Protein AF-0000000066107367 (afdb_homodimer)

pLDDT: mean 90.0, std 12.89, range [32.72, 98.88]

InterPro domains:
  IPR014729 Rossmann-like alpha/beta/alpha sandwich fold [G3DSA:3.40.50.620] (1-220)
  IPR018317 Queuosine biosynthesis protein QueC [MF_01633] (2-218)
  IPR018317 Queuosine biosynthesis protein QueC [PF06508] (3-212)
  IPR018317 Queuosine biosynthesis protein QueC [PIRSF006293] (1-222)
  IPR018317 Queuosine biosynthesis protein QueC [PTHR42914] (1-222)
  IPR018317 Queuosine biosynthesis protein QueC [TIGR00364] (4-205)
  IPR018317 Queuosine biosynthesis protein QueC [cd01995] (2-212)

Organism: Xylella fastidiosa (strain M12) (NCBI:txid405440)

Secondary structure (DSSP, 8-state):
--EEEEE--SSHHHHHHHHHHHHTT-EEEEEEEE---S-SHHHHHHHHHHHHTT-SEEEEEEB--TTT--STTTSS-PPPSSPPSSS-TTPPTTHHHHHHHHHHHHHHHHT--EEE----SSS-TT-GGGSHHHHHHHHHHHHHHSHHHHTTPPPEEE-TTTT--HHHHHHHHHHTT--GGG----TT--TT--B-S-SHHHHHHHHHHHHHT----PPBSS--HHHHT-/--EEEEE--SSHHHHHHHHHHHHTT-EEEEEEEE---S-SHHHHHHHHHHHHTT-SEEEEEEB--TTT--STTTSS-PPPSSPPSSS-TTPPTTHHHHHHHHHHHHHHHHT--EEE----SSS-TT-GGGSHHHHHHHHHHHHHHSHHHHTTPPPEEE-TTTT--HHHHHHHHHHTT--GGG----TT--TT--B-S-SHHHHHHHHHHHHHT----PPBSS--GGGTT-

Radius of gyration: 23.48 Å; Cα contacts (8 Å, |Δi|>4): 1002; chains: 2; bounding box: 48×80×44 Å

Nearest PDB structures (foldseek):
  2pg3-assembly1_A-2  TM=8.139E-01  e=2.585E-17  Pectobacterium atrosepticum SCRI1043
  3bl5-assembly6_F  TM=8.595E-01  e=5.226E-16  unclassified
  2hma-assembly1_A-2  TM=5.840E-01  e=1.190E-06  Streptococcus pneumoniae
  3fiu-assembly2_D  TM=6.410E-01  e=4.435E-06  Francisella tularensis subsp. holarctica LVS
  5us8-assembly1_A  TM=6.456E-01  e=1.152E-04  Bordetella pertussis Tohama I

Solvent-accessible surface area (backbone atoms only — not comparable to full-atom values): 23484 Å² total; per-residue (Å²): 128,54,41,26,30,30,48,32,56,11,22,58,53,22,50,32,46,51,38,52,45,43,75,74,55,35,46,38,32,34,39,27,75,48,40,55,57,88,56,60,30,27,53,53,17,24,52,52,44,42,58,76,67,61,46,76,42,78,45,79,37,48,33,48,42,40,79,55,31,68,13,30,54,30,38,102,42,81,74,60,53,63,76,62,87,67,62,48,64,66,47,48,54,35,46,55,55,31,51,50,24,51,47,49,17,37,21,58,55,74,66,26,45,35,36,37,41,45,40,36,37,57,78,55,72,49,50,35,55,30,33,71,68,30,51,52,36,46,30,54,31,50,30,43,31,25,69,56,26,70,71,67,47,74,53,44,66,43,46,89,40,35,80,40,46,56,25,52,47,48,51,51,18,55,75,57,65,50,66,63,65,50,37,28,60,36,93,64,31,41,88,86,37,27,20,60,67,49,35,55,50,32,46,50,49,53,49,13,24,57,73,54,74,43,87,69,63,73,51,56,67,57,78,54,70,75,61,67,72,105,129,55,42,25,30,30,48,32,57,10,22,58,54,22,50,32,45,52,38,51,46,42,74,75,56,35,46,38,32,35,38,28,74,48,40,56,56,88,54,62,29,26,56,52,16,24,52,52,45,43,58,76,67,61,45,78,42,80,43,78,36,48,33,48,44,39,80,55,33,69,14,30,54,32,37,102,40,81,75,61,54,64,73,64,89,66,63,46,65,65,47,48,54,36,48,56,55,32,52,49,24,51,46,49,16,37,20,58,55,73,66,26,44,34,38,38,40,46,40,35,38,56,79,55,72,48,49,37,53,31,32,71,68,29,51,52,34,47,30,55,32,52,30,42,31,26,69,55,25,68,72,66,47,75,53,44,66,44,46,89,40,34,83,40,46,56,25,53,47,49,51,52,19,55,75,58,65,52,64,64,66,52,39,27,60,37,92,63,30,41,87,86,37,27,21,62,67,49,35,56,49,31,45,50,49,53,50,13,25,56,72,53,72,43,87,69,64,73,51,56,69,59,78,54,70,77,61,67,73,104

Structure (mmCIF, N/CA/C/O backbone):
data_AF-0000000066107367-model_v1
#
loop_
_entity.id
_entity.type
_entity.pdbx_description
1 polymer '7-cyano-7-deazaguanine synthase'
#
loop_
_atom_site.group_PDB
_atom_site.id
_atom_site.type_symbol
_atom_site.label_atom_id
_atom_site.label_alt_id
_atom_site.label_comp_id
_atom_site.label_asym_id
_atom_site.label_entity_id
_atom_site.label_seq_id
_atom_site.pdbx_PDB_ins_code
_atom_site.Cartn_x
_atom_site.Cartn_y
_atom_site.Cartn_z
_atom_site.occupancy
_atom_site.B_iso_or_equiv
_atom_site.auth_seq_id
_atom_site.auth_comp_id
_atom_site.auth_asym_id
_atom_site.auth_atom_id
_atom_site.pdbx_PDB_model_num
ATOM 1 N N . MET A 1 1 ? -23.125 14.477 7.277 1 77.75 1 MET A N 1
ATOM 2 C CA . MET A 1 1 ? -21.797 15.031 7.016 1 77.75 1 MET A CA 1
ATOM 3 C C . MET A 1 1 ? -20.922 14.023 6.285 1 77.75 1 MET A C 1
ATOM 5 O O . MET A 1 1 ? -21.094 12.812 6.43 1 77.75 1 MET A O 1
ATOM 9 N N . LYS A 1 2 ? -20 14.531 5.32 1 95.19 2 LYS A N 1
ATOM 10 C CA . LYS A 1 2 ? -19.141 13.664 4.52 1 95.19 2 LYS A CA 1
ATOM 11 C C . LYS A 1 2 ? -17.922 13.195 5.324 1 95.19 2 LYS A C 1
ATOM 13 O O . LYS A 1 2 ? -17.359 13.961 6.102 1 95.19 2 LYS A O 1
ATOM 18 N N . LYS A 1 3 ? -17.625 11.953 5.301 1 98.12 3 LYS A N 1
ATOM 19 C CA . LYS A 1 3 ? -16.453 11.383 5.965 1 98.12 3 LYS A CA 1
ATOM 20 C C . LYS A 1 3 ? -15.195 11.57 5.121 1 98.12 3 LYS A C 1
ATOM 22 O O . LYS A 1 3 ? -15.266 11.594 3.889 1 98.12 3 LYS A O 1
ATOM 27 N N . ALA A 1 4 ? -14.094 11.773 5.812 1 98.75 4 ALA A N 1
ATOM 28 C CA . ALA A 1 4 ? -12.797 11.82 5.141 1 98.75 4 ALA A CA 1
ATOM 29 C C . ALA A 1 4 ? -11.75 11.039 5.926 1 98.75 4 ALA A C 1
ATOM 31 O O . ALA A 1 4 ? -11.75 11.055 7.16 1 98.75 4 ALA A O 1
ATOM 32 N N . VAL A 1 5 ? -10.93 10.359 5.199 1 98.81 5 VAL A N 1
ATOM 33 C CA . VAL A 1 5 ? -9.742 9.758 5.797 1 98.81 5 VAL A CA 1
ATOM 34 C C . VAL A 1 5 ? -8.539 10.688 5.602 1 98.81 5 VAL A C 1
ATOM 36 O O . VAL A 1 5 ? -8.281 11.148 4.488 1 98.81 5 VAL A O 1
ATOM 39 N N . ILE A 1 6 ? -7.82 11.016 6.652 1 98.88 6 ILE A N 1
ATOM 40 C CA . ILE A 1 6 ? -6.656 11.891 6.59 1 98.88 6 ILE A CA 1
ATOM 41 C C . ILE A 1 6 ? -5.418 11.141 7.066 1 98.88 6 ILE A C 1
ATOM 43 O O . ILE A 1 6 ? -5.438 10.5 8.125 1 98.88 6 ILE A O 1
ATOM 47 N N . LEU A 1 7 ? -4.41 11.156 6.254 1 98.62 7 LEU A N 1
ATOM 48 C CA . LEU A 1 7 ? -3.125 10.648 6.719 1 98.62 7 LEU A CA 1
ATOM 49 C C . LEU A 1 7 ? -2.5 11.609 7.73 1 98.62 7 LEU A C 1
ATOM 51 O O . LEU A 1 7 ? -2.102 12.719 7.375 1 98.62 7 LEU A O 1
ATOM 55 N N . LEU A 1 8 ? -2.414 11.133 8.984 1 98.38 8 LEU A N 1
ATOM 56 C CA . LEU A 1 8 ? -1.878 11.938 10.078 1 98.38 8 LEU A CA 1
ATOM 57 C C . LEU A 1 8 ? -0.576 11.336 10.602 1 98.38 8 LEU A C 1
ATOM 59 O O . LEU A 1 8 ? -0.589 10.297 11.266 1 98.38 8 LEU A O 1
ATOM 63 N N . SER A 1 9 ? 0.545 12 10.367 1 96.06 9 SER A N 1
ATOM 64 C CA . SER A 1 9 ? 1.86 11.477 10.719 1 96.06 9 SER A CA 1
ATOM 65 C C . SER A 1 9 ? 2.307 11.984 12.086 1 96.06 9 SER A C 1
ATOM 67 O O . SER A 1 9 ? 3.191 11.398 12.711 1 96.06 9 SER A O 1
ATOM 69 N N . GLY A 1 10 ? 1.783 13.078 12.539 1 96.25 10 GLY A N 1
ATOM 70 C CA . GLY A 1 10 ? 2.271 13.742 13.734 1 96.25 10 GLY A CA 1
ATOM 71 C C . GLY A 1 10 ? 3.084 14.984 13.43 1 96.25 10 GLY A C 1
ATOM 72 O O . GLY A 1 10 ? 3.418 15.75 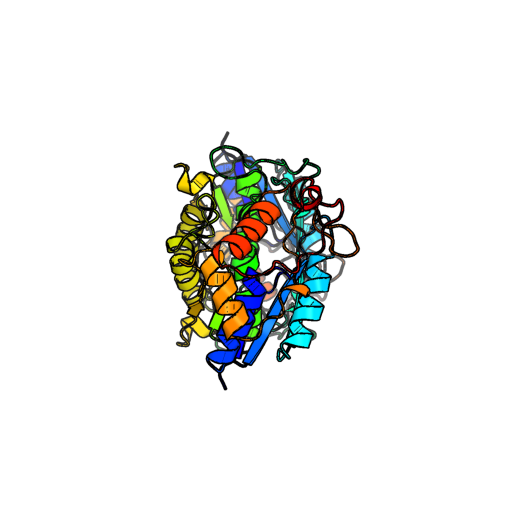14.344 1 96.25 10 GLY A O 1
ATOM 73 N N . GLY A 1 11 ? 3.354 15.211 12.172 1 96.19 11 GLY A N 1
ATOM 74 C CA . GLY A 1 11 ? 4.086 16.391 11.75 1 96.19 11 GLY A CA 1
ATOM 75 C C . GLY A 1 11 ? 3.193 17.594 11.508 1 96.19 11 GLY A C 1
ATOM 76 O O . GLY A 1 11 ? 1.966 17.484 11.523 1 96.19 11 GLY A O 1
ATOM 77 N N . MET A 1 12 ? 3.836 18.703 11.266 1 96.94 12 MET A N 1
ATOM 78 C CA . MET A 1 12 ? 3.104 19.953 11.133 1 96.94 12 MET A CA 1
ATOM 79 C C . MET A 1 12 ? 2.199 19.938 9.906 1 96.94 12 MET A C 1
ATOM 81 O O . MET A 1 12 ? 1.058 20.391 9.961 1 96.94 12 MET A O 1
ATOM 85 N N . ASP A 1 13 ? 2.652 19.328 8.758 1 96.75 13 ASP A N 1
ATOM 86 C CA . ASP A 1 13 ? 1.875 19.344 7.52 1 96.75 13 ASP A CA 1
ATOM 87 C C . ASP A 1 13 ? 0.574 18.562 7.676 1 96.75 13 ASP A C 1
ATOM 89 O O . ASP A 1 13 ? -0.5 19.047 7.328 1 96.75 13 ASP A O 1
ATOM 93 N N . SER A 1 14 ? 0.664 17.406 8.211 1 98.12 14 SER A N 1
ATOM 94 C CA . SER A 1 14 ? -0.523 16.562 8.359 1 98.12 14 SER A CA 1
ATOM 95 C C . SER A 1 14 ? -1.497 17.172 9.367 1 98.12 14 SER A C 1
ATOM 97 O O . SER A 1 14 ? -2.713 17.031 9.227 1 98.12 14 SER A O 1
ATOM 99 N N . ALA A 1 15 ? -1.019 17.844 10.375 1 98.62 15 ALA A N 1
ATOM 100 C CA . ALA A 1 15 ? -1.882 18.531 11.336 1 98.62 15 ALA A CA 1
ATOM 101 C C . ALA A 1 15 ? -2.686 19.641 10.648 1 98.62 15 ALA A C 1
ATOM 103 O O . ALA A 1 15 ? -3.895 19.766 10.867 1 98.62 15 ALA A O 1
ATOM 104 N N . VAL A 1 16 ? -2.027 20.375 9.836 1 98.75 16 VAL A N 1
ATOM 105 C CA . VAL A 1 16 ? -2.686 21.469 9.133 1 98.75 16 VAL A CA 1
ATOM 106 C C . VAL A 1 16 ? -3.73 20.922 8.172 1 98.75 16 VAL A C 1
ATOM 108 O O . VAL A 1 16 ? -4.844 21.438 8.086 1 98.75 16 VAL A O 1
ATOM 111 N N . VAL A 1 17 ? -3.398 19.844 7.473 1 98.75 17 VAL A N 1
ATOM 112 C CA . VAL A 1 17 ? -4.332 19.203 6.555 1 98.75 17 VAL A CA 1
ATOM 113 C C . VAL A 1 17 ? -5.582 18.75 7.312 1 98.75 17 VAL A C 1
ATOM 115 O O . VAL A 1 17 ? -6.703 18.922 6.824 1 98.75 17 VAL A O 1
ATOM 118 N N . THR A 1 18 ? -5.391 18.203 8.5 1 98.81 18 THR A N 1
ATOM 119 C CA . THR A 1 18 ? -6.508 17.766 9.328 1 98.81 18 THR A CA 1
ATOM 120 C C . THR A 1 18 ? -7.438 18.938 9.656 1 98.81 18 THR A C 1
ATOM 122 O O . THR A 1 18 ? -8.656 18.828 9.477 1 98.81 18 THR A O 1
ATOM 125 N N . ALA A 1 19 ? -6.887 20.031 10.047 1 98.75 19 ALA A N 1
ATOM 126 C CA . ALA A 1 19 ? -7.668 21.203 10.406 1 98.75 19 ALA A CA 1
ATOM 127 C C . ALA A 1 19 ? -8.383 21.781 9.188 1 98.75 19 ALA A C 1
ATOM 129 O O . ALA A 1 19 ? -9.539 22.203 9.281 1 98.75 19 ALA A O 1
ATOM 130 N N . ILE A 1 20 ? -7.699 21.781 8.039 1 98.69 20 ILE A N 1
ATOM 131 C CA . ILE A 1 20 ? -8.297 22.281 6.805 1 98.69 20 ILE A CA 1
ATOM 132 C C . ILE A 1 20 ? -9.508 21.422 6.441 1 98.69 20 ILE A C 1
ATOM 134 O O . ILE A 1 20 ? -10.578 21.953 6.137 1 98.69 20 ILE A O 1
ATOM 138 N N . ALA A 1 21 ? -9.359 20.109 6.457 1 98.62 21 ALA A N 1
ATOM 139 C CA . ALA A 1 21 ? -10.461 19.203 6.137 1 98.62 21 ALA A CA 1
ATOM 140 C C . ALA A 1 21 ? -11.656 19.453 7.051 1 98.62 21 ALA A C 1
ATOM 142 O O . ALA A 1 21 ? -12.797 19.516 6.59 1 98.62 21 ALA A O 1
ATOM 143 N N . GLN A 1 22 ? -11.406 19.672 8.32 1 98.44 22 GLN A N 1
ATOM 144 C CA . GLN A 1 22 ? -12.477 19.938 9.273 1 98.44 22 GLN A CA 1
ATOM 145 C C . GLN A 1 22 ? -13.18 21.25 8.961 1 98.44 22 GLN A C 1
ATOM 147 O O . GLN A 1 22 ? -14.406 21.344 9.047 1 98.44 22 GLN A O 1
ATOM 152 N N . SER A 1 23 ? -12.43 22.219 8.633 1 98.12 23 SER A N 1
ATOM 153 C CA . SER A 1 23 ? -13 23.531 8.312 1 98.12 23 SER A CA 1
ATOM 154 C C . SER A 1 23 ? -13.906 23.453 7.086 1 98.12 23 SER A C 1
ATOM 156 O O . SER A 1 23 ? -14.773 24.297 6.895 1 98.12 23 SER A O 1
ATOM 158 N N . GLN A 1 24 ? -13.703 22.453 6.227 1 97.94 24 GLN A N 1
ATOM 159 C CA . GLN A 1 24 ? -14.5 22.25 5.023 1 97.94 24 GLN A CA 1
ATOM 160 C C . GLN A 1 24 ? -15.734 21.406 5.328 1 97.94 24 GLN A C 1
ATOM 162 O O . GLN A 1 24 ? -16.516 21.094 4.426 1 97.94 24 GLN A O 1
ATOM 167 N N . GLY A 1 25 ? -15.852 20.953 6.602 1 97.81 25 GLY A N 1
ATOM 168 C CA . GLY A 1 25 ? -17.078 20.281 7.035 1 97.81 25 GLY A CA 1
ATOM 169 C C . GLY A 1 25 ? -16.953 18.766 7.059 1 97.81 25 GLY A C 1
ATOM 170 O O . GLY A 1 25 ? -17.938 18.062 7.273 1 97.81 25 GLY A O 1
ATOM 171 N N . PHE A 1 26 ? -15.781 18.234 6.953 1 98.56 26 PHE A N 1
ATOM 172 C CA . PHE A 1 26 ? -15.602 16.781 6.93 1 98.56 26 PHE A CA 1
ATOM 173 C C . PHE A 1 26 ? -15.547 16.219 8.344 1 98.56 26 PHE A C 1
ATOM 175 O O . PHE A 1 26 ? -14.961 16.828 9.242 1 98.56 26 PHE A O 1
ATOM 182 N N . MET A 1 27 ? -16.156 15.094 8.5 1 98.56 27 MET A N 1
ATOM 183 C CA . MET A 1 27 ? -15.891 14.242 9.648 1 98.56 27 MET A CA 1
ATOM 184 C C . MET A 1 27 ? -14.586 13.469 9.461 1 98.56 27 MET A C 1
ATOM 186 O O . MET A 1 27 ? -14.516 12.539 8.656 1 98.56 27 MET A O 1
ATOM 190 N N . VAL A 1 28 ? -13.633 13.812 10.273 1 98.56 28 VAL A N 1
ATOM 191 C CA . VAL A 1 28 ? -12.281 13.352 9.984 1 98.56 28 VAL A CA 1
ATOM 192 C C . VAL A 1 28 ? -12.023 12.016 10.68 1 98.56 28 VAL A C 1
ATOM 194 O O . VAL A 1 28 ? -12.258 11.883 11.891 1 98.56 28 VAL A O 1
ATOM 197 N N . HIS A 1 29 ? -11.625 11.055 9.914 1 98.75 29 HIS A N 1
ATOM 198 C CA . HIS A 1 29 ? -11.023 9.805 10.359 1 98.75 29 HIS A CA 1
ATOM 199 C C . HIS A 1 29 ? -9.531 9.773 10.062 1 98.75 29 HIS A C 1
ATOM 201 O O . HIS A 1 29 ? -9.133 9.664 8.898 1 98.75 29 HIS A O 1
ATOM 207 N N . ALA A 1 30 ? -8.742 9.852 11.117 1 98.75 30 ALA A N 1
ATOM 208 C CA . ALA A 1 30 ? -7.293 10 10.953 1 98.75 30 ALA A CA 1
ATOM 209 C C . ALA A 1 30 ? -6.605 8.641 10.922 1 98.75 30 ALA A C 1
ATOM 211 O O . ALA A 1 30 ? -6.934 7.754 11.719 1 98.75 30 ALA A O 1
ATOM 212 N N . LEU A 1 31 ? -5.719 8.477 9.984 1 98.38 31 LEU A N 1
ATOM 213 C CA . LEU A 1 31 ? -4.934 7.258 9.844 1 98.38 31 LEU A CA 1
ATOM 214 C C . LEU A 1 31 ? -3.445 7.551 10.008 1 98.38 31 LEU A C 1
ATOM 216 O O . LEU A 1 31 ? -2.891 8.391 9.289 1 98.38 31 LEU A O 1
ATOM 220 N N . SER A 1 32 ? -2.838 6.93 10.945 1 97.38 32 SER A N 1
ATOM 221 C CA . SER A 1 32 ? -1.391 6.953 11.125 1 97.38 32 SER A CA 1
ATOM 222 C C . SER A 1 32 ? -0.775 5.59 10.812 1 97.38 32 SER A C 1
ATOM 224 O O . SER A 1 32 ? -1.409 4.555 11.023 1 97.38 32 SER A O 1
ATOM 226 N N . ILE A 1 33 ? 0.427 5.664 10.227 1 95.19 33 ILE A N 1
ATOM 227 C CA . ILE A 1 33 ? 1.085 4.43 9.82 1 95.19 33 ILE A CA 1
ATOM 228 C C . ILE A 1 33 ? 2.373 4.242 10.625 1 95.19 33 ILE A C 1
ATOM 230 O O . ILE A 1 33 ? 3.229 5.133 10.648 1 95.19 33 ILE A O 1
ATOM 234 N N . ARG A 1 34 ? 2.449 3.1 11.281 1 92.88 34 ARG A N 1
ATOM 235 C CA . ARG A 1 34 ? 3.701 2.654 11.883 1 92.88 34 ARG A CA 1
ATOM 236 C C . ARG A 1 34 ? 4.484 1.763 10.93 1 92.88 34 ARG A C 1
ATOM 238 O O . ARG A 1 34 ? 4.129 0.6 10.727 1 92.88 34 ARG A O 1
ATOM 245 N N . TYR A 1 35 ? 5.484 2.307 10.359 1 88.06 35 TYR A N 1
ATOM 246 C CA . TYR A 1 35 ? 6.137 1.566 9.289 1 88.06 35 TYR A CA 1
ATOM 247 C C . TYR A 1 35 ? 7.57 1.208 9.664 1 88.06 35 TYR A C 1
ATOM 249 O O . TYR A 1 35 ? 8.352 0.774 8.812 1 88.06 35 TYR A O 1
ATOM 257 N N . GLY A 1 36 ? 7.898 1.303 10.891 1 79.5 36 GLY A N 1
ATOM 258 C CA . GLY A 1 36 ? 9.219 0.944 11.383 1 79.5 36 GLY A CA 1
ATOM 259 C C . GLY A 1 36 ? 10.125 2.143 11.578 1 79.5 36 GLY A C 1
ATOM 260 O O . GLY A 1 36 ? 11.352 2.004 11.586 1 79.5 36 GLY A O 1
ATOM 261 N N . GLN A 1 37 ? 9.539 3.258 11.711 1 73.81 37 GLN A N 1
ATOM 262 C CA . GLN A 1 37 ? 10.328 4.457 11.953 1 73.81 37 GLN A CA 1
ATOM 263 C C . GLN A 1 37 ? 11.133 4.34 13.25 1 73.81 37 GLN A C 1
ATOM 265 O O . GLN A 1 37 ? 10.766 3.57 14.141 1 73.81 37 GLN A O 1
ATOM 270 N N . ARG A 1 38 ? 12.273 4.934 13.219 1 66.81 38 ARG A N 1
ATOM 271 C CA . ARG A 1 38 ? 13.25 4.832 14.297 1 66.81 38 ARG A CA 1
ATOM 272 C C . ARG A 1 38 ? 12.641 5.25 15.633 1 66.81 38 ARG A C 1
ATOM 274 O O . ARG A 1 38 ? 12.859 4.594 16.656 1 66.81 38 ARG A O 1
ATOM 281 N N . HIS A 1 39 ? 11.922 6.332 15.609 1 67.5 39 HIS A N 1
ATOM 282 C CA . HIS A 1 39 ? 11.312 6.816 16.844 1 67.5 39 HIS A CA 1
ATOM 283 C C . HIS A 1 39 ? 9.797 6.898 16.719 1 67.5 39 HIS A C 1
ATOM 285 O O . HIS A 1 39 ? 9.273 7.027 15.609 1 67.5 39 HIS A O 1
ATOM 291 N N . THR A 1 40 ? 9.211 6.773 17.859 1 81 40 THR A N 1
ATOM 292 C CA . THR A 1 40 ? 7.75 6.734 17.875 1 81 40 THR A CA 1
ATOM 293 C C . THR A 1 40 ? 7.176 8.062 18.375 1 81 40 THR A C 1
ATOM 295 O O . THR A 1 40 ? 5.965 8.188 18.547 1 81 40 THR A O 1
ATOM 298 N N . SER A 1 41 ? 8.055 9.039 18.484 1 89.94 41 SER A N 1
ATOM 299 C CA . SER A 1 41 ? 7.566 10.312 19 1 89.94 41 SER A CA 1
ATOM 300 C C . SER A 1 41 ? 6.586 10.969 18.031 1 89.94 41 SER A C 1
ATOM 302 O O . SER A 1 41 ? 5.648 11.648 18.469 1 89.94 41 SER A O 1
ATOM 304 N N . GLU A 1 42 ? 6.82 10.766 16.797 1 91.12 42 GLU A N 1
ATOM 305 C CA . GLU A 1 42 ? 5.898 11.32 15.812 1 91.12 42 GLU A CA 1
ATOM 306 C C . GLU A 1 42 ? 4.516 10.68 15.922 1 91.12 42 GLU A C 1
ATOM 308 O O . GLU A 1 42 ? 3.498 11.359 15.758 1 91.12 42 GLU A O 1
ATOM 313 N N . LEU A 1 43 ? 4.469 9.406 16.156 1 94.12 43 LEU A N 1
ATOM 314 C CA . LEU A 1 43 ? 3.189 8.727 16.328 1 94.12 43 LEU A CA 1
ATOM 315 C C . LEU A 1 43 ? 2.48 9.188 17.594 1 94.12 43 LEU A C 1
ATOM 317 O O . LEU A 1 43 ? 1.258 9.344 17.609 1 94.12 43 LEU A O 1
ATOM 321 N N . ASP A 1 44 ? 3.273 9.422 18.672 1 95.38 44 ASP A N 1
ATOM 322 C CA . ASP A 1 44 ? 2.705 10 19.875 1 95.38 44 ASP A CA 1
ATOM 323 C C . ASP A 1 44 ? 2.111 11.383 19.594 1 95.38 44 ASP A C 1
ATOM 325 O O . ASP A 1 44 ? 1.041 11.719 20.109 1 95.38 44 ASP A O 1
ATOM 329 N N . ALA A 1 45 ? 2.832 12.086 18.844 1 96.94 45 ALA A N 1
ATOM 330 C CA . ALA A 1 45 ? 2.33 13.398 18.453 1 96.94 45 ALA A CA 1
ATOM 331 C C . ALA A 1 45 ? 1.022 13.281 17.672 1 96.94 45 ALA A C 1
ATOM 333 O O . ALA A 1 45 ? 0.095 14.062 17.891 1 96.94 45 ALA A O 1
ATOM 334 N N . ALA A 1 46 ? 0.927 12.297 16.781 1 97.69 46 ALA A N 1
ATOM 335 C CA . ALA A 1 46 ? -0.293 12.086 16.016 1 97.69 46 ALA A CA 1
ATOM 336 C C . ALA A 1 46 ? -1.49 11.844 16.922 1 97.69 46 ALA A C 1
ATOM 338 O O . ALA A 1 46 ? -2.576 12.375 16.688 1 97.69 46 ALA A O 1
ATOM 339 N N . VAL A 1 47 ? -1.254 11.125 17.938 1 97.19 47 VAL A N 1
ATOM 340 C CA . VAL A 1 47 ? -2.307 10.844 18.922 1 97.19 47 VAL A CA 1
ATOM 341 C C . VAL A 1 47 ? -2.738 12.141 19.594 1 97.19 47 VAL A C 1
ATOM 343 O O . VAL A 1 47 ? -3.934 12.414 19.719 1 97.19 47 VAL A O 1
ATOM 346 N N . ARG A 1 48 ? -1.819 12.953 20.016 1 97.5 48 ARG A N 1
ATOM 347 C CA . ARG A 1 48 ? -2.115 14.219 20.688 1 97.5 48 ARG A CA 1
ATOM 348 C C . ARG A 1 48 ? -2.871 15.164 19.75 1 97.5 48 ARG A C 1
ATOM 350 O O . ARG A 1 48 ? -3.836 15.812 20.172 1 97.5 48 ARG A O 1
ATOM 357 N N . ILE A 1 49 ? -2.436 15.195 18.531 1 98.25 49 ILE A N 1
ATOM 358 C CA . ILE A 1 49 ? -3.059 16.062 17.531 1 98.25 49 ILE A CA 1
ATOM 359 C C . ILE A 1 49 ? -4.496 15.625 17.281 1 98.25 49 ILE A C 1
ATOM 361 O O . ILE A 1 49 ? -5.414 16.453 17.25 1 98.25 49 ILE A O 1
ATOM 365 N N . ALA A 1 50 ? -4.664 14.32 17.109 1 98.5 50 ALA A N 1
ATOM 366 C CA . ALA A 1 50 ? -5.996 13.766 16.875 1 98.5 50 ALA A CA 1
ATOM 367 C C . ALA A 1 50 ? -6.949 14.133 18 1 98.5 50 ALA A C 1
ATOM 369 O O . ALA A 1 50 ? -8.102 14.492 17.766 1 98.5 50 ALA A O 1
ATOM 370 N N . ARG A 1 51 ? -6.465 14.086 19.219 1 98.06 51 ARG A N 1
ATOM 371 C CA . ARG A 1 51 ? -7.266 14.445 20.391 1 98.06 51 ARG A CA 1
ATOM 372 C C . ARG A 1 51 ? -7.562 15.938 20.406 1 98.06 51 ARG A C 1
ATOM 374 O O . ARG A 1 51 ? -8.711 16.344 20.609 1 98.06 51 ARG A O 1
ATOM 381 N N . ALA A 1 52 ? -6.562 16.703 20.219 1 98.19 52 ALA A N 1
ATOM 382 C CA . ALA A 1 52 ? -6.691 18.156 20.281 1 98.19 52 ALA A CA 1
ATOM 383 C C . ALA A 1 52 ? -7.672 18.672 19.234 1 98.19 52 ALA A C 1
ATOM 385 O O . ALA A 1 52 ? -8.414 19.625 19.484 1 98.19 52 ALA A O 1
ATOM 386 N N . LEU A 1 53 ? -7.688 18 18.078 1 98.19 53 LEU A N 1
ATOM 387 C CA . LEU A 1 53 ? -8.539 18.453 16.984 1 98.19 53 LEU A CA 1
ATOM 388 C C . LEU A 1 53 ? -9.875 17.703 17 1 98.19 53 LEU A C 1
ATOM 390 O O . LEU A 1 53 ? -10.734 17.953 16.156 1 98.19 53 LEU A O 1
ATOM 394 N N . ASN A 1 54 ? -10.016 16.812 17.922 1 97.75 54 ASN A N 1
ATOM 395 C CA . ASN A 1 54 ? -11.273 16.109 18.125 1 97.75 54 ASN A CA 1
ATOM 396 C C . ASN A 1 54 ? -11.727 15.383 16.859 1 97.75 54 ASN A C 1
ATOM 398 O O . ASN A 1 54 ? -12.867 15.562 16.422 1 97.75 54 ASN A O 1
ATOM 402 N N . VAL A 1 55 ? -10.867 14.578 16.266 1 98.19 55 VAL A N 1
ATOM 403 C CA . VAL A 1 55 ? -11.25 13.812 15.086 1 98.19 55 VAL A CA 1
ATOM 404 C C . VAL A 1 55 ? -12.227 12.711 15.484 1 98.19 55 VAL A C 1
ATOM 406 O O . VAL A 1 55 ? -12.297 12.32 16.656 1 98.19 55 VAL A O 1
ATOM 409 N N . VAL A 1 56 ? -12.969 12.203 14.547 1 98.19 56 VAL A N 1
ATOM 410 C CA . VAL A 1 56 ? -14.008 11.211 14.797 1 98.19 56 VAL A CA 1
ATOM 411 C C . VAL A 1 56 ? -13.367 9.891 15.227 1 98.19 56 VAL A C 1
ATOM 413 O O . VAL A 1 56 ? -13.859 9.219 16.141 1 98.19 56 VAL A O 1
ATOM 416 N N . ALA A 1 57 ? -12.328 9.516 14.602 1 97.69 57 ALA A N 1
ATOM 417 C CA . ALA A 1 57 ? -11.578 8.297 14.891 1 97.69 57 ALA A CA 1
ATOM 418 C C . ALA A 1 57 ? -10.109 8.445 14.492 1 97.69 57 ALA A C 1
ATOM 420 O O . ALA A 1 57 ? -9.789 9.164 13.547 1 97.69 57 ALA A O 1
ATOM 421 N N . HIS A 1 58 ? -9.281 7.844 15.266 1 97.81 58 HIS A N 1
ATOM 422 C CA . HIS A 1 58 ? -7.855 7.762 14.961 1 97.81 58 HIS A CA 1
ATOM 423 C C . HIS A 1 58 ? -7.363 6.32 14.992 1 97.81 58 HIS A C 1
ATOM 425 O O . HIS A 1 58 ? -7.512 5.637 16.016 1 97.81 58 HIS A O 1
ATOM 431 N N . LYS A 1 59 ? -6.832 5.895 13.859 1 96.19 59 LYS A N 1
ATOM 432 C CA . LYS A 1 59 ? -6.324 4.531 13.727 1 96.19 59 LYS A CA 1
ATOM 433 C C . LYS A 1 59 ? -4.836 4.523 13.398 1 96.19 59 LYS A C 1
ATOM 435 O O . LYS A 1 59 ? -4.371 5.34 12.594 1 96.19 59 LYS A O 1
ATOM 440 N N . VAL A 1 60 ? -4.121 3.574 14.055 1 94.75 60 VAL A N 1
ATOM 441 C CA . VAL A 1 60 ? -2.721 3.332 13.719 1 94.75 60 VAL A CA 1
ATOM 442 C C . VAL A 1 60 ? -2.574 1.958 13.07 1 94.75 60 VAL A C 1
ATOM 444 O O . VAL A 1 60 ? -3.008 0.95 13.633 1 94.75 60 VAL A O 1
ATOM 447 N N . VAL A 1 61 ? -2 1.914 11.883 1 94.56 61 VAL A N 1
ATOM 448 C CA . VAL A 1 61 ? -1.812 0.662 11.156 1 94.56 61 VAL A CA 1
ATOM 449 C C . VAL A 1 61 ? -0.323 0.345 11.047 1 94.56 61 VAL A C 1
ATOM 451 O O . VAL A 1 61 ? 0.488 1.23 10.766 1 94.56 61 VAL A O 1
ATOM 454 N N . ASP A 1 62 ? -0.017 -0.94 11.25 1 93.06 62 ASP A N 1
ATOM 455 C CA . ASP A 1 62 ? 1.374 -1.378 11.18 1 93.06 62 ASP A CA 1
ATOM 456 C C . ASP A 1 62 ? 1.717 -1.911 9.797 1 93.06 62 ASP A C 1
ATOM 458 O O . ASP A 1 62 ? 0.962 -2.701 9.219 1 93.06 62 ASP A O 1
ATOM 462 N N . VAL A 1 63 ? 2.807 -1.426 9.273 1 92.88 63 VAL A N 1
ATOM 463 C CA . VAL A 1 63 ? 3.391 -1.94 8.039 1 92.88 63 VAL A CA 1
ATOM 464 C C . VAL A 1 63 ? 4.902 -2.096 8.211 1 92.88 63 VAL A C 1
ATOM 466 O O . VAL A 1 63 ? 5.59 -1.149 8.602 1 92.88 63 VAL A O 1
ATOM 469 N N . ASP A 1 64 ? 5.441 -3.225 7.855 1 90.44 64 ASP A N 1
ATOM 470 C CA . ASP A 1 64 ? 6.867 -3.479 8.031 1 90.44 64 ASP A CA 1
ATOM 471 C C . ASP A 1 64 ? 7.664 -3.031 6.809 1 90.44 64 ASP A C 1
ATOM 473 O O . ASP A 1 64 ? 8.109 -3.861 6.016 1 90.44 64 ASP A O 1
ATOM 477 N N . LEU A 1 65 ? 7.988 -1.755 6.77 1 89 65 LEU A N 1
ATOM 478 C CA . LEU A 1 65 ? 8.781 -1.263 5.645 1 89 65 LEU A CA 1
ATOM 479 C C . LEU A 1 65 ? 10.273 -1.406 5.93 1 89 65 LEU A C 1
ATOM 481 O O . LEU A 1 65 ? 11.094 -1.265 5.023 1 89 65 LEU A O 1
ATOM 485 N N . ARG A 1 66 ? 10.656 -1.731 7.105 1 84.94 66 ARG A N 1
ATOM 486 C CA . ARG A 1 66 ? 12.055 -2 7.422 1 84.94 66 ARG A CA 1
ATOM 487 C C . ARG A 1 66 ? 12.555 -3.242 6.688 1 84.94 66 ARG A C 1
ATOM 489 O O . ARG A 1 66 ? 13.719 -3.307 6.285 1 84.94 66 ARG A O 1
ATOM 496 N N . SER A 1 67 ? 11.656 -4.129 6.543 1 85.06 67 SER A N 1
ATOM 497 C CA . SER A 1 67 ? 11.992 -5.348 5.809 1 85.06 67 SER A CA 1
ATOM 498 C C . SER A 1 67 ? 12.289 -5.047 4.344 1 85.06 67 SER A C 1
ATOM 500 O O . SER A 1 67 ? 13.102 -5.73 3.717 1 85.06 67 SER A O 1
ATOM 502 N N . ILE A 1 68 ? 11.617 -4.098 3.775 1 85.19 68 ILE A N 1
ATOM 503 C CA . ILE A 1 68 ? 11.844 -3.686 2.395 1 85.19 68 ILE A CA 1
ATOM 504 C C . ILE A 1 68 ? 13.164 -2.926 2.291 1 85.19 68 ILE A C 1
ATOM 506 O O . ILE A 1 68 ? 13.992 -3.219 1.424 1 85.19 68 ILE A O 1
ATOM 510 N N . GLY A 1 69 ? 13.391 -1.991 3.174 1 80.81 69 GLY A N 1
ATOM 511 C CA . GLY A 1 69 ? 14.633 -1.238 3.234 1 80.81 69 GLY A CA 1
ATOM 512 C C . GLY A 1 69 ? 14.734 -0.165 2.166 1 80.81 69 GLY A C 1
ATOM 513 O O . GLY A 1 69 ? 13.711 0.326 1.675 1 80.81 69 GLY A O 1
ATOM 514 N N . GLY A 1 70 ? 16.047 0.412 2.006 1 78.69 70 GLY A N 1
ATOM 515 C CA . GLY A 1 70 ? 16.359 1.297 0.897 1 78.69 70 GLY A CA 1
ATOM 516 C C . GLY A 1 70 ? 16.344 2.764 1.281 1 78.69 70 GLY A C 1
ATOM 517 O O . GLY A 1 70 ? 16.422 3.639 0.416 1 78.69 70 GLY A O 1
ATOM 518 N N . SER A 1 71 ? 16.188 2.986 2.564 1 80.38 71 SER A N 1
ATOM 519 C CA . SER A 1 71 ? 16.109 4.371 3.021 1 80.38 71 SER A CA 1
ATOM 520 C C . SER A 1 71 ? 16.781 4.539 4.383 1 80.38 71 SER A C 1
ATOM 522 O O . SER A 1 71 ? 16.844 3.596 5.172 1 80.38 71 SER A O 1
ATOM 524 N N . ALA A 1 72 ? 17.203 5.766 4.668 1 74.94 72 ALA A N 1
ATOM 525 C CA . ALA A 1 72 ? 17.766 6.082 5.98 1 74.94 72 ALA A CA 1
ATOM 526 C C . ALA A 1 72 ? 16.703 5.969 7.066 1 74.94 72 ALA A C 1
ATOM 528 O O . ALA A 1 72 ? 17.016 5.789 8.242 1 74.94 72 ALA A O 1
ATOM 529 N N . LEU A 1 73 ? 15.523 6.109 6.684 1 72.5 73 LEU A N 1
ATOM 530 C CA . LEU A 1 73 ? 14.438 6.035 7.652 1 72.5 73 LEU A CA 1
ATOM 531 C C . LEU A 1 73 ? 14.062 4.586 7.934 1 72.5 73 LEU A C 1
ATOM 533 O O . LEU A 1 73 ? 13.391 4.297 8.93 1 72.5 73 LEU A O 1
ATOM 537 N N . THR A 1 74 ? 14.523 3.609 7.066 1 77.88 74 THR A N 1
ATOM 538 C CA . THR A 1 74 ? 14.07 2.23 7.191 1 77.88 74 THR A CA 1
ATOM 539 C C . THR A 1 74 ? 15.25 1.265 7.203 1 77.88 74 THR A C 1
ATOM 541 O O . THR A 1 74 ? 15.062 0.048 7.129 1 77.88 74 THR A O 1
ATOM 544 N N . ASP A 1 75 ? 16.391 1.87 7.105 1 76.5 75 ASP A N 1
ATOM 545 C CA . ASP A 1 75 ? 17.625 1.106 7.227 1 76.5 75 ASP A CA 1
ATOM 546 C C . ASP A 1 75 ? 18.516 1.684 8.32 1 76.5 75 ASP A C 1
ATOM 548 O O . ASP A 1 75 ? 18.203 2.729 8.898 1 76.5 75 ASP A O 1
ATOM 552 N N . ASP A 1 76 ? 19.516 0.949 8.656 1 74.88 76 ASP A N 1
ATOM 553 C CA . ASP A 1 76 ? 20.469 1.43 9.641 1 74.88 76 ASP A CA 1
ATOM 554 C C . ASP A 1 76 ? 21.484 2.371 9 1 74.88 76 ASP A C 1
ATOM 556 O O . ASP A 1 76 ? 22.688 2.08 8.992 1 74.88 76 ASP A O 1
ATOM 560 N N . ILE A 1 77 ? 20.984 3.359 8.25 1 74.12 77 ILE A N 1
ATOM 561 C CA . ILE A 1 77 ? 21.812 4.379 7.602 1 74.12 77 ILE A CA 1
ATOM 562 C C . ILE A 1 77 ? 21.625 5.715 8.32 1 74.12 77 ILE A C 1
ATOM 564 O O . ILE A 1 77 ? 20.516 6.07 8.711 1 74.12 77 ILE A O 1
ATOM 568 N N . GLU A 1 78 ? 22.672 6.387 8.547 1 74.5 78 GLU A N 1
ATOM 569 C CA . GLU A 1 78 ? 22.625 7.676 9.227 1 74.5 78 GLU A CA 1
ATOM 570 C C . GLU A 1 78 ? 21.859 8.711 8.398 1 74.5 78 GLU A C 1
ATOM 572 O O . GLU A 1 78 ? 22.016 8.773 7.18 1 74.5 78 GLU A O 1
ATOM 577 N N . ILE A 1 79 ? 21.016 9.43 9.055 1 73.38 79 ILE A N 1
ATOM 578 C CA . ILE A 1 79 ? 20.344 10.547 8.414 1 73.38 79 ILE A CA 1
ATOM 579 C C . ILE A 1 79 ? 21.312 11.727 8.258 1 73.38 79 ILE A C 1
ATOM 581 O O . ILE A 1 79 ? 21.828 12.234 9.25 1 73.38 79 ILE A O 1
ATOM 585 N N . PRO A 1 80 ? 21.484 12.07 7.035 1 72.12 80 PRO A N 1
ATOM 586 C CA . PRO A 1 80 ? 22.438 13.164 6.852 1 72.12 80 PRO A CA 1
ATOM 587 C C . PRO A 1 80 ? 21.891 14.516 7.316 1 72.12 80 PRO A C 1
ATOM 589 O O . PRO A 1 80 ? 20.672 14.688 7.418 1 72.12 80 PRO A O 1
ATOM 592 N N . ASP A 1 81 ? 22.781 15.391 7.773 1 68.19 81 ASP A N 1
ATOM 593 C CA . ASP A 1 81 ? 22.422 16.75 8.18 1 68.19 81 ASP A CA 1
ATOM 594 C C . ASP A 1 81 ? 21.922 17.562 6.992 1 68.19 81 ASP A C 1
ATOM 596 O O . ASP A 1 81 ? 21.047 18.422 7.137 1 68.19 81 ASP A O 1
ATOM 600 N N . ALA A 1 82 ? 22.688 17.453 5.906 1 63.38 82 ALA A N 1
ATOM 601 C CA . ALA A 1 82 ? 22.297 18.234 4.738 1 63.38 82 ALA A CA 1
ATOM 602 C C . ALA A 1 82 ? 21.922 17.328 3.57 1 63.38 82 ALA A C 1
ATOM 604 O O . ALA A 1 82 ? 22.516 16.266 3.381 1 63.38 82 ALA A O 1
ATOM 605 N N . GLY A 1 83 ? 20.672 17.656 3.131 1 60.66 83 GLY A N 1
ATOM 606 C CA . GLY A 1 83 ? 20.234 16.922 1.957 1 60.66 83 GLY A CA 1
ATOM 607 C C . GLY A 1 83 ? 21.156 17.094 0.763 1 60.66 83 GLY A C 1
ATOM 608 O O . GLY A 1 83 ? 21.938 18.047 0.706 1 60.66 83 GLY A O 1
ATOM 609 N N . GLY A 1 84 ? 21.656 16.047 0.166 1 59.03 84 GLY A N 1
ATOM 610 C CA . GLY A 1 84 ? 22.422 16.109 -1.073 1 59.03 84 GLY A CA 1
ATOM 611 C C . GLY A 1 84 ? 21.578 16.516 -2.271 1 59.03 84 GLY A C 1
ATOM 612 O O . GLY A 1 84 ? 20.438 16.922 -2.117 1 59.03 84 GLY A O 1
ATOM 613 N N . GLU A 1 85 ? 22.266 16.734 -3.445 1 64.81 85 GLU A N 1
ATOM 614 C CA . GLU A 1 85 ? 21.594 16.953 -4.715 1 64.81 85 GLU A CA 1
ATOM 615 C C . GLU A 1 85 ? 20.75 15.742 -5.109 1 64.81 85 GLU A C 1
ATOM 617 O O . GLU A 1 85 ? 21.109 14.609 -4.801 1 64.81 85 GLU A O 1
ATOM 622 N N . GLY A 1 86 ? 19.469 16.016 -5.617 1 69.69 86 GLY A N 1
ATOM 623 C CA . GLY A 1 86 ? 18.641 14.93 -6.102 1 69.69 86 GLY A CA 1
ATOM 624 C C . GLY A 1 86 ? 17.641 14.43 -5.062 1 69.69 86 GLY A C 1
ATOM 625 O O . GLY A 1 86 ? 17.219 15.188 -4.188 1 69.69 86 GLY A O 1
ATOM 626 N N . ILE A 1 87 ? 17.219 13.266 -5.223 1 75.5 87 ILE A N 1
ATOM 627 C CA . ILE A 1 87 ? 16.281 12.648 -4.289 1 75.5 87 ILE A CA 1
ATOM 628 C C . ILE A 1 87 ? 17.016 12.266 -3.004 1 75.5 87 ILE A C 1
ATOM 630 O O . ILE A 1 87 ? 18.016 11.555 -3.043 1 75.5 87 ILE A O 1
ATOM 634 N N . PRO A 1 88 ? 16.578 12.742 -1.883 1 77.25 88 PRO A N 1
ATOM 635 C CA . PRO A 1 88 ? 17.281 12.562 -0.61 1 77.25 88 PRO A CA 1
ATOM 636 C C . PRO A 1 88 ? 17.328 11.102 -0.164 1 77.25 88 PRO A C 1
ATOM 638 O O . PRO A 1 88 ? 16.516 10.289 -0.603 1 77.25 88 PRO A O 1
ATOM 641 N N . VAL A 1 89 ? 18.281 10.789 0.754 1 79.25 89 VAL A N 1
ATOM 642 C CA . VAL A 1 89 ? 18.469 9.453 1.298 1 79.25 89 VAL A CA 1
ATOM 643 C C . VAL A 1 89 ? 17.297 9.102 2.219 1 79.25 89 VAL A C 1
ATOM 645 O O . VAL A 1 89 ? 17.109 7.938 2.566 1 79.25 89 VAL A O 1
ATOM 648 N N . THR A 1 90 ? 16.516 10.078 2.604 1 78.44 90 THR A N 1
ATOM 649 C CA . THR A 1 90 ? 15.359 9.859 3.471 1 78.44 90 THR A CA 1
ATOM 650 C C . THR A 1 90 ? 14.156 9.375 2.66 1 78.44 90 THR A C 1
ATOM 652 O O . THR A 1 90 ? 13.141 8.977 3.229 1 78.44 90 THR A O 1
ATOM 655 N N . TYR A 1 91 ? 14.359 9.359 1.358 1 82.56 91 TYR A N 1
ATOM 656 C CA . TYR A 1 91 ? 13.312 8.828 0.496 1 82.56 91 TYR A CA 1
ATOM 657 C C . TYR A 1 91 ? 13.07 7.348 0.773 1 82.56 91 TYR A C 1
ATOM 659 O O . TYR A 1 91 ? 14 6.539 0.696 1 82.56 91 TYR A O 1
ATOM 667 N N . VAL A 1 92 ? 11.898 7.07 1.19 1 83.5 92 VAL A N 1
ATOM 668 C CA . VAL A 1 92 ? 11.477 5.684 1.35 1 83.5 92 VAL A CA 1
ATOM 669 C C . VAL A 1 92 ? 10.75 5.215 0.09 1 83.5 92 VAL A C 1
ATOM 671 O O . VAL A 1 92 ? 9.727 5.781 -0.29 1 83.5 92 VAL A O 1
ATOM 674 N N . PRO A 1 93 ? 11.227 4.211 -0.569 1 89.88 93 PRO A N 1
ATOM 675 C CA . PRO A 1 93 ? 10.633 3.736 -1.822 1 89.88 93 PRO A CA 1
ATOM 676 C C . PRO A 1 93 ? 9.148 3.426 -1.692 1 89.88 93 PRO A C 1
ATOM 678 O O . PRO A 1 93 ? 8.758 2.59 -0.872 1 89.88 93 PRO A O 1
ATOM 681 N N . ALA A 1 94 ? 8.336 4.129 -2.533 1 92.88 94 ALA A N 1
ATOM 682 C CA . ALA A 1 94 ? 6.895 3.938 -2.693 1 92.88 94 ALA A CA 1
ATOM 683 C C . ALA A 1 94 ? 6.152 4.262 -1.401 1 92.88 94 ALA A C 1
ATOM 685 O O . ALA A 1 94 ? 5.059 3.744 -1.159 1 92.88 94 ALA A O 1
ATOM 686 N N . ARG A 1 95 ? 6.742 5.051 -0.536 1 92.44 95 ARG A N 1
ATOM 687 C CA . ARG A 1 95 ? 6.156 5.324 0.772 1 92.44 95 ARG A CA 1
ATOM 688 C C . ARG A 1 95 ? 4.742 5.875 0.635 1 92.44 95 ARG A C 1
ATOM 690 O O . ARG A 1 95 ? 3.797 5.316 1.197 1 92.44 95 ARG A O 1
ATOM 697 N N . ASN A 1 96 ? 4.562 6.949 -0.127 1 95 96 ASN A N 1
ATOM 698 C CA . ASN A 1 96 ? 3.256 7.59 -0.212 1 95 96 ASN A CA 1
ATOM 699 C C . ASN A 1 96 ? 2.256 6.723 -0.973 1 95 96 ASN A C 1
ATOM 701 O O . ASN A 1 96 ? 1.056 6.766 -0.697 1 95 96 ASN A O 1
ATOM 705 N N . THR A 1 97 ? 2.756 5.926 -1.948 1 97.56 97 THR A N 1
ATOM 706 C CA . THR A 1 97 ? 1.879 4.977 -2.629 1 97.56 97 THR A CA 1
ATOM 707 C C . THR A 1 97 ? 1.312 3.961 -1.642 1 97.56 97 THR A C 1
ATOM 709 O O . THR A 1 97 ? 0.109 3.691 -1.642 1 97.56 97 THR A O 1
ATOM 712 N N . ILE A 1 98 ? 2.166 3.445 -0.784 1 96.5 98 ILE A N 1
ATOM 713 C CA . ILE A 1 98 ? 1.754 2.465 0.215 1 96.5 98 ILE A CA 1
ATOM 714 C C . ILE A 1 98 ? 0.784 3.109 1.202 1 96.5 98 ILE A C 1
ATOM 716 O O . ILE A 1 98 ? -0.288 2.566 1.474 1 96.5 98 ILE A O 1
ATOM 720 N N . MET A 1 99 ? 1.069 4.27 1.69 1 97 99 MET A N 1
ATOM 721 C CA . MET A 1 99 ? 0.26 4.93 2.711 1 97 99 MET A CA 1
ATOM 722 C C . MET A 1 99 ? -1.113 5.301 2.162 1 97 99 MET A C 1
ATOM 724 O O . MET A 1 99 ? -2.131 5.082 2.822 1 97 99 MET A O 1
ATOM 728 N N . LEU A 1 100 ? -1.121 5.848 0.964 1 98.44 100 LEU A N 1
ATOM 729 C CA . LEU A 1 100 ? -2.395 6.215 0.353 1 98.44 100 LEU A CA 1
ATOM 730 C C . LEU A 1 100 ? -3.23 4.977 0.056 1 98.44 100 LEU A C 1
ATOM 732 O O . LEU A 1 100 ? -4.461 5.016 0.138 1 98.44 100 LEU A O 1
ATOM 736 N N . SER A 1 101 ? -2.568 3.881 -0.308 1 98.19 101 SER A N 1
ATOM 737 C CA . SER A 1 101 ? -3.297 2.641 -0.548 1 98.19 101 SER A CA 1
ATOM 738 C C . SER A 1 101 ? -3.992 2.154 0.72 1 98.19 101 SER A C 1
ATOM 740 O O . SER A 1 101 ? -5.129 1.683 0.669 1 98.19 101 SER A O 1
ATOM 742 N N . LEU A 1 102 ? -3.32 2.232 1.849 1 97.19 102 LEU A N 1
ATOM 743 C CA . LEU A 1 102 ? -3.92 1.864 3.127 1 97.19 102 LEU A CA 1
ATOM 744 C C . LEU A 1 102 ? -5.094 2.781 3.459 1 97.19 102 LEU A C 1
ATOM 746 O O . LEU A 1 102 ? -6.145 2.312 3.9 1 97.19 102 LEU A O 1
ATOM 750 N N . ALA A 1 103 ? -4.902 4.066 3.238 1 98.38 103 ALA A N 1
ATOM 751 C CA . ALA A 1 103 ? -5.98 5.027 3.447 1 98.38 103 ALA A CA 1
ATOM 752 C C . ALA A 1 103 ? -7.188 4.695 2.572 1 98.38 103 ALA A C 1
ATOM 754 O O . ALA A 1 103 ? -8.328 4.797 3.018 1 98.38 103 ALA A O 1
ATOM 755 N N . LEU A 1 104 ? -6.918 4.32 1.321 1 98.12 104 LEU A N 1
ATOM 756 C CA . LEU A 1 104 ? -7.961 3.945 0.376 1 98.12 104 LEU A CA 1
ATOM 757 C C . LEU A 1 104 ? -8.773 2.766 0.902 1 98.12 104 LEU A C 1
ATOM 759 O O . LEU A 1 104 ? -10.008 2.779 0.85 1 98.12 104 LEU A O 1
ATOM 763 N N . GLY A 1 105 ? -8.047 1.742 1.409 1 96.5 105 GLY A N 1
ATOM 764 C CA . GLY A 1 105 ? -8.727 0.601 1.999 1 96.5 105 GLY A CA 1
ATOM 765 C C . GLY A 1 105 ? -9.664 0.984 3.131 1 96.5 105 GLY A C 1
ATOM 766 O O . GLY A 1 105 ? -10.828 0.57 3.15 1 96.5 105 GLY A O 1
ATOM 767 N N . TRP A 1 106 ? -9.195 1.788 4.059 1 97.19 106 TRP A N 1
ATOM 768 C CA . TRP A 1 106 ? -10.008 2.182 5.203 1 97.19 106 TRP A CA 1
ATOM 769 C C . TRP A 1 106 ? -11.172 3.066 4.762 1 97.19 106 TRP A C 1
ATOM 771 O O . TRP A 1 106 ? -12.281 2.949 5.289 1 97.19 106 TRP A O 1
ATOM 781 N N . ALA A 1 107 ? -10.914 4.004 3.809 1 97.75 107 ALA A N 1
ATOM 782 C CA . ALA A 1 107 ? -11.977 4.859 3.277 1 97.75 107 ALA A CA 1
ATOM 783 C C . ALA A 1 107 ? -13.141 4.027 2.748 1 97.75 107 ALA A C 1
ATOM 785 O O . ALA A 1 107 ? -14.305 4.316 3.043 1 97.75 107 ALA A O 1
ATOM 786 N N . GLU A 1 108 ? -12.797 3.039 2.016 1 95.12 108 GLU A N 1
ATOM 787 C CA . GLU A 1 108 ? -13.852 2.182 1.477 1 95.12 108 GLU A CA 1
ATOM 788 C C . GLU A 1 108 ? -14.641 1.506 2.594 1 95.12 108 GLU A C 1
ATOM 790 O O . GLU A 1 108 ? -15.867 1.42 2.529 1 95.12 108 GLU A O 1
ATOM 795 N N . VAL A 1 109 ? -13.992 1.04 3.652 1 93.69 109 VAL A N 1
ATOM 796 C CA . VAL A 1 109 ? -14.617 0.328 4.762 1 93.69 109 VAL A CA 1
ATOM 797 C C . VAL A 1 109 ? -15.602 1.249 5.477 1 93.69 109 VAL A C 1
ATOM 799 O O . VAL A 1 109 ? -16.719 0.834 5.82 1 93.69 109 VAL A O 1
ATOM 802 N N . ILE A 1 110 ? -15.266 2.521 5.645 1 95.62 110 ILE A N 1
ATOM 803 C CA . ILE A 1 110 ? -16.094 3.398 6.465 1 95.62 110 ILE A CA 1
ATOM 804 C C . ILE A 1 110 ? -17.031 4.215 5.57 1 95.62 110 ILE A C 1
ATOM 806 O O . ILE A 1 110 ? -17.781 5.059 6.055 1 95.62 110 ILE A O 1
ATOM 810 N N . GLY A 1 111 ? -16.891 4.004 4.27 1 95.62 111 GLY A N 1
ATOM 811 C CA . GLY A 1 111 ? -17.766 4.695 3.336 1 95.62 111 GLY A CA 1
ATOM 812 C C . GLY A 1 111 ? -17.359 6.137 3.088 1 95.62 111 GLY A C 1
ATOM 813 O O . GLY A 1 111 ? -18.219 7.004 2.9 1 95.62 111 GLY A O 1
ATOM 814 N N . ALA A 1 112 ? -16.109 6.438 3.197 1 97.5 112 ALA A N 1
ATOM 815 C CA . ALA A 1 112 ? -15.594 7.766 2.887 1 97.5 112 ALA A CA 1
ATOM 816 C C . ALA A 1 112 ? -15.203 7.875 1.415 1 97.5 112 ALA A C 1
ATOM 818 O O . ALA A 1 112 ? -14.633 6.938 0.846 1 97.5 112 ALA A O 1
ATOM 819 N N . ALA A 1 113 ? -15.477 8.992 0.821 1 97.81 113 ALA A N 1
ATOM 820 C CA . ALA A 1 113 ? -15.133 9.203 -0.584 1 97.81 113 ALA A CA 1
ATOM 821 C C . ALA A 1 113 ? -13.984 10.195 -0.728 1 97.81 113 ALA A C 1
ATOM 823 O O . ALA A 1 113 ? -13.531 10.477 -1.841 1 97.81 113 ALA A O 1
ATOM 824 N N . ASP A 1 114 ? -13.523 10.695 0.391 1 98.75 114 ASP A N 1
ATOM 825 C CA . ASP A 1 114 ? -12.492 11.727 0.38 1 98.75 114 ASP A CA 1
ATOM 826 C C . ASP A 1 114 ? -11.281 11.305 1.214 1 98.75 114 ASP A C 1
ATOM 828 O O . ASP A 1 114 ? -11.43 10.891 2.365 1 98.75 114 ASP A O 1
ATOM 832 N N . ILE A 1 115 ? -10.117 11.383 0.608 1 98.81 115 ILE A N 1
ATOM 833 C CA . ILE A 1 115 ? -8.844 11.109 1.268 1 98.81 115 ILE A CA 1
ATOM 834 C C . ILE A 1 115 ? -7.945 12.336 1.192 1 98.81 115 ILE A C 1
ATOM 836 O O . ILE A 1 115 ? -7.805 12.945 0.13 1 98.81 115 ILE A O 1
ATOM 840 N N . PHE A 1 116 ? -7.375 12.703 2.33 1 98.81 116 PHE A N 1
ATOM 841 C CA . PHE A 1 116 ? -6.484 13.852 2.379 1 98.81 116 PHE A CA 1
ATOM 842 C C . PHE A 1 116 ? -5.07 13.43 2.754 1 98.81 116 PHE A C 1
ATOM 844 O O . PHE A 1 116 ? -4.883 12.578 3.625 1 98.81 116 PHE A O 1
ATOM 851 N N . CYS A 1 117 ? -4.102 14.039 2.09 1 97.94 117 CYS A N 1
ATOM 852 C CA . CYS A 1 117 ? -2.699 13.852 2.449 1 97.94 117 CYS A CA 1
ATOM 853 C C . CYS A 1 117 ? -1.954 15.18 2.453 1 97.94 117 CYS A C 1
ATOM 855 O O . CYS A 1 117 ? -2.416 16.156 1.858 1 97.94 117 CYS A O 1
ATOM 857 N N . GLY A 1 118 ? -0.836 15.211 3.178 1 96.06 118 GLY A N 1
ATOM 858 C CA . GLY A 1 118 ? -0.095 16.453 3.387 1 96.06 118 GLY A CA 1
ATOM 859 C C . GLY A 1 118 ? 1.125 16.562 2.494 1 96.06 118 GLY A C 1
ATOM 860 O O . GLY A 1 118 ? 2.141 17.141 2.896 1 96.06 118 GLY A O 1
ATOM 861 N N . VAL A 1 119 ? 1.081 16.016 1.31 1 93 119 VAL A N 1
ATOM 862 C CA . VAL A 1 119 ? 2.215 16.125 0.396 1 93 119 VAL A CA 1
ATOM 863 C C . VAL A 1 119 ? 2.365 17.578 -0.076 1 93 119 VAL A C 1
ATOM 865 O O . VAL A 1 119 ? 1.374 18.297 -0.221 1 93 119 VAL A O 1
ATOM 868 N N . ASN A 1 120 ? 3.607 17.938 -0.212 1 90.56 120 ASN A N 1
ATOM 869 C CA . ASN A 1 120 ? 4 19.281 -0.606 1 90.56 120 ASN A CA 1
ATOM 870 C C . ASN A 1 120 ? 5.07 19.266 -1.691 1 90.56 120 ASN A C 1
ATOM 872 O O . ASN A 1 120 ? 6.023 18.484 -1.616 1 90.56 120 ASN A O 1
ATOM 876 N N . ALA A 1 121 ? 4.918 20.078 -2.764 1 79.81 121 ALA A N 1
ATOM 877 C CA . ALA A 1 121 ? 5.848 20.047 -3.889 1 79.81 121 ALA A CA 1
ATOM 878 C C . ALA A 1 121 ? 6.773 21.266 -3.855 1 79.81 121 ALA A C 1
ATOM 880 O O . ALA A 1 121 ? 7.68 21.391 -4.688 1 79.81 121 ALA A O 1
ATOM 881 N N . VAL A 1 122 ? 6.531 22.203 -3.027 1 72.12 122 VAL A N 1
ATOM 882 C CA . VAL A 1 122 ? 7.297 23.453 -3 1 72.12 122 VAL A CA 1
ATOM 883 C C . VAL A 1 122 ? 8.578 23.25 -2.189 1 72.12 122 VAL A C 1
ATOM 885 O O . VAL A 1 122 ? 9.664 23.594 -2.648 1 72.12 122 VAL A O 1
ATOM 888 N N . ASP A 1 123 ? 8.547 22.828 -1.033 1 59.62 123 ASP A N 1
ATOM 889 C CA . ASP A 1 123 ? 9.719 22.734 -0.172 1 59.62 123 ASP A CA 1
ATOM 890 C C . ASP A 1 123 ? 10.633 21.594 -0.62 1 59.62 123 ASP A C 1
ATOM 892 O O . ASP A 1 123 ? 11.859 21.734 -0.582 1 59.62 123 ASP A O 1
ATOM 896 N N . TYR A 1 124 ? 10.078 20.359 -0.754 1 56.75 124 TYR A N 1
ATOM 897 C CA . TYR A 1 124 ? 11 19.266 -1.035 1 56.75 124 TYR A CA 1
ATOM 898 C C . TYR A 1 124 ? 10.75 18.688 -2.418 1 56.75 124 TYR A C 1
ATOM 900 O O . TYR A 1 124 ? 9.789 17.938 -2.617 1 56.75 124 TYR A O 1
ATOM 908 N N . SER A 1 125 ? 11.297 19.5 -3.469 1 57.19 125 SER A N 1
ATOM 909 C CA . SER A 1 125 ? 11.047 19.266 -4.887 1 57.19 125 SER A CA 1
ATOM 910 C C . SER A 1 125 ? 11.633 17.922 -5.332 1 57.19 125 SER A C 1
ATOM 912 O O . SER A 1 125 ? 11.383 17.484 -6.453 1 57.19 125 SER A O 1
ATOM 914 N N . GLY A 1 126 ? 12.047 17.078 -4.418 1 70.69 126 GLY A N 1
ATOM 915 C CA . GLY A 1 126 ? 12.719 16.016 -5.141 1 70.69 126 GLY A CA 1
ATOM 916 C C . GLY A 1 126 ? 11.992 14.688 -5.059 1 70.69 126 GLY A C 1
ATOM 917 O O . GLY A 1 126 ? 12.336 13.734 -5.77 1 70.69 126 GLY A O 1
ATOM 918 N N . TYR A 1 127 ? 10.844 14.664 -4.316 1 83.81 127 TYR A N 1
ATOM 919 C CA . TYR A 1 127 ? 10.211 13.352 -4.18 1 83.81 127 TYR A CA 1
ATOM 920 C C . TYR A 1 127 ? 9.156 13.148 -5.262 1 83.81 127 TYR A C 1
ATOM 922 O O . TYR A 1 127 ? 8.203 13.922 -5.367 1 83.81 127 TYR A O 1
ATOM 930 N N . PRO A 1 128 ? 9.281 12.086 -6.02 1 89 128 PRO A N 1
ATOM 931 C CA . PRO A 1 128 ? 8.32 11.859 -7.102 1 89 128 PRO A CA 1
ATOM 932 C C . PRO A 1 128 ? 6.898 11.625 -6.59 1 89 128 PRO A C 1
ATOM 934 O O . PRO A 1 128 ? 5.934 12.031 -7.238 1 89 128 PRO A O 1
ATOM 937 N N . ASP A 1 129 ? 6.777 11.031 -5.465 1 92 129 ASP A N 1
ATOM 938 C CA . ASP A 1 129 ? 5.465 10.664 -4.938 1 92 129 ASP A CA 1
ATOM 939 C C . ASP A 1 129 ? 4.867 11.805 -4.113 1 92 129 ASP A C 1
ATOM 941 O O . ASP A 1 129 ? 3.996 11.578 -3.271 1 92 129 ASP A O 1
ATOM 945 N N . CYS A 1 130 ? 5.375 13.047 -4.285 1 91.44 130 CYS A N 1
ATOM 946 C CA . CYS A 1 130 ? 4.801 14.25 -3.689 1 91.44 130 CYS A CA 1
ATOM 947 C C . CYS A 1 130 ? 4.348 15.227 -4.766 1 91.44 130 CYS A C 1
ATOM 949 O O . CYS A 1 130 ? 3.791 16.281 -4.457 1 91.44 130 CYS A O 1
ATOM 951 N N . ARG A 1 131 ? 4.504 14.898 -6.004 1 91.75 131 ARG A N 1
ATOM 952 C CA . ARG A 1 131 ? 4.199 15.781 -7.121 1 91.75 131 ARG A CA 1
ATOM 953 C C . ARG A 1 131 ? 2.725 15.703 -7.496 1 91.75 131 ARG A C 1
ATOM 955 O O . ARG A 1 131 ? 2.062 14.703 -7.223 1 91.75 131 ARG A O 1
ATOM 962 N N . PRO A 1 132 ? 2.219 16.781 -8.18 1 94.56 132 PRO A N 1
ATOM 963 C CA . PRO A 1 132 ? 0.803 16.797 -8.547 1 94.56 132 PRO A CA 1
ATOM 964 C C . PRO A 1 132 ? 0.407 15.633 -9.445 1 94.56 132 PRO A C 1
ATOM 966 O O . PRO A 1 132 ? -0.697 15.102 -9.32 1 94.56 132 PRO A O 1
ATOM 969 N N . GLN A 1 133 ? 1.268 15.234 -10.344 1 95.06 133 GLN A N 1
ATOM 970 C CA . GLN A 1 133 ? 0.952 14.148 -11.266 1 95.06 133 GLN A CA 1
ATOM 971 C C . GLN A 1 133 ? 0.762 12.836 -10.523 1 95.06 133 GLN A C 1
ATOM 973 O O . GLN A 1 133 ? -0.037 11.992 -10.93 1 95.06 133 GLN A O 1
ATOM 978 N N . PHE A 1 134 ? 1.515 12.664 -9.453 1 95.75 134 PHE A N 1
ATOM 979 C CA . PHE A 1 134 ? 1.348 11.477 -8.625 1 95.75 134 PHE A CA 1
ATOM 980 C C . PHE A 1 134 ? -0.043 11.445 -8 1 95.75 134 PHE A C 1
ATOM 982 O O . PHE A 1 134 ? -0.718 10.414 -8.031 1 95.75 134 PHE A O 1
ATOM 989 N N . ILE A 1 135 ? -0.504 12.562 -7.469 1 97.44 135 ILE A N 1
ATOM 990 C CA . ILE A 1 135 ? -1.803 12.648 -6.809 1 97.44 135 ILE A CA 1
ATOM 991 C C . ILE A 1 135 ? -2.914 12.344 -7.809 1 97.44 135 ILE A C 1
ATOM 993 O O . ILE A 1 135 ? -3.818 11.562 -7.52 1 97.44 135 ILE A O 1
ATOM 997 N N . THR A 1 136 ? -2.811 12.898 -8.961 1 97.94 136 THR A N 1
ATOM 998 C CA . THR A 1 136 ? -3.801 12.68 -10.016 1 97.94 136 THR A CA 1
ATOM 999 C C . THR A 1 136 ? -3.834 11.211 -10.422 1 97.94 136 THR A C 1
ATOM 1001 O O . THR A 1 136 ? -4.91 10.625 -10.578 1 97.94 136 THR A O 1
ATOM 1004 N N . ALA A 1 137 ? -2.689 10.648 -10.625 1 98.06 137 ALA A N 1
ATOM 1005 C CA . ALA A 1 137 ? -2.592 9.242 -11.023 1 98.06 137 ALA A CA 1
ATOM 1006 C C . ALA A 1 137 ? -3.16 8.328 -9.945 1 98.06 137 ALA A C 1
ATOM 1008 O O . ALA A 1 137 ? -3.846 7.348 -10.242 1 98.06 137 ALA A O 1
ATOM 1009 N N . PHE A 1 138 ? -2.875 8.648 -8.68 1 98.69 138 PHE A N 1
ATOM 1010 C CA . PHE A 1 138 ? -3.395 7.816 -7.598 1 98.69 138 PHE A CA 1
ATOM 1011 C C . PHE A 1 138 ? -4.914 7.898 -7.535 1 98.69 138 PHE A C 1
ATOM 1013 O O . PHE A 1 138 ? -5.586 6.891 -7.305 1 98.69 138 PHE A O 1
ATOM 1020 N N . GLU A 1 139 ? -5.426 9.102 -7.684 1 98.62 139 GLU A N 1
ATOM 1021 C CA . GLU A 1 139 ? -6.875 9.258 -7.691 1 98.62 139 GLU A CA 1
ATOM 1022 C C . GLU A 1 139 ? -7.516 8.422 -8.797 1 98.62 139 GLU A C 1
ATOM 1024 O O . GLU A 1 139 ? -8.531 7.766 -8.57 1 98.62 139 GLU A O 1
ATOM 1029 N N . THR A 1 140 ? -6.93 8.477 -9.977 1 98.31 140 THR A N 1
ATOM 1030 C CA . THR A 1 140 ? -7.414 7.664 -11.078 1 98.31 140 THR A CA 1
ATOM 1031 C C . THR A 1 140 ? -7.402 6.184 -10.711 1 98.31 140 THR A C 1
ATOM 1033 O O . THR A 1 140 ? -8.391 5.48 -10.914 1 98.31 140 THR A O 1
ATOM 1036 N N . LEU A 1 141 ? -6.328 5.727 -10.156 1 98.38 141 LEU A N 1
ATOM 1037 C CA . LEU A 1 141 ? -6.191 4.34 -9.719 1 98.38 141 LEU A CA 1
ATOM 1038 C C . LEU A 1 141 ? -7.258 3.988 -8.688 1 98.38 141 LEU A C 1
ATOM 1040 O O . LEU A 1 141 ? -7.895 2.938 -8.781 1 98.38 141 LEU A O 1
ATOM 1044 N N . ALA A 1 142 ? -7.441 4.879 -7.711 1 98.19 142 ALA A N 1
ATOM 1045 C CA . ALA A 1 142 ? -8.398 4.652 -6.633 1 98.19 142 ALA A CA 1
ATOM 1046 C C . ALA A 1 142 ? -9.797 4.398 -7.188 1 98.19 142 ALA A C 1
ATOM 1048 O O . ALA A 1 142 ? -10.508 3.504 -6.719 1 98.19 142 ALA A O 1
ATOM 1049 N N . ASN A 1 143 ? -10.188 5.121 -8.188 1 97.88 143 ASN A N 1
ATOM 1050 C CA . ASN A 1 143 ? -11.531 5.023 -8.75 1 97.88 143 ASN A CA 1
ATOM 1051 C C . ASN A 1 143 ? -11.695 3.754 -9.578 1 97.88 143 ASN A C 1
ATOM 1053 O O . ASN A 1 143 ? -12.812 3.244 -9.719 1 97.88 143 ASN A O 1
ATOM 1057 N N . LEU A 1 144 ? -10.625 3.193 -10.047 1 95.88 144 LEU A N 1
ATOM 1058 C CA . LEU A 1 144 ? -10.672 1.975 -10.852 1 95.88 144 LEU A CA 1
ATOM 1059 C C . LEU A 1 144 ? -10.531 0.739 -9.969 1 95.88 144 LEU A C 1
ATOM 1061 O O . LEU A 1 144 ? -10.984 -0.346 -10.336 1 95.88 144 LEU A O 1
ATOM 1065 N N . ALA A 1 145 ? -9.945 0.891 -8.789 1 94.62 145 ALA A N 1
ATOM 1066 C CA . ALA A 1 145 ? -9.469 -0.241 -8 1 94.62 145 ALA A CA 1
ATOM 1067 C C . ALA A 1 145 ? -10.5 -0.642 -6.945 1 94.62 145 ALA A C 1
ATOM 1069 O O . ALA A 1 145 ? -10.406 -1.723 -6.359 1 94.62 145 ALA A O 1
ATOM 1070 N N . THR A 1 146 ? -11.508 0.181 -6.699 1 94.25 146 THR A N 1
ATOM 1071 C CA . THR A 1 146 ? -12.383 -0.054 -5.555 1 94.25 146 THR A CA 1
ATOM 1072 C C . THR A 1 146 ? -13.797 -0.387 -6.016 1 94.25 146 THR A C 1
ATOM 1074 O O . THR A 1 146 ? -14.219 0.025 -7.098 1 94.25 146 THR A O 1
ATOM 1077 N N . LYS A 1 147 ? -14.5 -1.152 -5.129 1 90.75 147 LYS A N 1
ATOM 1078 C CA . LYS A 1 147 ? -15.906 -1.454 -5.383 1 90.75 147 LYS A CA 1
ATOM 1079 C C . LYS A 1 147 ? -16.734 -0.174 -5.5 1 90.75 147 LYS A C 1
ATOM 1081 O O . LYS A 1 147 ? -17.484 -0.004 -6.457 1 90.75 147 LYS A O 1
ATOM 1086 N N . VAL A 1 148 ? -16.562 0.754 -4.617 1 92.25 148 VAL A N 1
ATOM 1087 C CA . VAL A 1 148 ? -17.344 1.982 -4.586 1 92.25 148 VAL A CA 1
ATOM 1088 C C . VAL A 1 148 ? -17.047 2.82 -5.828 1 92.25 148 VAL A C 1
ATOM 1090 O O . VAL A 1 148 ? -17.938 3.443 -6.398 1 92.25 148 VAL A O 1
ATOM 1093 N N . GLY A 1 149 ? -15.82 2.834 -6.238 1 92.44 149 GLY A N 1
ATOM 1094 C CA . GLY A 1 149 ? -15.453 3.561 -7.441 1 92.44 149 GLY A CA 1
ATOM 1095 C C . GLY A 1 149 ? -16.125 3.031 -8.688 1 92.44 149 GLY A C 1
ATOM 1096 O O . GLY A 1 149 ? -16.703 3.801 -9.469 1 92.44 149 GLY A O 1
ATOM 1097 N N . VAL A 1 150 ? -16.078 1.714 -8.852 1 90.5 150 VAL A N 1
ATOM 1098 C CA . VAL A 1 150 ? -16.609 1.122 -10.07 1 90.5 150 VAL A CA 1
ATOM 1099 C C . VAL A 1 150 ? -18.141 1.107 -10.016 1 90.5 150 VAL A C 1
ATOM 1101 O O . VAL A 1 150 ? -18.797 0.976 -11.039 1 90.5 150 VAL A O 1
ATOM 1104 N N . GLU A 1 151 ? -18.703 1.234 -8.82 1 90.56 151 GLU A N 1
ATOM 1105 C CA . GLU A 1 151 ? -20.156 1.271 -8.672 1 90.56 151 GLU A CA 1
ATOM 1106 C C . GLU A 1 151 ? -20.688 2.701 -8.75 1 90.56 151 GLU A C 1
ATOM 1108 O O . GLU A 1 151 ? -21.891 2.936 -8.586 1 90.56 151 GLU A O 1
ATOM 1113 N N . GLY A 1 152 ? -19.844 3.652 -8.906 1 91.88 152 GLY A N 1
ATOM 1114 C CA . GLY A 1 152 ? -20.344 4.961 -9.297 1 91.88 152 GLY A CA 1
ATOM 1115 C C . GLY A 1 152 ? -19.969 6.059 -8.32 1 91.88 152 GLY A C 1
ATOM 1116 O O . GLY A 1 152 ? -20.141 7.242 -8.609 1 91.88 152 GLY A O 1
ATOM 1117 N N . THR A 1 153 ? -19.5 5.727 -7.141 1 93.94 153 THR A N 1
ATOM 1118 C CA . THR A 1 153 ? -19.031 6.75 -6.211 1 93.94 153 THR A CA 1
ATOM 1119 C C . THR A 1 153 ? -17.688 7.32 -6.668 1 93.94 153 THR A C 1
ATOM 1121 O O . THR A 1 153 ? -16.766 6.566 -6.973 1 93.94 153 THR A O 1
ATOM 1124 N N . GLN A 1 154 ? -17.641 8.617 -6.738 1 96.69 154 GLN A N 1
ATOM 1125 C CA . GLN A 1 154 ? -16.375 9.25 -7.109 1 96.69 154 GLN A CA 1
ATOM 1126 C C . GLN A 1 154 ? -15.484 9.469 -5.883 1 96.69 154 GLN A C 1
ATOM 1128 O O . GLN A 1 154 ? -15.867 10.172 -4.953 1 96.69 154 GLN A O 1
ATOM 1133 N N . LEU A 1 155 ? -14.305 8.883 -5.914 1 98 155 LEU A N 1
ATOM 1134 C CA . LEU A 1 155 ? -13.312 9.094 -4.867 1 98 155 LEU A CA 1
ATOM 1135 C C . LEU A 1 155 ? -1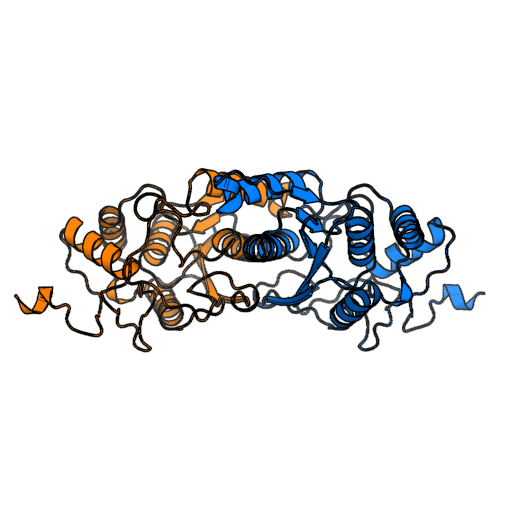2.406 10.273 -5.203 1 98 155 LEU A C 1
ATOM 1137 O O . LEU A 1 155 ? -12.039 10.469 -6.363 1 98 155 LEU A O 1
ATOM 1141 N N . HIS A 1 156 ? -12.062 11.055 -4.188 1 98.62 156 HIS A N 1
ATOM 1142 C CA . HIS A 1 156 ? -11.188 12.211 -4.352 1 98.62 156 HIS A CA 1
ATOM 1143 C C . HIS A 1 156 ? -9.977 12.125 -3.428 1 98.62 156 HIS A C 1
ATOM 1145 O O . HIS A 1 156 ? -10.109 11.734 -2.264 1 98.62 156 HIS A O 1
ATOM 1151 N N . VAL A 1 157 ? -8.836 12.406 -3.98 1 98.62 157 VAL A N 1
ATOM 1152 C CA . VAL A 1 157 ? -7.613 12.562 -3.197 1 98.62 157 VAL A CA 1
ATOM 1153 C C . VAL A 1 157 ? -7.227 14.039 -3.133 1 98.62 157 VAL A C 1
ATOM 1155 O O . VAL A 1 157 ? -6.969 14.672 -4.164 1 98.62 157 VAL A O 1
ATOM 1158 N N . HIS A 1 158 ? -7.23 14.57 -1.938 1 98.62 158 HIS A N 1
ATOM 1159 C CA . HIS A 1 158 ? -6.953 15.984 -1.719 1 98.62 158 HIS A CA 1
ATOM 1160 C C . HIS A 1 158 ? -5.539 16.188 -1.181 1 98.62 158 HIS A C 1
ATOM 1162 O O . HIS A 1 158 ? -5.113 15.492 -0.262 1 98.62 158 HIS A O 1
ATOM 1168 N N . ALA A 1 159 ? -4.82 17.094 -1.774 1 97.88 159 ALA A N 1
ATOM 1169 C CA . ALA A 1 159 ? -3.523 17.562 -1.298 1 97.88 159 ALA A CA 1
ATOM 1170 C C . ALA A 1 159 ? -3.523 19.094 -1.14 1 97.88 159 ALA A C 1
ATOM 1172 O O . ALA A 1 159 ? -2.869 19.797 -1.907 1 97.88 159 ALA A O 1
ATOM 1173 N N . PRO A 1 160 ? -4.141 19.547 -0.087 1 98.25 160 PRO A N 1
ATOM 1174 C CA . PRO A 1 160 ? -4.383 20.984 0.007 1 98.25 160 PRO A CA 1
ATOM 1175 C C . PRO A 1 160 ? -3.098 21.797 0.184 1 98.25 160 PRO A C 1
ATOM 1177 O O . PRO A 1 160 ? -3.094 23 -0.017 1 98.25 160 PRO A O 1
ATOM 1180 N N . LEU A 1 161 ? -1.979 21.141 0.569 1 96.94 161 LEU A N 1
ATOM 1181 C CA . LEU A 1 161 ? -0.733 21.859 0.81 1 96.94 161 LEU A CA 1
ATOM 1182 C C . LEU A 1 161 ? 0.184 21.781 -0.406 1 96.94 161 LEU A C 1
ATOM 1184 O O . LEU A 1 161 ? 1.317 22.266 -0.367 1 96.94 161 LEU A O 1
ATOM 1188 N N . GLN A 1 162 ? -0.245 21.219 -1.497 1 95.38 162 GLN A N 1
ATOM 1189 C CA . GLN A 1 162 ? 0.539 20.828 -2.666 1 95.38 162 GLN A CA 1
ATOM 1190 C C . GLN A 1 162 ? 1.403 21.984 -3.158 1 95.38 162 GLN A C 1
ATOM 1192 O O . GLN A 1 162 ? 2.557 21.781 -3.543 1 95.38 162 GLN A O 1
ATOM 1197 N N . PHE A 1 163 ? 0.921 23.219 -3.096 1 94.69 163 PHE A N 1
ATOM 1198 C CA . PHE A 1 163 ? 1.601 24.328 -3.73 1 94.69 163 PHE A CA 1
ATOM 1199 C C . PHE A 1 163 ? 1.876 25.438 -2.719 1 94.69 163 PHE A C 1
ATOM 1201 O O . PHE A 1 163 ? 2.154 26.578 -3.098 1 94.69 163 PHE A O 1
ATOM 1208 N N . LEU A 1 164 ? 1.793 25.141 -1.446 1 95.88 164 LEU A N 1
ATOM 1209 C CA . LEU A 1 164 ? 2.02 26.125 -0.404 1 95.88 164 LEU A CA 1
ATOM 1210 C C . LEU A 1 164 ? 3.467 26.094 0.077 1 95.88 164 LEU A C 1
ATOM 1212 O O . LEU A 1 164 ? 4.055 25.016 0.208 1 95.88 164 LEU A O 1
ATOM 1216 N N . SER A 1 165 ? 3.998 27.234 0.318 1 94.38 165 SER A N 1
ATOM 1217 C CA . SER A 1 165 ? 5.273 27.297 1.021 1 94.38 165 SER A CA 1
ATOM 1218 C C . SER A 1 165 ? 5.117 26.922 2.488 1 94.38 165 SER A C 1
ATOM 1220 O O . SER A 1 165 ? 4.004 26.875 3.01 1 94.38 165 SER A O 1
ATOM 1222 N N . LYS A 1 166 ? 6.27 26.609 3.068 1 95.12 166 LYS A N 1
ATOM 1223 C CA . LYS A 1 166 ? 6.215 26.281 4.488 1 95.12 166 LYS A CA 1
ATOM 1224 C C . LYS A 1 166 ? 5.656 27.438 5.305 1 95.12 166 LYS A C 1
ATOM 1226 O O . LYS A 1 166 ? 4.938 27.219 6.285 1 95.12 166 LYS A O 1
ATOM 1231 N N . ALA A 1 167 ? 5.953 28.688 4.945 1 96.94 167 ALA A N 1
ATOM 1232 C CA . ALA A 1 167 ? 5.406 29.859 5.609 1 96.94 167 ALA A CA 1
ATOM 1233 C C . ALA A 1 167 ? 3.889 29.922 5.457 1 96.94 167 ALA A C 1
ATOM 1235 O O . ALA A 1 167 ? 3.174 30.234 6.414 1 96.94 167 ALA A O 1
ATOM 1236 N N . GLU A 1 168 ? 3.412 29.656 4.301 1 97.75 168 GLU A N 1
ATOM 1237 C CA . GLU A 1 168 ? 1.973 29.641 4.059 1 97.75 168 GLU A CA 1
ATOM 1238 C C . GLU A 1 168 ? 1.292 28.531 4.855 1 97.75 168 GLU A C 1
ATOM 1240 O O . GLU A 1 168 ? 0.165 28.703 5.324 1 97.75 168 GLU A O 1
ATOM 1245 N N . ILE A 1 169 ? 1.96 27.406 4.98 1 97.69 169 ILE A N 1
ATOM 1246 C CA . ILE A 1 169 ? 1.434 26.297 5.773 1 97.69 169 ILE A CA 1
ATOM 1247 C C . ILE A 1 169 ? 1.308 26.719 7.234 1 97.69 169 ILE A C 1
ATOM 1249 O O . ILE A 1 169 ? 0.307 26.422 7.891 1 97.69 169 ILE A O 1
ATOM 1253 N N . VAL A 1 170 ? 2.295 27.438 7.738 1 98.12 170 VAL A N 1
ATOM 1254 C CA . VAL A 1 170 ? 2.232 27.984 9.094 1 98.12 170 VAL A CA 1
ATOM 1255 C C . VAL A 1 170 ? 1.007 28.891 9.234 1 98.12 170 VAL A C 1
ATOM 1257 O O . VAL A 1 170 ? 0.228 28.75 10.18 1 98.12 170 VAL A O 1
ATOM 1260 N N . HIS A 1 171 ? 0.771 29.734 8.305 1 98.56 171 HIS A N 1
ATOM 1261 C CA . HIS A 1 171 ? -0.359 30.656 8.352 1 98.56 171 HIS A CA 1
ATOM 1262 C C . HIS A 1 171 ? -1.685 29.906 8.305 1 98.56 171 HIS A C 1
ATOM 1264 O O . HIS A 1 171 ? -2.617 30.234 9.039 1 98.56 171 HIS A O 1
ATOM 1270 N N . GLU A 1 172 ? -1.773 28.906 7.469 1 98.31 172 GLU A N 1
ATOM 1271 C CA . GLU A 1 172 ? -2.982 28.094 7.402 1 98.31 172 GLU A CA 1
ATOM 1272 C C . GLU A 1 172 ? -3.258 27.406 8.734 1 98.31 172 GLU A C 1
ATOM 1274 O O . GLU A 1 172 ? -4.402 27.375 9.195 1 98.31 172 GLU A O 1
ATOM 1279 N N . GLY A 1 173 ? -2.188 26.844 9.297 1 98.44 173 GLY A N 1
ATOM 1280 C CA . GLY A 1 173 ? -2.346 26.188 10.594 1 98.44 173 GLY A CA 1
ATOM 1281 C C . GLY A 1 173 ? -2.869 27.125 11.664 1 98.44 173 GLY A C 1
ATOM 1282 O O . GLY A 1 173 ? -3.785 26.781 12.414 1 98.44 173 GLY A O 1
ATOM 1283 N N . LEU A 1 174 ? -2.33 28.328 11.711 1 98.12 174 LEU A N 1
ATOM 1284 C CA . LEU A 1 174 ? -2.775 29.312 12.688 1 98.12 174 LEU A CA 1
ATOM 1285 C C . LEU A 1 174 ? -4.223 29.719 12.43 1 98.12 174 LEU A C 1
ATOM 1287 O O . LEU A 1 174 ? -5.023 29.797 13.367 1 98.12 174 LEU A O 1
ATOM 1291 N N . LEU A 1 175 ? -4.551 29.938 11.203 1 98.12 175 LEU A N 1
ATOM 1292 C CA . LEU A 1 175 ? -5.902 30.328 10.812 1 98.12 175 LEU A CA 1
ATOM 1293 C C . LEU A 1 175 ? -6.926 29.297 11.281 1 98.12 175 LEU A C 1
ATOM 1295 O O . LEU A 1 175 ? -8.031 29.656 11.68 1 98.12 175 LEU A O 1
ATOM 1299 N N . HIS A 1 176 ? -6.539 28.031 11.266 1 98.06 176 HIS A N 1
ATOM 1300 C CA . HIS A 1 176 ? -7.492 26.953 11.555 1 98.06 176 HIS A CA 1
ATOM 1301 C C . HIS A 1 176 ? -7.281 26.406 12.961 1 98.06 176 HIS A C 1
ATOM 1303 O O . HIS A 1 176 ? -7.832 25.359 13.305 1 98.06 176 HIS A O 1
ATOM 1309 N N . GLY A 1 177 ? -6.402 27.031 13.719 1 96.94 177 GLY A N 1
ATOM 1310 C CA . GLY A 1 177 ? -6.316 26.75 15.141 1 96.94 177 GLY A CA 1
ATOM 1311 C C . GLY A 1 177 ? -5.398 25.578 15.461 1 96.94 177 GLY A C 1
ATOM 1312 O O . GLY A 1 177 ? -5.551 24.938 16.5 1 96.94 177 GLY A O 1
ATOM 1313 N N . VAL A 1 178 ? -4.484 25.281 14.633 1 98.31 178 VAL A N 1
ATOM 1314 C CA . VAL A 1 178 ? -3.545 24.188 14.891 1 98.31 178 VAL A CA 1
ATOM 1315 C C . VAL A 1 178 ? -2.537 24.609 15.953 1 98.31 178 VAL A C 1
ATOM 1317 O O . VAL A 1 178 ? -1.948 25.688 15.867 1 98.31 178 VAL A O 1
ATOM 1320 N N . ASP A 1 179 ? -2.4 23.828 16.984 1 98.44 179 ASP A N 1
ATOM 1321 C CA . ASP A 1 179 ? -1.316 24 17.953 1 98.44 179 ASP A CA 1
ATOM 1322 C C . ASP A 1 179 ? -0.041 23.312 17.453 1 98.44 179 ASP A C 1
ATOM 1324 O O . ASP A 1 179 ? 0.141 22.109 17.672 1 98.44 179 ASP A O 1
ATOM 1328 N N . PHE A 1 180 ? 0.848 24.062 16.891 1 98.38 180 PHE A N 1
ATOM 1329 C CA . PHE A 1 180 ? 2.061 23.516 16.297 1 98.38 180 PHE A CA 1
ATOM 1330 C C . PHE A 1 180 ? 2.969 22.922 17.375 1 98.38 180 PHE A C 1
ATOM 1332 O O . PHE A 1 180 ? 3.873 22.141 17.078 1 98.38 180 PHE A O 1
ATOM 1339 N N . GLY A 1 181 ? 2.775 23.312 18.578 1 97.69 181 GLY A N 1
ATOM 1340 C CA . GLY A 1 181 ? 3.551 22.75 19.672 1 97.69 181 GLY A CA 1
ATOM 1341 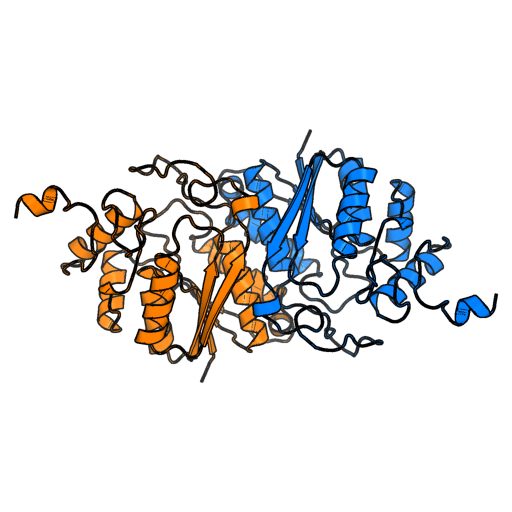C C . GLY A 1 181 ? 3.318 21.266 19.891 1 97.69 181 GLY A C 1
ATOM 1342 O O . GLY A 1 181 ? 4.121 20.594 20.531 1 97.69 181 GLY A O 1
ATOM 1343 N N . LEU A 1 182 ? 2.275 20.781 19.375 1 97.75 182 LEU A N 1
ATOM 1344 C CA . LEU A 1 182 ? 1.925 19.375 19.547 1 97.75 182 LEU A CA 1
ATOM 1345 C C . LEU A 1 182 ? 2.584 18.516 18.453 1 97.75 182 LEU A C 1
ATOM 1347 O O . LEU A 1 182 ? 2.564 17.297 18.531 1 97.75 182 LEU A O 1
ATOM 1351 N N . THR A 1 183 ? 3.207 19.109 17.453 1 97.94 183 THR A N 1
ATOM 1352 C CA . THR A 1 183 ? 3.68 18.375 16.281 1 97.94 183 THR A CA 1
ATOM 1353 C C . THR A 1 183 ? 5.164 18.047 16.422 1 97.94 183 THR A C 1
ATOM 1355 O O . THR A 1 183 ? 5.902 18.75 17.125 1 97.94 183 THR A O 1
ATOM 1358 N N . VAL A 1 184 ? 5.617 17 15.812 1 96 184 VAL A N 1
ATOM 1359 C CA . VAL A 1 184 ? 7.004 16.562 15.711 1 96 184 VAL A CA 1
ATOM 1360 C C . VAL A 1 184 ? 7.363 16.328 14.242 1 96 184 VAL A C 1
ATOM 1362 O O . VAL A 1 184 ? 6.871 15.375 13.625 1 96 184 VAL A O 1
ATOM 1365 N N . SER A 1 185 ? 8.211 17.141 13.734 1 93.38 185 SER A N 1
ATOM 1366 C CA . SER A 1 185 ? 8.562 17.062 12.32 1 93.38 185 SER A CA 1
ATOM 1367 C C . SER A 1 185 ? 9.961 16.484 12.125 1 93.38 185 SER A C 1
ATOM 1369 O O . SER A 1 185 ? 10.312 16.047 11.023 1 93.38 185 SER A O 1
ATOM 1371 N N . CYS A 1 186 ? 10.766 16.391 13.117 1 91.12 186 CYS A N 1
ATOM 1372 C CA . CYS A 1 186 ? 12.172 16.016 13.062 1 91.12 186 CYS A CA 1
ATOM 1373 C C . CYS A 1 186 ? 12.336 14.531 12.742 1 91.12 186 CYS A C 1
ATOM 1375 O O . CYS A 1 186 ? 11.648 13.688 13.328 1 91.12 186 CYS A O 1
ATOM 1377 N N . TYR A 1 187 ? 13.32 14.227 11.891 1 85.62 187 TYR A N 1
ATOM 1378 C CA . TYR A 1 187 ? 13.609 12.844 11.539 1 85.62 187 TYR A CA 1
ATOM 1379 C C . TYR A 1 187 ? 14.32 12.125 12.68 1 85.62 187 TYR A C 1
ATOM 1381 O O . TYR A 1 187 ? 14.367 10.891 12.719 1 85.62 187 TYR A O 1
ATOM 1389 N N . ARG A 1 188 ? 14.891 12.938 13.609 1 86.81 188 ARG A N 1
ATOM 1390 C CA . ARG A 1 188 ? 15.727 12.391 14.68 1 86.81 188 ARG A CA 1
ATOM 1391 C C . ARG A 1 188 ? 15.227 12.852 16.047 1 86.81 188 ARG A C 1
ATOM 1393 O O . ARG A 1 188 ? 16.031 13.141 16.938 1 86.81 188 ARG A O 1
ATOM 1400 N N . ALA A 1 189 ? 14.008 12.984 16.078 1 90.69 189 ALA A N 1
ATOM 1401 C CA . ALA A 1 189 ? 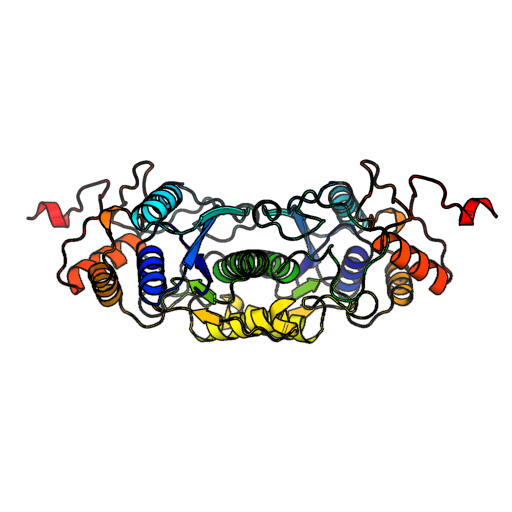13.477 13.469 17.344 1 90.69 189 ALA A CA 1
ATOM 1402 C C . ALA A 1 189 ? 13.742 12.461 18.469 1 90.69 189 ALA A C 1
ATOM 1404 O O . ALA A 1 189 ? 13.742 11.25 18.234 1 90.69 189 ALA A O 1
ATOM 1405 N N . ASP A 1 190 ? 13.953 12.93 19.625 1 91.31 190 ASP A N 1
ATOM 1406 C CA . ASP A 1 190 ? 14.164 12.023 20.75 1 91.31 190 ASP A CA 1
ATOM 1407 C C . ASP A 1 190 ? 12.828 11.531 21.312 1 91.31 190 ASP A C 1
ATOM 1409 O O . ASP A 1 190 ? 11.773 11.805 20.75 1 91.31 190 ASP A O 1
ATOM 1413 N N . VAL A 1 191 ? 12.852 10.797 22.391 1 88.56 191 VAL A N 1
ATOM 1414 C CA . VAL A 1 191 ? 11.688 10.102 22.922 1 88.56 191 VAL A CA 1
ATOM 1415 C C . VAL A 1 191 ? 10.672 11.117 23.438 1 88.56 191 VAL A C 1
ATOM 1417 O O . VAL A 1 191 ? 9.469 10.836 23.484 1 88.56 191 VAL A O 1
ATOM 1420 N N . ASP A 1 192 ? 11.141 12.312 23.75 1 91.12 192 ASP A N 1
ATOM 1421 C CA . ASP A 1 192 ? 10.258 13.359 24.266 1 91.12 192 ASP A CA 1
ATOM 1422 C C . ASP A 1 192 ? 9.742 14.258 23.141 1 91.12 192 ASP A C 1
ATOM 1424 O O . ASP A 1 192 ? 9.016 15.219 23.391 1 91.12 192 ASP A O 1
ATOM 1428 N N . GLY A 1 193 ? 10.203 13.953 21.922 1 92.69 193 GLY A N 1
ATOM 1429 C CA . GLY A 1 193 ? 9.742 14.711 20.766 1 92.69 193 GLY A CA 1
ATOM 1430 C C . GLY A 1 193 ? 10.578 15.945 20.484 1 92.69 193 GLY A C 1
ATOM 1431 O O . GLY A 1 193 ? 10.18 16.812 19.688 1 92.69 193 GLY A O 1
ATOM 1432 N N . ARG A 1 194 ? 11.727 16.094 21.234 1 95.06 194 ARG A N 1
ATOM 1433 C CA . ARG A 1 194 ? 12.594 17.234 20.969 1 95.06 194 ARG A CA 1
ATOM 1434 C C . ARG A 1 194 ? 13.344 17.062 19.641 1 95.06 194 ARG A C 1
ATOM 1436 O O . ARG A 1 194 ? 13.812 15.969 19.344 1 95.06 194 ARG A O 1
ATOM 1443 N N . ALA A 1 195 ? 13.375 18.094 18.906 1 95.19 195 ALA A N 1
ATOM 1444 C CA . ALA A 1 195 ? 13.945 18.078 17.562 1 95.19 195 ALA A CA 1
ATOM 1445 C C . ALA A 1 195 ? 15.461 18.25 17.625 1 95.19 195 ALA A C 1
ATOM 1447 O O . ALA A 1 195 ? 15.992 18.891 18.531 1 95.19 195 ALA A O 1
ATOM 1448 N N . CYS A 1 196 ? 16.156 17.766 16.609 1 91.5 196 CYS A N 1
ATOM 1449 C CA . CYS A 1 196 ? 17.625 17.797 16.562 1 91.5 196 CYS A CA 1
ATOM 1450 C C . CYS A 1 196 ? 18.125 19.172 16.125 1 91.5 196 CYS A C 1
ATOM 1452 O O . CYS A 1 196 ? 19.266 19.531 16.391 1 91.5 196 CYS A O 1
ATOM 1454 N N . GLY A 1 197 ? 17.281 19.891 15.359 1 92 197 GLY A N 1
ATOM 1455 C CA . GLY A 1 197 ? 17.641 21.219 14.891 1 92 197 GLY A CA 1
ATOM 1456 C C . GLY A 1 197 ? 18.562 21.203 13.688 1 92 197 GLY A C 1
ATOM 1457 O O . GLY A 1 197 ? 18.875 22.25 13.133 1 92 197 GLY A O 1
ATOM 1458 N N . ARG A 1 198 ? 18.922 19.969 13.188 1 89.62 198 ARG A N 1
ATOM 1459 C CA . ARG A 1 198 ? 19.969 19.922 12.18 1 89.62 198 ARG A CA 1
ATOM 1460 C C . ARG A 1 198 ? 19.5 19.203 10.93 1 89.62 198 ARG A C 1
ATOM 1462 O O . ARG A 1 198 ? 20.062 19.391 9.844 1 89.62 198 ARG A O 1
ATOM 1469 N N . CYS A 1 199 ? 18.578 18.375 11.039 1 85.88 199 CYS A N 1
ATOM 1470 C CA . CYS A 1 199 ? 18.125 17.641 9.859 1 85.88 199 CYS A CA 1
ATOM 1471 C C . CYS A 1 199 ? 17.344 18.547 8.922 1 85.88 199 CYS A C 1
ATOM 1473 O O . CYS A 1 199 ? 16.984 19.672 9.289 1 85.88 199 CYS A O 1
ATOM 1475 N N . ASP A 1 200 ? 17.016 18.047 7.77 1 84.31 200 ASP A N 1
ATOM 1476 C CA . ASP A 1 200 ? 16.344 18.859 6.754 1 84.31 200 ASP A CA 1
ATOM 1477 C C . ASP A 1 200 ? 14.945 19.266 7.215 1 84.31 200 ASP A C 1
ATOM 1479 O O . ASP A 1 200 ? 14.516 20.391 6.969 1 84.31 200 ASP A O 1
ATOM 1483 N N . ALA A 1 201 ? 14.305 18.406 7.824 1 88.31 201 ALA A N 1
ATOM 1484 C CA . ALA A 1 201 ? 12.953 18.703 8.305 1 88.31 201 ALA A CA 1
ATOM 1485 C C . ALA A 1 201 ? 12.977 19.844 9.32 1 88.31 201 ALA A C 1
ATOM 1487 O O . ALA A 1 201 ? 12.125 20.734 9.273 1 88.31 201 ALA A O 1
ATOM 1488 N N . CYS A 1 202 ? 13.961 19.812 10.195 1 91.94 202 CYS A N 1
ATOM 1489 C CA . CYS A 1 202 ? 14.086 20.859 11.195 1 91.94 202 CYS A CA 1
ATOM 1490 C C . CYS A 1 202 ? 14.391 22.203 10.531 1 91.94 202 CYS A C 1
ATOM 1492 O O . CYS A 1 202 ? 13.797 23.219 10.891 1 91.94 202 CYS A O 1
ATOM 1494 N N . LYS A 1 203 ? 15.266 22.141 9.594 1 90.12 203 LYS A N 1
ATOM 1495 C CA . LYS A 1 203 ? 15.664 23.375 8.914 1 90.12 203 LYS A CA 1
ATOM 1496 C C . LYS A 1 203 ? 14.492 23.984 8.148 1 90.12 203 LYS A C 1
ATOM 1498 O O . LYS A 1 203 ? 14.266 25.188 8.211 1 90.12 203 LYS A O 1
ATOM 1503 N N . LEU A 1 204 ? 13.781 23.156 7.477 1 90.31 204 LEU A N 1
ATOM 1504 C CA . LEU A 1 204 ? 12.648 23.609 6.691 1 90.31 204 LEU A CA 1
ATOM 1505 C C . LEU A 1 204 ? 11.555 24.188 7.594 1 90.31 204 LEU A C 1
ATOM 1507 O O . LEU A 1 204 ? 10.961 25.219 7.277 1 90.31 204 LEU A O 1
ATOM 1511 N N . ARG A 1 205 ? 11.328 23.516 8.664 1 94.25 205 ARG A N 1
ATOM 1512 C CA . ARG A 1 205 ? 10.328 23.984 9.617 1 94.25 205 ARG A CA 1
ATOM 1513 C C . ARG A 1 205 ? 10.727 25.344 10.203 1 94.25 205 ARG A C 1
ATOM 1515 O O . ARG A 1 205 ? 9.922 26.281 10.219 1 94.25 205 ARG A O 1
ATOM 1522 N N . ALA A 1 206 ? 11.953 25.422 10.68 1 94.88 206 ALA A N 1
ATOM 1523 C CA . ALA A 1 206 ? 12.445 26.656 11.266 1 94.88 206 ALA A CA 1
ATOM 1524 C C . ALA A 1 206 ? 12.344 27.812 10.273 1 94.88 206 ALA A C 1
ATOM 1526 O O . ALA A 1 206 ? 11.883 28.906 10.617 1 94.88 206 ALA A O 1
ATOM 1527 N N . ALA A 1 207 ? 12.758 27.531 9.086 1 94.25 207 ALA A N 1
ATOM 1528 C CA . ALA A 1 207 ? 12.68 28.531 8.039 1 94.25 207 ALA A CA 1
ATOM 1529 C C . ALA A 1 207 ? 11.234 28.938 7.766 1 94.25 207 ALA A C 1
ATOM 1531 O O . ALA A 1 207 ? 10.945 30.109 7.527 1 94.25 207 ALA A O 1
ATOM 1532 N N . GLY A 1 208 ? 10.328 27.969 7.777 1 95.5 208 GLY A N 1
ATOM 1533 C CA . GLY A 1 208 ? 8.922 28.234 7.566 1 95.5 208 GLY A CA 1
ATOM 1534 C C . GLY A 1 208 ? 8.336 29.188 8.602 1 95.5 208 GLY A C 1
ATOM 1535 O O . GLY A 1 208 ? 7.637 30.141 8.25 1 95.5 208 GLY A O 1
ATOM 1536 N N . PHE A 1 209 ? 8.617 28.984 9.82 1 97.62 209 PHE A N 1
ATOM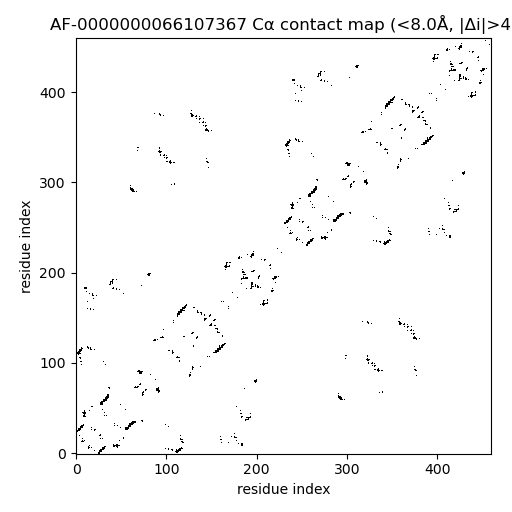 1537 C CA . PHE A 1 209 ? 8.125 29.859 10.891 1 97.62 209 PHE A CA 1
ATOM 1538 C C . PHE A 1 209 ? 8.758 31.234 10.797 1 97.62 209 PHE A C 1
ATOM 1540 O O . PHE A 1 209 ? 8.078 32.25 10.969 1 97.62 209 PHE A O 1
ATOM 1547 N N . ALA A 1 210 ? 10.062 31.25 10.547 1 97.5 210 ALA A N 1
ATOM 1548 C CA . ALA A 1 210 ? 10.75 32.531 10.398 1 97.5 210 ALA A CA 1
ATOM 1549 C C . ALA A 1 210 ? 10.148 33.344 9.273 1 97.5 210 ALA A C 1
ATOM 1551 O O . ALA A 1 210 ? 9.828 34.531 9.461 1 97.5 210 ALA A O 1
ATOM 1552 N N . ASP A 1 211 ? 9.922 32.719 8.141 1 97.19 211 ASP A N 1
ATOM 1553 C CA . ASP A 1 211 ? 9.375 33.406 6.969 1 97.19 211 ASP A CA 1
ATOM 1554 C C . ASP A 1 211 ? 7.941 33.875 7.215 1 97.19 211 ASP A C 1
ATOM 1556 O O . ASP A 1 211 ? 7.5 34.875 6.652 1 97.19 211 ASP A O 1
ATOM 1560 N N . ALA A 1 212 ? 7.246 33.156 8.023 1 97.88 212 ALA A N 1
ATOM 1561 C CA . ALA A 1 212 ? 5.859 33.5 8.352 1 97.88 212 ALA A CA 1
ATOM 1562 C C . ALA A 1 212 ? 5.793 34.594 9.391 1 97.88 212 ALA A C 1
ATOM 1564 O O . ALA A 1 212 ? 4.73 35.188 9.633 1 97.88 212 ALA A O 1
ATOM 1565 N N . GLY A 1 213 ? 6.953 34.906 10.016 1 98 213 GLY A N 1
ATOM 1566 C CA . GLY A 1 213 ? 6.973 35.906 11.094 1 98 213 GLY A CA 1
ATOM 1567 C C . GLY A 1 213 ? 6.309 35.406 12.359 1 98 213 GLY A C 1
ATOM 1568 O O . GLY A 1 213 ? 5.676 36.188 13.078 1 98 213 GLY A O 1
ATOM 1569 N N . VAL A 1 214 ? 6.305 34.156 12.602 1 97.69 214 VAL A N 1
ATOM 1570 C CA . VAL A 1 214 ? 5.676 33.531 13.75 1 97.69 214 VAL A CA 1
ATOM 1571 C C . VAL A 1 214 ? 6.734 32.781 14.578 1 97.69 214 VAL A C 1
ATOM 1573 O O . VAL A 1 214 ? 7.66 32.188 14.023 1 97.69 214 VAL A O 1
ATOM 1576 N N . VAL A 1 215 ? 6.633 32.812 15.883 1 96.5 215 VAL A N 1
ATOM 1577 C CA . VAL A 1 215 ? 7.559 32.125 16.766 1 96.5 215 VAL A CA 1
ATOM 1578 C C . VAL A 1 215 ? 7.375 30.609 16.609 1 96.5 215 VAL A C 1
ATOM 1580 O O . VAL A 1 215 ? 6.25 30.094 16.641 1 96.5 215 VAL A O 1
ATOM 1583 N N . ASP A 1 216 ? 8.438 29.938 16.375 1 96.69 216 ASP A N 1
ATOM 1584 C CA . ASP A 1 216 ? 8.43 28.484 16.266 1 96.69 216 ASP A CA 1
ATOM 1585 C C . ASP A 1 216 ? 8.32 27.812 17.625 1 96.69 216 ASP A C 1
ATOM 1587 O O . ASP A 1 216 ? 9.234 27.938 18.453 1 96.69 216 ASP A O 1
ATOM 1591 N N . PRO A 1 217 ? 7.328 27.094 17.859 1 97 217 PRO A N 1
ATOM 1592 C CA . PRO A 1 217 ? 7.16 26.5 19.188 1 97 217 PRO A CA 1
ATOM 1593 C C . PRO A 1 217 ? 7.945 25.203 19.344 1 97 217 PRO A C 1
ATOM 1595 O O . PRO A 1 217 ? 7.824 24.516 20.359 1 97 217 PRO A O 1
ATOM 1598 N N . THR A 1 218 ? 8.711 24.781 18.422 1 95.81 218 THR A N 1
ATOM 1599 C CA . THR A 1 218 ? 9.445 23.516 18.438 1 95.81 218 THR A CA 1
ATOM 1600 C C . THR A 1 218 ? 10.375 23.453 19.656 1 95.81 218 THR A C 1
ATOM 1602 O O . THR A 1 218 ? 11.047 24.438 19.984 1 95.81 218 THR A O 1
ATOM 1605 N N . ARG A 1 219 ? 10.312 22.297 20.312 1 94.19 219 ARG A N 1
ATOM 1606 C CA . ARG A 1 219 ? 11.281 22.016 21.375 1 94.19 219 ARG A CA 1
ATOM 1607 C C . ARG A 1 219 ? 12.531 21.344 20.797 1 94.19 219 ARG A C 1
ATOM 1609 O O . ARG A 1 219 ? 12.461 20.25 20.25 1 94.19 219 ARG A O 1
ATOM 1616 N N . TYR A 1 220 ? 13.656 21.984 20.922 1 94.25 220 TYR A N 1
ATOM 1617 C CA . TYR A 1 220 ? 14.906 21.453 20.406 1 94.25 220 TYR A CA 1
ATOM 1618 C C . TYR A 1 220 ? 15.734 20.812 21.516 1 94.25 220 TYR A C 1
ATOM 1620 O O . TYR A 1 220 ? 15.664 21.234 22.672 1 94.25 220 TYR A O 1
ATOM 1628 N N . MET A 1 221 ? 16.469 19.672 21.156 1 90.12 221 MET A N 1
ATOM 1629 C CA . MET A 1 221 ? 17.344 18.984 22.094 1 90.12 221 MET A CA 1
ATOM 1630 C C . MET A 1 221 ? 18.438 19.906 22.609 1 90.12 221 MET A C 1
ATOM 1632 O O . MET A 1 221 ? 18.734 19.938 23.812 1 90.12 221 MET A O 1
ATOM 1636 N N . GLU A 1 222 ? 19.375 20.312 21.703 1 75.69 222 GLU A N 1
ATOM 1637 C CA . GLU A 1 222 ? 20.422 21.266 22.078 1 75.69 222 GLU A CA 1
ATOM 1638 C C . GLU A 1 222 ? 20.125 22.656 21.547 1 75.69 222 GLU A C 1
ATOM 1640 O O . GLU A 1 222 ? 19.516 22.797 20.484 1 75.69 222 GLU A O 1
ATOM 1645 N N . LEU A 1 223 ? 20.094 23.641 22.375 1 58.44 223 LEU A N 1
ATOM 1646 C CA . LEU A 1 223 ? 19.844 25.016 21.984 1 58.44 223 LEU A CA 1
ATOM 1647 C C . LEU A 1 223 ? 20.578 25.359 20.703 1 58.44 223 LEU A C 1
ATOM 1649 O O . LEU A 1 223 ? 21.766 25.047 20.562 1 58.44 223 LEU A O 1
ATOM 1653 N N . PRO A 1 224 ? 19.859 25.531 19.609 1 51.62 224 PRO A N 1
ATOM 1654 C CA . PRO A 1 224 ? 20.547 25.984 18.406 1 51.62 224 PRO A CA 1
ATOM 1655 C C . PRO A 1 224 ? 21.531 27.125 18.672 1 51.62 224 PRO A C 1
ATOM 1657 O O . PRO A 1 224 ? 21.328 27.906 19.609 1 51.62 224 PRO A O 1
ATOM 1660 N N . CYS A 1 225 ? 22.75 26.938 18.281 1 47.22 225 CYS A N 1
ATOM 1661 C CA . CYS A 1 225 ? 23.719 28 18.5 1 47.22 225 CYS A CA 1
ATOM 1662 C C . CYS A 1 225 ? 23.125 29.375 18.188 1 47.22 225 CYS A C 1
ATOM 1664 O O . CYS A 1 225 ? 23.469 30.359 18.828 1 47.22 225 CYS A O 1
ATOM 1666 N N . SER A 1 226 ? 22.281 29.453 17.109 1 43.59 226 SER A N 1
ATOM 1667 C CA . SER A 1 226 ? 21.828 30.797 16.75 1 43.59 226 SER A CA 1
ATOM 1668 C C . SER A 1 226 ? 20.922 31.391 17.828 1 43.59 226 SER A C 1
ATOM 1670 O O . SER A 1 226 ? 20.703 32.594 17.859 1 43.59 226 SER A O 1
ATOM 1672 N N . LEU A 1 227 ? 20.234 30.609 18.562 1 43.62 227 LEU A N 1
ATOM 1673 C CA . LEU A 1 227 ? 19.438 31.188 19.641 1 43.62 227 LEU A CA 1
ATOM 1674 C C . LEU A 1 227 ? 20.312 31.547 20.844 1 43.62 227 LEU A C 1
ATOM 1676 O O . LEU A 1 227 ? 19.844 32.156 21.812 1 43.62 227 LEU A O 1
ATOM 1680 N N . LEU A 1 228 ? 21.438 31.016 21 1 39.28 228 LEU A N 1
ATOM 1681 C CA . LEU A 1 228 ? 22.344 31.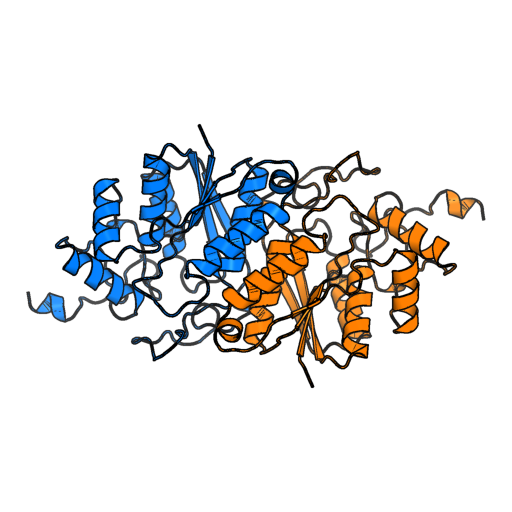469 22.047 1 39.28 228 LEU A CA 1
ATOM 1682 C C . LEU A 1 228 ? 22.719 32.938 21.844 1 39.28 228 LEU A C 1
ATOM 1684 O O . LEU A 1 228 ? 23.25 33.562 22.75 1 39.28 228 LEU A O 1
ATOM 1688 N N . LEU A 1 229 ? 22.703 33.375 20.562 1 35.94 229 LEU A N 1
ATOM 1689 C CA . LEU A 1 229 ? 23.156 34.75 20.422 1 35.94 229 LEU A CA 1
ATOM 1690 C C . LEU A 1 229 ? 22.047 35.719 20.766 1 35.94 229 LEU A C 1
ATOM 1692 O O . LEU A 1 229 ? 22.234 36.938 20.703 1 35.94 229 LEU A O 1
ATOM 1696 N N . LEU A 1 230 ? 20.75 35.281 20.938 1 32.75 230 LEU A N 1
ATOM 1697 C CA . LEU A 1 230 ? 19.922 36.375 21.438 1 32.75 230 LEU A CA 1
ATOM 1698 C C . LEU A 1 230 ? 19.906 36.375 22.969 1 32.75 230 LEU A C 1
ATOM 1700 O O . LEU A 1 230 ? 19.891 35.312 23.609 1 32.75 230 LEU A O 1
ATOM 1704 N N . MET B 1 1 ? 21.281 -10.508 -16.062 1 77.94 1 MET B N 1
ATOM 1705 C CA . MET B 1 1 ? 19.875 -10.93 -16.078 1 77.94 1 MET B CA 1
ATOM 1706 C C . MET B 1 1 ? 18.984 -9.906 -15.391 1 77.94 1 MET B C 1
ATOM 1708 O O . MET B 1 1 ? 19.438 -9.195 -14.492 1 77.94 1 MET B O 1
ATOM 1712 N N . LYS B 1 2 ? 17.672 -9.703 -15.922 1 95.25 2 LYS B N 1
ATOM 1713 C CA . LYS B 1 2 ? 16.734 -8.719 -15.383 1 95.25 2 LYS B CA 1
ATOM 1714 C C . LYS B 1 2 ? 16.062 -9.242 -14.117 1 95.25 2 LYS B C 1
ATOM 1716 O O . LYS B 1 2 ? 15.703 -10.422 -14.031 1 95.25 2 LYS B O 1
ATOM 1721 N N . LYS B 1 3 ? 16.016 -8.477 -13.094 1 98.12 3 LYS B N 1
ATOM 1722 C CA . LYS B 1 3 ? 15.328 -8.82 -11.852 1 98.12 3 LYS B CA 1
ATOM 1723 C C . LYS B 1 3 ? 13.828 -8.562 -11.953 1 98.12 3 LYS B C 1
ATOM 1725 O O . LYS B 1 3 ? 13.398 -7.652 -12.672 1 98.12 3 LYS B O 1
ATOM 1730 N N . ALA B 1 4 ? 13.078 -9.406 -11.281 1 98.75 4 ALA B N 1
ATOM 1731 C CA . ALA B 1 4 ? 11.641 -9.188 -11.172 1 98.75 4 ALA B CA 1
ATOM 1732 C C . ALA B 1 4 ? 11.148 -9.469 -9.75 1 98.75 4 ALA B C 1
ATOM 1734 O O . ALA B 1 4 ? 11.648 -10.383 -9.086 1 98.75 4 ALA B O 1
ATOM 1735 N N . VAL B 1 5 ? 10.25 -8.648 -9.312 1 98.81 5 VAL B N 1
ATOM 1736 C CA . VAL B 1 5 ? 9.531 -8.922 -8.078 1 98.81 5 VAL B CA 1
ATOM 1737 C C . VAL B 1 5 ? 8.203 -9.602 -8.391 1 98.81 5 VAL B C 1
ATOM 1739 O O . VAL B 1 5 ? 7.438 -9.133 -9.234 1 98.81 5 VAL B O 1
ATOM 1742 N N . ILE B 1 6 ? 7.91 -10.734 -7.773 1 98.88 6 ILE B N 1
ATOM 1743 C CA . ILE B 1 6 ? 6.672 -11.469 -7.992 1 98.88 6 ILE B CA 1
ATOM 1744 C C . ILE B 1 6 ? 5.895 -11.57 -6.684 1 98.88 6 ILE B C 1
ATOM 1746 O O . ILE B 1 6 ? 6.453 -11.93 -5.645 1 98.88 6 ILE B O 1
ATOM 1750 N N . LEU B 1 7 ? 4.66 -11.164 -6.734 1 98.56 7 LEU B N 1
ATOM 1751 C CA . LEU B 1 7 ? 3.783 -11.43 -5.598 1 98.56 7 LEU B CA 1
ATOM 1752 C C . LEU B 1 7 ? 3.438 -12.914 -5.508 1 98.56 7 LEU B C 1
ATOM 1754 O O . LEU B 1 7 ? 2.727 -13.438 -6.367 1 98.56 7 LEU B O 1
ATOM 1758 N N . LEU B 1 8 ? 3.959 -13.555 -4.441 1 98.38 8 LEU B N 1
ATOM 1759 C CA . LEU B 1 8 ? 3.754 -14.984 -4.23 1 98.38 8 LEU B CA 1
ATOM 1760 C C . LEU B 1 8 ? 2.904 -15.234 -2.988 1 98.38 8 LEU B C 1
ATOM 1762 O O . LEU B 1 8 ? 3.375 -15.055 -1.862 1 98.38 8 LEU B O 1
ATOM 1766 N N . SER B 1 9 ? 1.676 -15.695 -3.172 1 96.12 9 SER B N 1
ATOM 1767 C CA . SER B 1 9 ? 0.729 -15.867 -2.074 1 96.12 9 SER B CA 1
ATOM 1768 C C . SER B 1 9 ? 0.772 -17.297 -1.524 1 96.12 9 SER B C 1
ATOM 1770 O O . SER B 1 9 ? 0.334 -17.547 -0.4 1 96.12 9 SER B O 1
ATOM 1772 N N . GLY B 1 10 ? 1.223 -18.234 -2.285 1 96.38 10 GLY B N 1
ATOM 1773 C CA . GLY B 1 10 ? 1.132 -19.641 -1.928 1 96.38 10 GLY B CA 1
ATOM 1774 C C . GLY B 1 10 ? 0.048 -20.375 -2.688 1 96.38 10 GLY B C 1
ATOM 1775 O O . GLY B 1 10 ? -0.032 -21.609 -2.627 1 96.38 10 GLY B O 1
ATOM 1776 N N . GLY B 1 11 ? -0.742 -19.656 -3.436 1 96.25 11 GLY B N 1
ATOM 1777 C CA . GLY B 1 11 ? -1.789 -20.25 -4.246 1 96.25 11 GLY B CA 1
ATOM 1778 C C . GLY B 1 11 ? -1.311 -20.672 -5.621 1 96.25 11 GLY B C 1
ATOM 1779 O O . GLY B 1 11 ? -0.178 -20.375 -6.008 1 96.25 11 GLY B O 1
ATOM 1780 N N . MET B 1 12 ? -2.199 -21.312 -6.324 1 96.94 12 MET B N 1
ATOM 1781 C CA . MET B 1 12 ? -1.83 -21.891 -7.617 1 96.94 12 MET B CA 1
ATOM 1782 C C . MET B 1 12 ? -1.497 -20.797 -8.625 1 96.94 12 MET B C 1
ATOM 1784 O O . MET B 1 12 ? -0.538 -20.922 -9.391 1 96.94 12 MET B O 1
ATOM 1788 N N . ASP B 1 13 ? -2.24 -19.641 -8.617 1 96.75 13 ASP B N 1
ATOM 1789 C CA . ASP B 1 13 ? -2.035 -18.594 -9.609 1 96.75 13 ASP B CA 1
ATOM 1790 C C . ASP B 1 13 ? -0.655 -17.953 -9.461 1 96.75 13 ASP B C 1
ATOM 1792 O O . ASP B 1 13 ? 0.078 -17.812 -10.445 1 96.75 13 ASP B O 1
ATOM 1796 N N . SER B 1 14 ? -0.301 -17.625 -8.281 1 98.12 14 SER B N 1
ATOM 1797 C CA . SER B 1 14 ? 0.983 -16.969 -8.055 1 98.12 14 SER B CA 1
ATOM 1798 C C . SER B 1 14 ? 2.145 -17.906 -8.336 1 98.12 14 SER B C 1
ATOM 1800 O O . SER B 1 14 ? 3.205 -17.484 -8.789 1 98.12 14 SER B O 1
ATOM 1802 N N . ALA B 1 15 ? 1.983 -19.188 -8.102 1 98.62 15 ALA B N 1
ATOM 1803 C CA . ALA B 1 15 ? 3.006 -20.172 -8.43 1 98.62 15 ALA B CA 1
ATOM 1804 C C . ALA B 1 15 ? 3.25 -20.234 -9.93 1 98.62 15 ALA B C 1
ATOM 1806 O O . ALA B 1 15 ? 4.398 -20.234 -10.383 1 98.62 15 ALA B O 1
ATOM 1807 N N . VAL B 1 16 ? 2.201 -20.234 -10.664 1 98.75 16 VAL B N 1
ATOM 1808 C CA . VAL B 1 16 ? 2.303 -20.297 -12.117 1 98.75 16 VAL B CA 1
ATOM 1809 C C . VAL B 1 16 ? 2.969 -19.031 -12.641 1 98.75 16 VAL B C 1
ATOM 1811 O O . VAL B 1 16 ? 3.836 -19.094 -13.516 1 98.75 16 VAL B O 1
ATOM 1814 N N . VAL B 1 17 ? 2.594 -17.875 -12.094 1 98.75 17 VAL B N 1
ATOM 1815 C CA . VAL B 1 17 ? 3.193 -16.609 -12.492 1 98.75 17 VAL B CA 1
ATOM 1816 C C . VAL B 1 17 ? 4.699 -16.656 -12.25 1 98.75 17 VAL B C 1
ATOM 1818 O O . VAL B 1 17 ? 5.48 -16.188 -13.078 1 98.75 17 VAL B O 1
ATOM 1821 N N . THR B 1 18 ? 5.105 -17.203 -11.117 1 98.81 18 THR B N 1
ATOM 1822 C CA . THR B 1 18 ? 6.52 -17.328 -10.773 1 98.81 18 THR B CA 1
ATOM 1823 C C . THR B 1 18 ? 7.266 -18.141 -11.828 1 98.81 18 THR B C 1
ATOM 1825 O O . THR B 1 18 ? 8.305 -17.719 -12.328 1 98.81 18 THR B O 1
ATOM 1828 N N . ALA B 1 19 ? 6.715 -19.234 -12.203 1 98.75 19 ALA B N 1
ATOM 1829 C CA . ALA B 1 19 ? 7.336 -20.125 -13.188 1 98.75 19 ALA B CA 1
ATOM 1830 C C . ALA B 1 19 ? 7.391 -19.469 -14.562 1 98.75 19 ALA B C 1
ATOM 1832 O O . ALA B 1 19 ? 8.383 -19.578 -15.281 1 98.75 19 ALA B O 1
ATOM 1833 N N . ILE B 1 20 ? 6.324 -18.75 -14.922 1 98.69 20 ILE B N 1
ATOM 1834 C CA . ILE B 1 20 ? 6.277 -18.047 -16.188 1 98.69 20 ILE B CA 1
ATOM 1835 C C . ILE B 1 20 ? 7.383 -17 -16.25 1 98.69 20 ILE B C 1
ATOM 1837 O O . ILE B 1 20 ? 8.125 -16.906 -17.219 1 98.69 20 ILE B O 1
ATOM 1841 N N . ALA B 1 21 ? 7.496 -16.172 -15.211 1 98.62 21 ALA B N 1
ATOM 1842 C CA . ALA B 1 21 ? 8.531 -15.148 -15.156 1 98.62 21 ALA B CA 1
ATOM 1843 C C . ALA B 1 21 ? 9.922 -15.758 -15.312 1 98.62 21 ALA B C 1
ATOM 1845 O O . ALA B 1 21 ? 10.75 -15.234 -16.047 1 98.62 21 ALA B O 1
ATOM 1846 N N . GLN B 1 22 ? 10.156 -16.875 -14.68 1 98.44 22 GLN B N 1
ATOM 1847 C CA . GLN B 1 22 ? 11.445 -17.562 -14.773 1 98.44 22 GLN B CA 1
ATOM 1848 C C . GLN B 1 22 ? 11.703 -18.047 -16.203 1 98.44 22 GLN B C 1
ATOM 1850 O O . GLN B 1 22 ? 12.812 -17.938 -16.703 1 98.44 22 GLN B O 1
ATOM 1855 N N . SER B 1 23 ? 10.719 -18.578 -16.797 1 98.12 23 SER B N 1
ATOM 1856 C CA . SER B 1 23 ? 10.859 -19.078 -18.156 1 98.12 23 SER B CA 1
ATOM 1857 C C . SER B 1 23 ? 11.203 -17.953 -19.125 1 98.12 23 SER B C 1
ATOM 1859 O O . SER B 1 23 ? 11.75 -18.188 -20.203 1 98.12 23 SER B O 1
ATOM 1861 N N . GLN B 1 24 ? 10.859 -16.719 -18.781 1 97.94 24 GLN B N 1
ATOM 1862 C CA . GLN B 1 24 ? 11.148 -15.547 -19.594 1 97.94 24 GLN B CA 1
ATOM 1863 C C . GLN B 1 24 ? 12.539 -14.992 -19.297 1 97.94 24 GLN B C 1
ATOM 1865 O O . GLN B 1 24 ? 12.938 -13.969 -19.875 1 97.94 24 GLN B O 1
ATOM 1870 N N . GLY B 1 25 ? 13.234 -15.609 -18.328 1 97.81 25 GLY B N 1
ATOM 1871 C CA . GLY B 1 25 ? 14.633 -15.266 -18.078 1 97.81 25 GLY B CA 1
ATOM 1872 C C . GLY B 1 25 ? 14.812 -14.328 -16.891 1 97.81 25 GLY B C 1
ATOM 1873 O O . GLY B 1 25 ? 15.914 -13.836 -16.656 1 97.81 25 GLY B O 1
ATOM 1874 N N . PHE B 1 26 ? 13.812 -14.117 -16.094 1 98.56 26 PHE B N 1
ATOM 1875 C CA . PHE B 1 26 ? 13.922 -13.195 -14.969 1 98.56 26 PHE B CA 1
ATOM 1876 C C . PHE B 1 26 ? 14.539 -13.891 -13.758 1 98.56 26 PHE B C 1
ATOM 1878 O O . PHE B 1 26 ? 14.242 -15.055 -13.492 1 98.56 26 PHE B O 1
ATOM 1885 N N . MET B 1 27 ? 15.367 -13.156 -13.086 1 98.56 27 MET B N 1
ATOM 1886 C CA . MET B 1 27 ? 15.742 -13.5 -11.719 1 98.56 27 MET B CA 1
ATOM 1887 C C . MET B 1 27 ? 14.641 -13.109 -10.734 1 98.56 27 MET B C 1
ATOM 1889 O O . MET B 1 27 ? 14.438 -11.93 -10.453 1 98.56 27 MET B O 1
ATOM 1893 N N . VAL B 1 28 ? 14.047 -14.109 -10.18 1 98.56 28 VAL B N 1
ATOM 1894 C CA . VAL B 1 28 ? 12.797 -13.859 -9.461 1 98.56 28 VAL B CA 1
ATOM 1895 C C . VAL B 1 28 ? 13.094 -13.562 -7.992 1 98.56 28 VAL B C 1
ATOM 1897 O O . VAL B 1 28 ? 13.805 -14.328 -7.328 1 98.56 28 VAL B O 1
ATOM 1900 N N . HIS B 1 29 ? 12.617 -12.453 -7.531 1 98.75 29 HIS B N 1
ATOM 1901 C CA . HIS B 1 29 ? 12.492 -12.094 -6.125 1 98.75 29 HIS B CA 1
ATOM 1902 C C . HIS B 1 29 ? 11.039 -12.133 -5.676 1 98.75 29 HIS B C 1
ATOM 1904 O O . HIS B 1 29 ? 10.234 -11.281 -6.074 1 98.75 29 HIS B O 1
ATOM 1910 N N . ALA B 1 30 ? 10.719 -13.109 -4.844 1 98.69 30 ALA B N 1
ATOM 1911 C CA . ALA B 1 30 ? 9.328 -13.352 -4.469 1 98.69 30 ALA B CA 1
ATOM 1912 C C . ALA B 1 30 ? 8.953 -12.586 -3.203 1 98.69 30 ALA B C 1
ATOM 1914 O O . ALA B 1 30 ? 9.727 -12.555 -2.242 1 98.69 30 ALA B O 1
ATOM 1915 N N . LEU B 1 31 ? 7.828 -11.953 -3.248 1 98.31 31 LEU B N 1
ATOM 1916 C CA . LEU B 1 31 ? 7.297 -11.211 -2.109 1 98.31 31 LEU B CA 1
ATOM 1917 C C . LEU B 1 31 ? 5.965 -11.797 -1.649 1 98.31 31 LEU B C 1
ATOM 1919 O O . LEU B 1 31 ? 5.027 -11.914 -2.441 1 98.31 31 LEU B O 1
ATOM 1923 N N . SER B 1 32 ? 5.906 -12.211 -0.439 1 97.38 32 SER B N 1
ATOM 1924 C CA . SER B 1 32 ? 4.668 -12.625 0.214 1 97.38 32 SER B CA 1
ATOM 1925 C C . SER B 1 32 ? 4.25 -11.633 1.291 1 97.38 32 SER B C 1
ATOM 1927 O O . SER B 1 32 ? 5.098 -11 1.923 1 97.38 32 SER B O 1
ATOM 1929 N N . ILE B 1 33 ? 2.924 -11.477 1.394 1 95.19 33 ILE B N 1
ATOM 1930 C CA . ILE B 1 33 ? 2.408 -10.5 2.346 1 95.19 33 ILE B CA 1
ATOM 1931 C C . ILE B 1 33 ? 1.601 -11.219 3.428 1 95.19 33 ILE B C 1
ATOM 1933 O O . ILE B 1 33 ? 0.67 -11.969 3.125 1 95.19 33 ILE B O 1
ATOM 1937 N N . ARG B 1 34 ? 2.018 -10.984 4.664 1 92.88 34 ARG B N 1
ATOM 1938 C CA . ARG B 1 34 ? 1.217 -11.383 5.816 1 92.88 34 ARG B CA 1
ATOM 1939 C C . ARG B 1 34 ? 0.303 -10.242 6.266 1 92.88 34 ARG B C 1
ATOM 1941 O O . ARG B 1 34 ? 0.762 -9.273 6.871 1 92.88 34 ARG B O 1
ATOM 1948 N N . TYR B 1 35 ? -0.929 -10.359 5.949 1 88.19 35 TYR B N 1
ATOM 1949 C CA . TYR B 1 35 ? -1.8 -9.211 6.168 1 88.19 35 TYR B CA 1
ATOM 1950 C C . TYR B 1 35 ? -2.869 -9.531 7.207 1 88.19 35 TYR B C 1
ATOM 1952 O O . TYR B 1 35 ? -3.828 -8.773 7.371 1 88.19 35 TYR B O 1
ATOM 1960 N N . GLY B 1 36 ? -2.689 -10.562 7.949 1 79.56 36 GLY B N 1
ATOM 1961 C CA . GLY B 1 36 ? -3.615 -10.945 9 1 79.56 36 GLY B CA 1
ATOM 1962 C C . GLY B 1 36 ? -4.59 -12.023 8.578 1 79.56 36 GLY B C 1
ATOM 1963 O O . GLY B 1 36 ? -5.664 -12.164 9.156 1 79.56 36 GLY B O 1
ATOM 1964 N N . GLN B 1 37 ? -4.219 -12.727 7.59 1 74.19 37 GLN B N 1
ATOM 1965 C CA . GLN B 1 37 ? -5.07 -13.82 7.141 1 74.19 37 GLN B CA 1
ATOM 1966 C C . GLN B 1 37 ? -5.266 -14.859 8.25 1 74.19 37 GLN B C 1
ATOM 1968 O O . GLN B 1 37 ? -4.449 -14.953 9.164 1 74.19 37 GLN B O 1
ATOM 1973 N N . ARG B 1 38 ? -6.418 -15.461 8.227 1 66.94 38 ARG B N 1
ATOM 1974 C CA . ARG B 1 38 ? -6.863 -16.391 9.266 1 66.94 38 ARG B CA 1
ATOM 1975 C C . ARG B 1 38 ? -5.863 -17.531 9.453 1 66.94 38 ARG B C 1
ATOM 1977 O O . ARG B 1 38 ? -5.539 -17.891 10.586 1 66.94 38 ARG B O 1
ATOM 1984 N N . HIS B 1 39 ? -5.414 -18.078 8.359 1 67.5 39 HIS B N 1
ATOM 1985 C CA . HIS B 1 39 ? -4.473 -19.188 8.438 1 67.5 39 HIS B CA 1
ATOM 1986 C C . HIS B 1 39 ? -3.168 -18.859 7.723 1 67.5 39 HIS B C 1
ATOM 1988 O O . HIS B 1 39 ? -3.15 -18.031 6.812 1 67.5 39 HIS B O 1
ATOM 1994 N N . THR B 1 40 ? -2.178 -19.516 8.219 1 81 40 THR B N 1
ATOM 1995 C CA . THR B 1 40 ? -0.854 -19.219 7.68 1 81 40 THR B CA 1
ATOM 1996 C C . THR B 1 40 ? -0.39 -20.328 6.742 1 81 40 THR B C 1
ATOM 1998 O O . THR B 1 40 ? 0.745 -20.312 6.262 1 81 40 THR B O 1
ATOM 2001 N N . SER B 1 41 ? -1.307 -21.203 6.426 1 89.88 41 SER B N 1
ATOM 2002 C CA . SER B 1 41 ? -0.9 -22.328 5.578 1 89.88 41 SER B CA 1
ATOM 2003 C C . SER B 1 41 ? -0.526 -21.844 4.18 1 89.88 41 SER B C 1
ATOM 2005 O O . SER B 1 41 ? 0.358 -22.422 3.539 1 89.88 41 SER B O 1
ATOM 2007 N N . GLU B 1 42 ? -1.194 -20.844 3.738 1 91.25 42 GLU B N 1
ATOM 2008 C CA . GLU B 1 42 ? -0.858 -20.312 2.426 1 91.25 42 GLU B CA 1
ATOM 2009 C C . GLU B 1 42 ? 0.546 -19.719 2.418 1 91.25 42 GLU B C 1
ATOM 2011 O O . GLU B 1 42 ? 1.273 -19.844 1.43 1 91.25 42 GLU B O 1
ATOM 2016 N N . LEU B 1 43 ? 0.928 -19.047 3.471 1 94.12 43 LEU B N 1
ATOM 2017 C CA . LEU B 1 43 ? 2.268 -18.484 3.559 1 94.12 43 LEU B CA 1
ATOM 2018 C C . LEU B 1 43 ? 3.322 -19.578 3.627 1 94.12 43 LEU B C 1
ATOM 2020 O O . LEU B 1 43 ? 4.395 -19.453 3.033 1 94.12 43 LEU B O 1
ATOM 2024 N N . ASP B 1 44 ? 2.988 -20.688 4.348 1 95.38 44 ASP B N 1
ATOM 2025 C CA . ASP B 1 44 ? 3.873 -21.844 4.355 1 95.38 44 ASP B CA 1
ATOM 2026 C C . ASP B 1 44 ? 4.039 -22.422 2.947 1 95.38 44 ASP B C 1
ATOM 2028 O O . ASP B 1 44 ? 5.141 -22.812 2.557 1 95.38 44 ASP B O 1
ATOM 2032 N N . ALA B 1 45 ? 2.959 -22.453 2.299 1 96.94 45 ALA B N 1
ATOM 2033 C CA . ALA B 1 45 ? 3.006 -22.922 0.915 1 96.94 45 ALA B CA 1
ATOM 2034 C C . ALA B 1 45 ? 3.898 -22.016 0.064 1 96.94 45 ALA B C 1
ATOM 2036 O O . ALA B 1 45 ? 4.664 -22.516 -0.77 1 96.94 45 ALA B O 1
ATOM 2037 N N . ALA B 1 46 ? 3.82 -20.719 0.261 1 97.69 46 ALA B N 1
ATOM 2038 C CA . ALA B 1 46 ? 4.652 -19.766 -0.485 1 97.69 46 ALA B CA 1
ATOM 2039 C C . ALA B 1 46 ? 6.133 -20.062 -0.282 1 97.69 46 ALA B C 1
ATOM 2041 O O . ALA B 1 46 ? 6.918 -20.031 -1.235 1 97.69 46 ALA B O 1
ATOM 2042 N N . VAL B 1 47 ? 6.461 -20.391 0.9 1 97.12 47 VAL B N 1
ATOM 2043 C CA . VAL B 1 47 ? 7.844 -20.734 1.22 1 97.12 47 VAL B CA 1
ATOM 2044 C C . VAL B 1 47 ? 8.258 -22 0.465 1 97.12 47 VAL B C 1
ATOM 2046 O O . VAL B 1 47 ? 9.328 -22.031 -0.145 1 97.12 47 VAL B O 1
ATOM 2049 N N . ARG B 1 48 ? 7.438 -23 0.46 1 97.5 48 ARG B N 1
ATOM 2050 C CA . ARG B 1 48 ? 7.727 -24.266 -0.231 1 97.5 48 ARG B CA 1
ATOM 2051 C C . ARG B 1 48 ? 7.863 -24.031 -1.733 1 97.5 48 ARG B C 1
ATOM 2053 O O . ARG B 1 48 ? 8.766 -24.578 -2.367 1 97.5 48 ARG B O 1
ATOM 2060 N N . ILE B 1 49 ? 6.98 -23.234 -2.254 1 98.25 49 ILE B N 1
ATOM 2061 C CA . ILE B 1 49 ? 6.984 -22.953 -3.684 1 98.25 49 ILE B CA 1
ATOM 2062 C C . ILE B 1 49 ? 8.258 -22.203 -4.059 1 98.25 49 ILE B C 1
ATOM 2064 O O . ILE B 1 49 ? 8.914 -22.531 -5.051 1 98.25 49 ILE B O 1
ATOM 2068 N N . ALA B 1 50 ? 8.586 -21.188 -3.266 1 98.5 50 ALA B N 1
ATOM 2069 C CA . ALA B 1 50 ? 9.797 -20.422 -3.51 1 98.5 50 ALA B CA 1
ATOM 2070 C C . ALA B 1 50 ? 11.031 -21.312 -3.543 1 98.5 50 ALA B C 1
ATOM 2072 O O . ALA B 1 50 ? 11.906 -21.141 -4.402 1 98.5 50 ALA B O 1
ATOM 2073 N N . ARG B 1 51 ? 11.086 -22.281 -2.658 1 98.06 51 ARG B N 1
ATOM 2074 C CA . ARG B 1 51 ? 12.195 -23.219 -2.604 1 98.06 51 ARG B CA 1
ATOM 2075 C C . ARG B 1 51 ? 12.188 -24.141 -3.814 1 98.06 51 ARG B C 1
ATOM 2077 O O . ARG B 1 51 ? 13.219 -24.344 -4.457 1 98.06 51 ARG B O 1
ATOM 2084 N N . ALA B 1 52 ? 11.062 -24.688 -4.094 1 98.19 52 ALA B N 1
ATOM 2085 C CA . ALA B 1 52 ? 10.93 -25.656 -5.184 1 98.19 52 ALA B CA 1
ATOM 2086 C C . ALA B 1 52 ? 11.297 -25.016 -6.523 1 98.19 52 ALA B C 1
ATOM 2088 O O . ALA B 1 52 ? 11.883 -25.672 -7.391 1 98.19 52 ALA B O 1
ATOM 2089 N N . LEU B 1 53 ? 10.984 -23.734 -6.652 1 98.12 53 LEU B N 1
ATOM 2090 C CA . LEU B 1 53 ? 11.234 -23.047 -7.918 1 98.12 53 LEU B CA 1
ATOM 2091 C C . LEU B 1 53 ? 12.578 -22.328 -7.891 1 98.12 53 LEU B C 1
ATOM 2093 O O . LEU B 1 53 ? 12.969 -21.688 -8.875 1 98.12 53 LEU B O 1
ATOM 2097 N N . ASN B 1 54 ? 13.242 -22.406 -6.789 1 97.75 54 ASN B N 1
ATOM 2098 C CA . ASN B 1 54 ? 14.586 -21.859 -6.641 1 97.75 54 ASN B CA 1
ATOM 2099 C C . ASN B 1 54 ? 14.633 -20.375 -6.98 1 97.75 54 ASN B C 1
ATOM 2101 O O . ASN B 1 54 ? 15.445 -19.953 -7.801 1 97.75 54 ASN B O 1
ATOM 2105 N N . VAL B 1 55 ? 13.773 -19.578 -6.363 1 98.19 55 VAL B N 1
ATOM 2106 C CA . VAL B 1 55 ? 13.797 -18.141 -6.594 1 98.19 55 VAL B CA 1
ATOM 2107 C C . VAL B 1 55 ? 15.039 -17.531 -5.953 1 98.19 55 VAL B C 1
ATOM 2109 O O . VAL B 1 55 ? 15.641 -18.125 -5.059 1 98.19 55 VAL B O 1
ATOM 2112 N N . VAL B 1 56 ? 15.438 -16.375 -6.387 1 98.19 56 VAL B N 1
ATOM 2113 C CA . VAL B 1 56 ? 16.656 -15.719 -5.926 1 98.19 56 VAL B CA 1
ATOM 2114 C C . VAL B 1 56 ? 16.5 -15.305 -4.465 1 98.19 56 VAL B C 1
ATOM 2116 O O . VAL B 1 56 ? 17.438 -15.453 -3.67 1 98.19 56 VAL B O 1
ATOM 2119 N N . ALA B 1 57 ? 15.391 -14.797 -4.113 1 97.69 57 ALA B N 1
ATOM 2120 C CA . ALA B 1 57 ? 15.062 -14.367 -2.758 1 97.69 57 ALA B CA 1
ATOM 2121 C C . ALA B 1 57 ? 13.562 -14.445 -2.504 1 97.69 57 ALA B C 1
ATOM 2123 O O . ALA B 1 57 ? 12.758 -14.266 -3.422 1 97.69 57 ALA B O 1
ATOM 2124 N N . HIS B 1 58 ? 13.227 -14.781 -1.307 1 97.81 58 HIS B N 1
ATOM 2125 C CA . HIS B 1 58 ? 11.844 -14.766 -0.85 1 97.81 58 HIS B CA 1
ATOM 2126 C C . HIS B 1 58 ? 11.695 -13.953 0.432 1 97.81 58 HIS B C 1
ATOM 2128 O O . HIS B 1 58 ? 12.359 -14.234 1.43 1 97.81 58 HIS B O 1
ATOM 2134 N N . LYS B 1 59 ? 10.844 -12.945 0.332 1 96.12 59 LYS B N 1
ATOM 2135 C CA . LYS B 1 59 ? 10.594 -12.062 1.467 1 96.12 59 LYS B CA 1
ATOM 2136 C C . LYS B 1 59 ? 9.125 -12.094 1.879 1 96.12 59 LYS B C 1
ATOM 2138 O O . LYS B 1 59 ? 8.234 -12.109 1.026 1 96.12 59 LYS B O 1
ATOM 2143 N N . VAL B 1 60 ? 8.922 -12.102 3.23 1 94.69 60 VAL B N 1
ATOM 2144 C CA . VAL B 1 60 ? 7.578 -11.961 3.777 1 94.69 60 VAL B CA 1
ATOM 2145 C C . VAL B 1 60 ? 7.453 -10.617 4.5 1 94.69 60 VAL B C 1
ATOM 2147 O O . VAL B 1 60 ? 8.258 -10.305 5.383 1 94.69 60 VAL B O 1
ATOM 2150 N N . VAL B 1 61 ? 6.48 -9.82 4.109 1 94.56 61 VAL B N 1
ATOM 2151 C CA . VAL B 1 61 ? 6.258 -8.516 4.719 1 94.56 61 VAL B CA 1
ATOM 2152 C C . VAL B 1 61 ? 4.934 -8.516 5.48 1 94.56 61 VAL B C 1
ATOM 2154 O O . VAL B 1 61 ? 3.93 -9.031 4.988 1 94.56 61 VAL B O 1
ATOM 2157 N N . ASP B 1 62 ? 4.98 -7.875 6.656 1 93.06 62 ASP B N 1
ATOM 2158 C CA . ASP B 1 62 ? 3.785 -7.809 7.492 1 93.06 62 ASP B CA 1
ATOM 2159 C C . ASP B 1 62 ? 3.031 -6.5 7.266 1 93.06 62 ASP B C 1
ATOM 2161 O O . ASP B 1 62 ? 3.635 -5.426 7.238 1 93.06 62 ASP B O 1
ATOM 2165 N N . VAL B 1 63 ? 1.747 -6.637 7.047 1 92.94 63 VAL B N 1
ATOM 2166 C CA . VAL B 1 63 ? 0.833 -5.504 6.988 1 92.94 63 VAL B CA 1
ATOM 2167 C C . VAL B 1 63 ? -0.431 -5.812 7.785 1 92.94 63 VAL B C 1
ATOM 2169 O O . VAL B 1 63 ? -1.071 -6.848 7.57 1 92.94 63 VAL B O 1
ATOM 2172 N N . ASP B 1 64 ? -0.84 -4.918 8.648 1 90.69 64 ASP B N 1
ATOM 2173 C CA . ASP B 1 64 ? -2.006 -5.16 9.5 1 90.69 64 ASP B CA 1
ATOM 2174 C C . ASP B 1 64 ? -3.287 -4.695 8.812 1 90.69 64 ASP B C 1
ATOM 2176 O O . ASP B 1 64 ? -3.842 -3.65 9.164 1 90.69 64 ASP B O 1
ATOM 2180 N N . LEU B 1 65 ? -3.84 -5.551 7.969 1 89.12 65 LEU B N 1
ATOM 2181 C CA . LEU B 1 65 ? -5.09 -5.188 7.305 1 89.12 65 LEU B CA 1
ATOM 2182 C C . LEU B 1 65 ? -6.289 -5.59 8.156 1 89.12 65 LEU B C 1
ATOM 2184 O O . LEU B 1 65 ? -7.418 -5.168 7.879 1 89.12 65 LEU B O 1
ATOM 2188 N N . ARG B 1 66 ? -6.109 -6.324 9.195 1 85.19 66 ARG B N 1
ATOM 2189 C CA . ARG B 1 66 ? -7.191 -6.648 10.117 1 85.19 66 ARG B CA 1
ATOM 2190 C C . ARG B 1 66 ? -7.691 -5.398 10.836 1 85.19 66 ARG B C 1
ATOM 2192 O O . ARG B 1 66 ? -8.883 -5.281 11.125 1 85.19 66 ARG B O 1
ATOM 2199 N N . SER B 1 67 ? -6.773 -4.547 11.055 1 85.25 67 SER B N 1
ATOM 2200 C CA . SER B 1 67 ? -7.137 -3.285 11.695 1 85.25 67 SER B CA 1
ATOM 2201 C C . SER B 1 67 ? -8.039 -2.449 10.789 1 85.25 67 SER B C 1
ATOM 2203 O O . SER B 1 67 ? -8.883 -1.691 11.281 1 85.25 67 SER B O 1
ATOM 2205 N N . ILE B 1 68 ? -7.848 -2.516 9.508 1 85.31 68 ILE B N 1
ATOM 2206 C CA . ILE B 1 68 ? -8.672 -1.801 8.539 1 85.31 68 ILE B CA 1
ATOM 2207 C C . ILE B 1 68 ? -10.047 -2.463 8.445 1 85.31 68 ILE B C 1
ATOM 2209 O O . ILE B 1 68 ? -11.07 -1.788 8.516 1 85.31 68 ILE B O 1
ATOM 2213 N N . GLY B 1 69 ? -10.078 -3.768 8.336 1 81.38 69 GLY B N 1
ATOM 2214 C CA . GLY B 1 69 ? -11.312 -4.535 8.297 1 81.38 69 GLY B CA 1
ATOM 2215 C C . GLY B 1 69 ? -12.031 -4.457 6.965 1 81.38 69 GLY B C 1
ATOM 2216 O O . GLY B 1 69 ? -11.398 -4.223 5.93 1 81.38 69 GLY B O 1
ATOM 2217 N N . GLY B 1 70 ? -13.383 -4.957 6.973 1 79.19 70 GLY B N 1
ATOM 2218 C CA . GLY B 1 70 ? -14.273 -4.77 5.836 1 79.19 70 GLY B CA 1
ATOM 2219 C C . GLY B 1 70 ? -14.383 -6 4.957 1 79.19 70 GLY B C 1
ATOM 2220 O O . GLY B 1 70 ? -14.969 -5.945 3.873 1 79.19 70 GLY B O 1
ATOM 2221 N N . SER B 1 71 ? -13.766 -7.062 5.43 1 80.5 71 SER B N 1
ATOM 2222 C CA . SER B 1 71 ? -13.781 -8.281 4.625 1 80.5 71 SER B CA 1
ATOM 2223 C C . SER B 1 71 ? -13.875 -9.523 5.508 1 80.5 71 SER B C 1
ATOM 2225 O O . SER B 1 71 ? -13.438 -9.508 6.66 1 80.5 71 SER B O 1
ATOM 2227 N N . ALA B 1 72 ? -14.383 -10.602 4.934 1 75.12 72 ALA B N 1
ATOM 2228 C CA . ALA B 1 72 ? -14.422 -11.883 5.633 1 75.12 72 ALA B CA 1
ATOM 2229 C C . ALA B 1 72 ? -13.016 -12.414 5.887 1 75.12 72 ALA B C 1
ATOM 2231 O O . ALA B 1 72 ? -12.812 -13.242 6.777 1 75.12 72 ALA B O 1
ATOM 2232 N N . LEU B 1 73 ? -12.125 -11.992 5.105 1 73 73 LEU B N 1
ATOM 2233 C CA . LEU B 1 73 ? -10.75 -12.461 5.258 1 73 73 LEU B CA 1
ATOM 2234 C C . LEU B 1 73 ? -10.031 -11.664 6.34 1 73 73 LEU B C 1
ATOM 2236 O O . LEU B 1 73 ? -8.984 -12.094 6.832 1 73 73 LEU B O 1
ATOM 2240 N N . THR B 1 74 ? -10.609 -10.477 6.773 1 78.19 74 THR B N 1
ATOM 2241 C CA . THR B 1 74 ? -9.883 -9.594 7.68 1 78.19 74 THR B CA 1
ATOM 2242 C C . THR B 1 74 ? -10.758 -9.211 8.875 1 78.19 74 THR B C 1
ATOM 2244 O O . THR B 1 74 ? -10.383 -8.352 9.672 1 78.19 74 THR B O 1
ATOM 2247 N N . ASP B 1 75 ? -11.938 -9.734 8.812 1 77.19 75 ASP B N 1
ATOM 2248 C CA . ASP B 1 75 ? -12.859 -9.562 9.938 1 77.19 75 ASP B CA 1
ATOM 2249 C C . ASP B 1 75 ? -13.336 -10.914 10.453 1 77.19 75 ASP B C 1
ATOM 2251 O O . ASP B 1 75 ? -13.047 -11.953 9.867 1 77.19 75 ASP B O 1
ATOM 2255 N N . ASP B 1 76 ? -13.953 -10.867 11.578 1 75.19 76 ASP B N 1
ATOM 2256 C CA . ASP B 1 76 ? -14.523 -12.086 12.148 1 75.19 76 ASP B CA 1
ATOM 2257 C C . ASP B 1 76 ? -15.867 -12.414 11.508 1 75.19 76 ASP B C 1
ATOM 2259 O O . ASP B 1 76 ? -16.891 -12.438 12.188 1 75.19 76 ASP B O 1
ATOM 2263 N N . ILE B 1 77 ? -15.898 -12.414 10.164 1 74.31 77 ILE B N 1
ATOM 2264 C CA . ILE B 1 77 ? -17.078 -12.75 9.383 1 74.31 77 ILE B CA 1
ATOM 2265 C C . ILE B 1 77 ? -16.891 -14.109 8.711 1 74.31 77 ILE B C 1
ATOM 2267 O O . ILE B 1 77 ? -15.805 -14.414 8.227 1 74.31 77 ILE B O 1
ATOM 2271 N N . GLU B 1 78 ? -17.859 -14.906 8.758 1 74.56 78 GLU B N 1
ATOM 2272 C CA . GLU B 1 78 ? -17.797 -16.234 8.156 1 74.56 78 GLU B CA 1
ATOM 2273 C C . GLU B 1 78 ? -17.641 -16.141 6.641 1 74.56 78 GLU B C 1
ATOM 2275 O O . GLU B 1 78 ? -18.281 -15.312 5.996 1 74.56 78 GLU B O 1
ATOM 2280 N N . ILE B 1 79 ? -16.75 -16.938 6.129 1 73.38 79 ILE B N 1
ATOM 2281 C CA . ILE B 1 79 ? -16.625 -17.047 4.68 1 73.38 79 ILE B CA 1
ATOM 2282 C C . ILE B 1 79 ? -17.766 -17.875 4.117 1 73.38 79 ILE B C 1
ATOM 2284 O O . ILE B 1 79 ? -17.953 -19.031 4.484 1 73.38 79 ILE B O 1
ATOM 2288 N N . PRO B 1 80 ? -18.484 -17.234 3.266 1 72.31 80 PRO B N 1
ATOM 2289 C CA . PRO B 1 80 ? -19.625 -17.984 2.738 1 72.31 80 PRO B CA 1
ATOM 2290 C C . PRO B 1 80 ? -19.203 -19.094 1.781 1 72.31 80 PRO B C 1
ATOM 2292 O O . PRO B 1 80 ? -18.109 -19.062 1.219 1 72.31 80 PRO B O 1
ATOM 2295 N N . ASP B 1 81 ? -20.016 -20.172 1.737 1 68.06 81 ASP B N 1
ATOM 2296 C CA . ASP B 1 81 ? -19.781 -21.281 0.816 1 68.06 81 ASP B CA 1
ATOM 2297 C C . ASP B 1 81 ? -19.969 -20.844 -0.634 1 68.06 81 ASP B C 1
ATOM 2299 O O . ASP B 1 81 ? -19.281 -21.328 -1.53 1 68.06 81 ASP B O 1
ATOM 2303 N N . ALA B 1 82 ? -21.047 -20.109 -0.841 1 63.34 82 ALA B N 1
ATOM 2304 C CA . ALA B 1 82 ? -21.297 -19.672 -2.213 1 63.34 82 ALA B CA 1
ATOM 2305 C C . ALA B 1 82 ? -21.25 -18.156 -2.33 1 63.34 82 ALA B C 1
ATOM 2307 O O . ALA B 1 82 ? -21.672 -17.438 -1.415 1 63.34 82 ALA B O 1
ATOM 2308 N N . GLY B 1 83 ? -20.375 -17.812 -3.295 1 60.66 83 GLY B N 1
ATOM 2309 C CA . GLY B 1 83 ? -20.281 -16.391 -3.564 1 60.66 83 GLY B CA 1
ATOM 2310 C C . GLY B 1 83 ? -21.609 -15.781 -3.988 1 60.66 83 GLY B C 1
ATOM 2311 O O . GLY B 1 83 ? -22.516 -16.5 -4.43 1 60.66 83 GLY B O 1
ATOM 2312 N N . GLY B 1 84 ? -22.109 -14.781 -3.342 1 59.03 84 GLY B N 1
ATOM 2313 C CA . GLY B 1 84 ? -23.297 -14.047 -3.768 1 59.03 84 GLY B CA 1
ATOM 2314 C C . GLY B 1 84 ? -23.078 -13.258 -5.047 1 59.03 84 GLY B C 1
ATOM 2315 O O . GLY B 1 84 ? -22.062 -13.43 -5.719 1 59.03 84 GLY B O 1
ATOM 2316 N N . GLU B 1 85 ? -24.203 -12.664 -5.586 1 65 85 GLU B N 1
ATOM 2317 C CA . GLU B 1 85 ? -24.141 -11.742 -6.715 1 65 85 GLU B CA 1
ATOM 2318 C C . GLU B 1 85 ? -23.312 -10.508 -6.367 1 65 85 GLU B C 1
ATOM 2320 O O . GLU B 1 85 ? -23.297 -10.07 -5.215 1 65 85 GLU B O 1
ATOM 2325 N N . GLY B 1 86 ? -22.406 -10.062 -7.348 1 70.19 86 GLY B N 1
ATOM 2326 C CA . GLY B 1 86 ? -21.641 -8.844 -7.137 1 70.19 86 GLY B CA 1
ATOM 2327 C C . GLY B 1 86 ? -20.25 -9.094 -6.594 1 70.19 86 GLY B C 1
ATOM 2328 O O . GLY B 1 86 ? -19.672 -10.156 -6.836 1 70.19 86 GLY B O 1
ATOM 2329 N N . ILE B 1 87 ? -19.703 -8.148 -5.992 1 75.56 87 ILE B N 1
ATOM 2330 C CA . ILE B 1 87 ? -18.375 -8.266 -5.398 1 75.56 87 ILE B CA 1
ATOM 2331 C C . ILE B 1 87 ? -18.453 -9.109 -4.129 1 75.56 87 ILE B C 1
ATOM 2333 O O . ILE B 1 87 ? -19.25 -8.812 -3.227 1 75.56 87 ILE B O 1
ATOM 2337 N N . PRO B 1 88 ? -17.719 -10.156 -4.035 1 77.38 88 PRO B N 1
ATOM 2338 C CA . PRO B 1 88 ? -17.812 -11.117 -2.932 1 77.38 88 PRO B CA 1
ATOM 2339 C C . PRO B 1 88 ? -17.406 -10.516 -1.588 1 77.38 88 PRO B C 1
ATOM 2341 O O . PRO B 1 88 ? -16.688 -9.508 -1.548 1 77.38 88 PRO B O 1
ATOM 2344 N N . VAL B 1 89 ? -17.844 -11.18 -0.494 1 79.38 89 VAL B N 1
ATOM 2345 C CA . VAL B 1 89 ? -17.547 -10.75 0.869 1 79.38 89 VAL B CA 1
ATOM 2346 C C . VAL B 1 89 ? -16.078 -10.977 1.172 1 79.38 89 VAL B C 1
ATOM 2348 O O . VAL B 1 89 ? -15.539 -10.438 2.146 1 79.38 89 VAL B O 1
ATOM 2351 N N . THR B 1 90 ? -15.383 -11.742 0.345 1 78.62 90 THR B N 1
ATOM 2352 C CA . THR B 1 90 ? -13.969 -12.016 0.529 1 78.62 90 THR B CA 1
ATOM 2353 C C . THR B 1 90 ? -13.117 -10.875 -0.033 1 78.62 90 THR B C 1
ATOM 2355 O O . THR B 1 90 ? -11.898 -10.844 0.169 1 78.62 90 THR B O 1
ATOM 2358 N N . TYR B 1 91 ? -13.805 -9.938 -0.653 1 82.94 91 TYR B N 1
ATOM 2359 C CA . TYR B 1 91 ? -13.102 -8.758 -1.146 1 82.94 91 TYR B CA 1
ATOM 2360 C C . TYR B 1 91 ? -12.5 -7.961 0.006 1 82.94 91 TYR B C 1
ATOM 2362 O O . TYR B 1 91 ? -13.211 -7.57 0.936 1 82.94 91 TYR B O 1
ATOM 2370 N N . VAL B 1 92 ? -11.227 -7.863 -0.036 1 83.81 92 VAL B N 1
ATOM 2371 C CA . VAL B 1 92 ? -10.523 -7.004 0.907 1 83.81 92 VAL B CA 1
ATOM 2372 C C . VAL B 1 92 ? -10.281 -5.633 0.277 1 83.81 92 VAL B C 1
ATOM 2374 O O . VAL B 1 92 ? -9.617 -5.527 -0.757 1 83.81 92 VAL B O 1
ATOM 2377 N N . PRO B 1 93 ? -10.773 -4.586 0.846 1 89.94 93 PRO B N 1
ATOM 2378 C CA . PRO B 1 93 ? -10.656 -3.244 0.276 1 89.94 93 PRO B CA 1
ATOM 2379 C C . PRO B 1 93 ? -9.203 -2.857 -0.013 1 89.94 93 PRO B C 1
ATOM 2381 O O . PRO B 1 93 ? -8.375 -2.846 0.896 1 89.94 93 PRO B O 1
ATOM 2384 N N . ALA B 1 94 ? -8.945 -2.539 -1.31 1 92.94 94 ALA B N 1
ATOM 2385 C CA . ALA B 1 94 ? -7.68 -2.021 -1.822 1 92.94 94 ALA B CA 1
ATOM 2386 C C . ALA B 1 94 ? -6.559 -3.043 -1.652 1 92.94 94 ALA B C 1
ATOM 2388 O O . ALA B 1 94 ? -5.383 -2.678 -1.569 1 92.94 94 ALA B O 1
ATOM 2389 N N . ARG B 1 95 ? -6.891 -4.305 -1.53 1 92.56 95 ARG B N 1
ATOM 2390 C CA . ARG B 1 95 ? -5.898 -5.336 -1.245 1 92.56 95 ARG B CA 1
ATOM 2391 C C . ARG B 1 95 ? -4.781 -5.328 -2.285 1 92.56 95 ARG B C 1
ATOM 2393 O O . ARG B 1 95 ? -3.605 -5.199 -1.94 1 92.56 95 ARG B O 1
ATOM 2400 N N . ASN B 1 96 ? -5.125 -5.426 -3.564 1 95 96 ASN B N 1
ATOM 2401 C CA . ASN B 1 96 ? -4.102 -5.531 -4.602 1 95 96 ASN B CA 1
ATOM 2402 C C . ASN B 1 96 ? -3.342 -4.219 -4.773 1 95 96 ASN B C 1
ATOM 2404 O O . ASN B 1 96 ? -2.164 -4.223 -5.133 1 95 96 ASN B O 1
ATOM 2408 N N . THR B 1 97 ? -4.023 -3.072 -4.516 1 97.56 97 THR B N 1
ATOM 2409 C CA . THR B 1 97 ? -3.324 -1.792 -4.531 1 97.56 97 THR B CA 1
ATOM 2410 C C . THR B 1 97 ? -2.234 -1.757 -3.467 1 97.56 97 THR B C 1
ATOM 2412 O O . THR B 1 97 ? -1.102 -1.354 -3.742 1 97.56 97 THR B O 1
ATOM 2415 N N . ILE B 1 98 ? -2.562 -2.223 -2.285 1 96.5 98 ILE B N 1
ATOM 2416 C CA . ILE B 1 98 ? -1.613 -2.25 -1.178 1 96.5 98 ILE B CA 1
ATOM 2417 C C . ILE B 1 98 ? -0.473 -3.215 -1.499 1 96.5 98 ILE B C 1
ATOM 2419 O O . ILE B 1 98 ? 0.702 -2.861 -1.372 1 96.5 98 ILE B O 1
ATOM 2423 N N . MET B 1 99 ? -0.758 -4.375 -1.978 1 97 99 MET B N 1
ATOM 2424 C CA . MET B 1 99 ? 0.248 -5.402 -2.23 1 97 99 MET B CA 1
ATOM 2425 C C . MET B 1 99 ? 1.195 -4.977 -3.346 1 97 99 MET B C 1
ATOM 2427 O O . MET B 1 99 ? 2.412 -5.129 -3.227 1 97 99 MET B O 1
ATOM 2431 N N . LEU B 1 100 ? 0.624 -4.441 -4.406 1 98.44 100 LEU B N 1
ATOM 2432 C CA . LEU B 1 100 ? 1.457 -3.984 -5.516 1 98.44 100 LEU B CA 1
ATOM 2433 C C . LEU B 1 100 ? 2.326 -2.807 -5.09 1 98.44 100 LEU B C 1
ATOM 2435 O O . LEU B 1 100 ? 3.455 -2.66 -5.562 1 98.44 100 LEU B O 1
ATOM 2439 N N . SER B 1 101 ? 1.799 -1.956 -4.215 1 98.12 101 SER B N 1
ATOM 2440 C CA . SER B 1 101 ? 2.592 -0.839 -3.711 1 98.12 101 SER B CA 1
ATOM 2441 C C . SER B 1 101 ? 3.809 -1.33 -2.934 1 98.12 101 SER B C 1
ATOM 2443 O O . SER B 1 101 ? 4.898 -0.773 -3.064 1 98.12 101 SER B O 1
ATOM 2445 N N . LEU B 1 102 ? 3.631 -2.344 -2.119 1 97.12 102 LEU B N 1
ATOM 2446 C CA . LEU B 1 102 ? 4.746 -2.938 -1.387 1 97.12 102 LEU B CA 1
ATOM 2447 C C . LEU B 1 102 ? 5.758 -3.557 -2.346 1 97.12 102 LEU B C 1
ATOM 2449 O O . LEU B 1 102 ? 6.965 -3.381 -2.176 1 97.12 102 LEU B O 1
ATOM 2453 N N . ALA B 1 103 ? 5.258 -4.254 -3.336 1 98.38 103 ALA B N 1
ATOM 2454 C CA . ALA B 1 103 ? 6.129 -4.828 -4.359 1 98.38 103 ALA B CA 1
ATOM 2455 C C . ALA B 1 103 ? 6.93 -3.742 -5.07 1 98.38 103 ALA B C 1
ATOM 2457 O O . ALA B 1 103 ? 8.117 -3.922 -5.355 1 98.38 103 ALA B O 1
ATOM 2458 N N . LEU B 1 104 ? 6.258 -2.627 -5.375 1 98.12 104 LEU B N 1
ATOM 2459 C CA . LEU B 1 104 ? 6.895 -1.487 -6.027 1 98.12 104 LEU B CA 1
ATOM 2460 C C . LEU B 1 104 ? 8.055 -0.96 -5.188 1 98.12 104 LEU B C 1
ATOM 2462 O O . LEU B 1 104 ? 9.141 -0.699 -5.715 1 98.12 104 LEU B O 1
ATOM 2466 N N . GLY B 1 105 ? 7.797 -0.81 -3.865 1 96.5 105 GLY B N 1
ATOM 2467 C CA . GLY B 1 105 ? 8.859 -0.379 -2.971 1 96.5 105 GLY B CA 1
ATOM 2468 C C . GLY B 1 105 ? 10.078 -1.285 -3.006 1 96.5 105 GLY B C 1
ATOM 2469 O O . GLY B 1 105 ? 11.203 -0.813 -3.15 1 96.5 105 GLY B O 1
ATOM 2470 N N . TRP B 1 106 ? 9.867 -2.58 -2.91 1 97.19 106 TRP B N 1
ATOM 2471 C CA . TRP B 1 106 ? 10.977 -3.525 -2.9 1 97.19 106 TRP B CA 1
ATOM 2472 C C . TRP B 1 106 ? 11.68 -3.555 -4.254 1 97.19 106 TRP B C 1
ATOM 2474 O O . TRP B 1 106 ? 12.906 -3.654 -4.32 1 97.19 106 TRP B O 1
ATOM 2484 N N . ALA B 1 107 ? 10.898 -3.502 -5.363 1 97.75 107 ALA B N 1
ATOM 2485 C CA . ALA B 1 107 ? 11.477 -3.465 -6.703 1 97.75 107 ALA B CA 1
ATOM 2486 C C . ALA B 1 107 ? 12.477 -2.314 -6.84 1 97.75 107 ALA B C 1
ATOM 2488 O O . ALA B 1 107 ? 13.578 -2.5 -7.352 1 97.75 107 ALA B O 1
ATOM 2489 N N . GLU B 1 108 ? 12.07 -1.195 -6.375 1 95.06 108 GLU B N 1
ATOM 2490 C CA . GLU B 1 108 ? 12.961 -0.044 -6.449 1 95.06 108 GLU B CA 1
ATOM 2491 C C . GLU B 1 108 ? 14.242 -0.285 -5.648 1 95.06 108 GLU B C 1
ATOM 2493 O O . GLU B 1 108 ? 15.336 0.054 -6.102 1 95.06 108 GLU B O 1
ATOM 2498 N N . VAL B 1 109 ? 14.156 -0.889 -4.473 1 93.69 109 VAL B N 1
ATOM 2499 C CA . VAL B 1 109 ? 15.289 -1.132 -3.586 1 93.69 109 VAL B CA 1
ATOM 2500 C C . VAL B 1 109 ? 16.281 -2.07 -4.266 1 93.69 109 VAL B C 1
ATOM 2502 O O . VAL B 1 109 ? 17.5 -1.844 -4.211 1 93.69 109 VAL B O 1
ATOM 2505 N N . ILE B 1 110 ? 15.812 -3.078 -4.984 1 95.62 110 ILE B N 1
ATOM 2506 C CA . ILE B 1 110 ? 16.719 -4.094 -5.512 1 95.62 110 ILE B CA 1
ATOM 2507 C C . ILE B 1 110 ? 17.047 -3.787 -6.969 1 95.62 110 ILE B C 1
ATOM 2509 O O . ILE B 1 110 ? 17.766 -4.551 -7.625 1 95.62 110 ILE B O 1
ATOM 2513 N N . GLY B 1 111 ? 16.438 -2.727 -7.477 1 95.62 111 GLY B N 1
ATOM 2514 C CA . GLY B 1 111 ? 16.734 -2.318 -8.844 1 95.62 111 GLY B CA 1
ATOM 2515 C C . GLY B 1 111 ? 16 -3.148 -9.883 1 95.62 111 GLY B C 1
ATOM 2516 O O . GLY B 1 111 ? 16.531 -3.416 -10.961 1 95.62 111 GLY B O 1
ATOM 2517 N N . ALA B 1 112 ? 14.852 -3.654 -9.547 1 97.56 112 ALA B N 1
ATOM 2518 C CA . ALA B 1 112 ? 14.016 -4.383 -10.5 1 97.56 112 ALA B CA 1
ATOM 2519 C C . ALA B 1 112 ? 13.062 -3.438 -11.227 1 97.56 112 ALA B C 1
ATOM 2521 O O . ALA B 1 112 ? 12.5 -2.521 -10.617 1 97.56 112 ALA B O 1
ATOM 2522 N N . ALA B 1 113 ? 12.867 -3.668 -12.492 1 97.88 113 ALA B N 1
ATOM 2523 C CA . ALA B 1 113 ? 11.969 -2.828 -13.273 1 97.88 113 ALA B CA 1
ATOM 2524 C C . ALA B 1 113 ? 10.688 -3.58 -13.633 1 97.88 113 ALA B C 1
ATOM 2526 O O . ALA B 1 113 ? 9.789 -3.023 -14.273 1 97.88 113 ALA B O 1
ATOM 2527 N N . ASP B 1 114 ? 10.617 -4.816 -13.203 1 98.75 114 ASP B N 1
ATOM 2528 C CA . ASP B 1 114 ? 9.492 -5.668 -13.57 1 98.75 114 ASP B CA 1
ATOM 2529 C C . ASP B 1 114 ? 8.82 -6.242 -12.32 1 98.75 114 ASP B C 1
ATOM 2531 O O . ASP B 1 114 ? 9.484 -6.793 -11.445 1 98.75 114 ASP B O 1
ATOM 2535 N N . ILE B 1 115 ? 7.512 -6.07 -12.242 1 98.81 115 ILE B N 1
ATOM 2536 C CA . ILE B 1 115 ? 6.684 -6.617 -11.18 1 98.81 115 ILE B CA 1
ATOM 2537 C C . ILE B 1 115 ? 5.609 -7.527 -11.773 1 98.81 115 ILE B C 1
ATOM 2539 O O . ILE B 1 115 ? 4.949 -7.164 -12.742 1 98.81 115 ILE B O 1
ATOM 2543 N N . PHE B 1 116 ? 5.48 -8.711 -11.188 1 98.81 116 PHE B N 1
ATOM 2544 C CA . PHE B 1 116 ? 4.48 -9.664 -11.664 1 98.81 116 PHE B CA 1
ATOM 2545 C C . PHE B 1 116 ? 3.436 -9.93 -10.586 1 98.81 116 PHE B C 1
ATOM 2547 O O . PHE B 1 116 ? 3.773 -10.062 -9.406 1 98.81 116 PHE B O 1
ATOM 2554 N N . CYS B 1 117 ? 2.184 -10.023 -11.016 1 97.94 117 CYS B N 1
ATOM 2555 C CA . CYS B 1 117 ? 1.101 -10.43 -10.133 1 97.94 117 CYS B CA 1
ATOM 2556 C C . CYS B 1 117 ? 0.182 -11.43 -10.82 1 97.94 117 CYS B C 1
ATOM 2558 O O . CYS B 1 117 ? 0.177 -11.531 -12.047 1 97.94 117 CYS B O 1
ATOM 2560 N N . GLY B 1 118 ? -0.541 -12.203 -10.008 1 96.06 118 GLY B N 1
ATOM 2561 C CA . GLY B 1 118 ? -1.354 -13.297 -10.516 1 96.06 118 GLY B CA 1
ATOM 2562 C C . GLY B 1 118 ? -2.828 -12.945 -10.609 1 96.06 118 GLY B C 1
ATOM 2563 O O . GLY B 1 118 ? -3.688 -13.812 -10.422 1 96.06 118 GLY B O 1
ATOM 2564 N N . VAL B 1 119 ? -3.158 -11.703 -10.867 1 92.94 119 VAL B N 1
ATOM 2565 C CA . VAL B 1 119 ? -4.559 -11.32 -10.992 1 92.94 119 VAL B CA 1
ATOM 2566 C C . VAL B 1 119 ? -5.152 -11.93 -12.258 1 92.94 119 VAL B C 1
ATOM 2568 O O . VAL B 1 119 ? -4.453 -12.094 -13.258 1 92.94 119 VAL B O 1
ATOM 2571 N N . ASN B 1 120 ? -6.395 -12.281 -12.109 1 90.56 120 ASN B N 1
ATOM 2572 C CA . ASN B 1 120 ? -7.156 -12.945 -13.164 1 90.56 120 ASN B CA 1
ATOM 2573 C C . ASN B 1 120 ? -8.547 -12.336 -13.312 1 90.56 120 ASN B C 1
ATOM 2575 O O . ASN B 1 120 ? -9.234 -12.078 -12.32 1 90.56 120 ASN B O 1
ATOM 2579 N N . ALA B 1 121 ? -8.984 -12.031 -14.562 1 79.88 121 ALA B N 1
ATOM 2580 C CA . ALA B 1 121 ? -10.258 -11.367 -14.797 1 79.88 121 ALA B CA 1
ATOM 2581 C C . ALA B 1 121 ? -11.312 -12.352 -15.289 1 79.88 121 ALA B C 1
ATOM 2583 O O . ALA B 1 121 ? -12.477 -11.992 -15.469 1 79.88 121 ALA B O 1
ATOM 2584 N N . VAL B 1 122 ? -10.93 -13.523 -15.625 1 72.25 122 VAL B N 1
ATOM 2585 C CA . VAL B 1 122 ? -11.844 -14.5 -16.203 1 72.25 122 VAL B CA 1
ATOM 2586 C C . VAL B 1 122 ? -12.625 -15.203 -15.102 1 72.25 122 VAL B C 1
ATOM 2588 O O . VAL B 1 122 ? -13.852 -15.305 -15.164 1 72.25 122 VAL B O 1
ATOM 2591 N N . ASP B 1 123 ? -12.039 -15.781 -14.188 1 59.56 123 ASP B N 1
ATOM 2592 C CA . ASP B 1 123 ? -12.719 -16.578 -13.172 1 59.56 123 ASP B CA 1
ATOM 2593 C C . ASP B 1 123 ? -13.523 -15.68 -12.227 1 59.56 123 ASP B C 1
ATOM 2595 O O . ASP B 1 123 ? -14.625 -16.047 -11.812 1 59.56 123 ASP B O 1
ATOM 2599 N N . TYR B 1 124 ? -12.859 -14.656 -11.625 1 56.66 124 TYR B N 1
ATOM 2600 C CA . TYR B 1 124 ? -13.625 -13.914 -10.625 1 56.66 124 TYR B CA 1
ATOM 2601 C C . TYR B 1 124 ? -13.844 -12.477 -11.07 1 56.66 124 TYR B C 1
ATOM 2603 O O . TYR B 1 124 ? -12.93 -11.648 -11.016 1 56.66 124 TYR B O 1
ATOM 2611 N N . SER B 1 125 ? -14.906 -12.336 -12.023 1 56.75 125 SER B N 1
ATOM 2612 C CA . SER B 1 125 ? -15.242 -11.102 -12.719 1 56.75 125 SER B CA 1
ATOM 2613 C C . SER B 1 125 ? -15.656 -10.008 -11.742 1 56.75 125 SER B C 1
ATOM 2615 O O . SER B 1 125 ? -15.805 -8.844 -12.117 1 56.75 125 SER B O 1
ATOM 2617 N N . GLY B 1 126 ? -15.477 -10.203 -10.445 1 70.75 126 GLY B N 1
ATOM 2618 C CA . GLY B 1 126 ? -16.172 -9.117 -9.773 1 70.75 126 GLY B CA 1
ATOM 2619 C C . GLY B 1 126 ? -15.227 -8.18 -9.039 1 70.75 126 GLY B C 1
ATOM 2620 O O . GLY B 1 126 ? -15.641 -7.105 -8.586 1 70.75 126 GLY B O 1
ATOM 2621 N N . TYR B 1 127 ? -13.898 -8.5 -9.07 1 83.94 127 TYR B N 1
ATOM 2622 C CA . TYR B 1 127 ? -13.031 -7.637 -8.281 1 83.94 127 TYR B CA 1
ATOM 2623 C C . TYR B 1 127 ? -12.469 -6.504 -9.133 1 83.94 127 TYR B C 1
ATOM 2625 O O . TYR B 1 127 ? -11.797 -6.75 -10.141 1 83.94 127 TYR B O 1
ATOM 2633 N N . PRO B 1 128 ? -12.672 -5.281 -8.719 1 89.06 128 PRO B N 1
ATOM 2634 C CA . PRO B 1 128 ? -12.188 -4.148 -9.516 1 89.06 128 PRO B CA 1
ATOM 2635 C C . PRO B 1 128 ? -10.672 -4.113 -9.625 1 89.06 128 PRO B C 1
ATOM 2637 O O . PRO B 1 128 ? -10.133 -3.713 -10.656 1 89.06 128 PRO B O 1
ATOM 2640 N N . ASP B 1 129 ? -10 -4.547 -8.609 1 92.12 129 ASP B N 1
ATOM 2641 C CA . ASP B 1 129 ? -8.539 -4.461 -8.57 1 92.12 129 ASP B CA 1
ATOM 2642 C C . ASP B 1 129 ? -7.902 -5.695 -9.203 1 92.12 129 ASP B C 1
ATOM 2644 O O . ASP B 1 129 ? -6.746 -6.016 -8.914 1 92.12 129 ASP B O 1
ATOM 2648 N N . CYS B 1 130 ? -8.664 -6.461 -10.016 1 91.38 130 CYS B N 1
ATOM 2649 C CA . CYS B 1 130 ? -8.141 -7.57 -10.805 1 91.38 130 CYS B CA 1
ATOM 2650 C C . CYS B 1 130 ? -8.352 -7.328 -12.297 1 91.38 130 CYS B C 1
ATOM 2652 O O . CYS B 1 130 ? -7.945 -8.141 -13.125 1 91.38 130 CYS B O 1
ATOM 2654 N N . ARG B 1 131 ? -8.914 -6.223 -12.664 1 91.81 131 ARG B N 1
ATOM 2655 C CA . ARG B 1 131 ? -9.25 -5.91 -14.055 1 91.81 131 ARG B CA 1
ATOM 2656 C C . ARG B 1 131 ? -8.062 -5.305 -14.781 1 91.81 131 ARG B C 1
ATOM 2658 O O . ARG B 1 131 ? -7.164 -4.734 -14.156 1 91.81 131 ARG B O 1
ATOM 2665 N N . PRO B 1 132 ? -8.078 -5.406 -16.141 1 94.56 132 PRO B N 1
ATOM 2666 C CA . PRO B 1 132 ? -6.953 -4.879 -16.922 1 94.56 132 PRO B CA 1
ATOM 2667 C C . PRO B 1 132 ? -6.73 -3.385 -16.703 1 94.56 132 PRO B C 1
ATOM 2669 O O . PRO B 1 132 ? -5.586 -2.928 -16.672 1 94.56 132 PRO B O 1
ATOM 2672 N N . GLN B 1 133 ? -7.777 -2.619 -16.562 1 95.06 133 GLN B N 1
ATOM 2673 C CA . GLN B 1 133 ? -7.652 -1.175 -16.391 1 95.06 133 GLN B CA 1
ATOM 2674 C C . GLN B 1 133 ? -6.941 -0.841 -15.078 1 95.06 133 GLN B C 1
ATOM 2676 O O . GLN B 1 133 ? -6.223 0.16 -14.992 1 95.06 133 GLN B O 1
ATOM 2681 N N . PHE B 1 134 ? -7.168 -1.671 -14.078 1 95.75 134 PHE B N 1
ATOM 2682 C CA . PHE B 1 134 ? -6.465 -1.487 -12.812 1 95.75 134 PHE B CA 1
ATOM 2683 C C . PHE B 1 134 ? -4.961 -1.659 -13 1 95.75 134 PHE B C 1
ATOM 2685 O O . PHE B 1 134 ? -4.176 -0.838 -12.523 1 95.75 134 PHE B O 1
ATOM 2692 N N . ILE B 1 135 ? -4.547 -2.689 -13.727 1 97.44 135 ILE B N 1
ATOM 2693 C CA . ILE B 1 135 ? -3.137 -2.988 -13.945 1 97.44 135 ILE B CA 1
ATOM 2694 C C . ILE B 1 135 ? -2.477 -1.839 -14.703 1 97.44 135 ILE B C 1
ATOM 2696 O O . ILE B 1 135 ? -1.4 -1.373 -14.32 1 97.44 135 ILE B O 1
ATOM 2700 N N . THR B 1 136 ? -3.125 -1.358 -15.703 1 98 136 THR B N 1
ATOM 2701 C CA . THR B 1 136 ? -2.609 -0.253 -16.5 1 98 136 THR B CA 1
ATOM 2702 C C . THR B 1 136 ? -2.467 1.008 -15.656 1 98 136 THR B C 1
ATOM 2704 O O . THR B 1 136 ? -1.45 1.702 -15.727 1 98 136 THR B O 1
ATOM 2707 N N . ALA B 1 137 ? -3.471 1.298 -14.891 1 98.06 137 ALA B N 1
ATOM 2708 C CA . ALA B 1 137 ? -3.453 2.477 -14.031 1 98.06 137 ALA B CA 1
ATOM 2709 C C . ALA B 1 137 ? -2.338 2.381 -12.992 1 98.06 137 ALA B C 1
ATOM 2711 O O . ALA B 1 137 ? -1.658 3.371 -12.703 1 98.06 137 ALA B O 1
ATOM 2712 N N . PHE B 1 138 ? -2.152 1.183 -12.422 1 98.69 138 PHE B N 1
ATOM 2713 C CA . PHE B 1 138 ? -1.102 1.026 -11.43 1 98.69 138 PHE B CA 1
ATOM 2714 C C . PHE B 1 138 ? 0.274 1.214 -12.055 1 98.69 138 PHE B C 1
ATOM 2716 O O . PHE B 1 138 ? 1.158 1.827 -11.453 1 98.69 138 PHE B O 1
ATOM 2723 N N . GLU B 1 139 ? 0.448 0.649 -13.227 1 98.62 139 GLU B N 1
ATOM 2724 C CA . GLU B 1 139 ? 1.719 0.827 -13.922 1 98.62 139 GLU B CA 1
ATOM 2725 C C . GLU B 1 139 ? 2.014 2.305 -14.164 1 98.62 139 GLU B C 1
ATOM 2727 O O . GLU B 1 139 ? 3.141 2.76 -13.969 1 98.62 139 GLU B O 1
ATOM 2732 N N . THR B 1 140 ? 1.014 3.023 -14.609 1 98.31 140 THR B N 1
ATOM 2733 C CA . THR B 1 140 ? 1.164 4.461 -14.812 1 98.31 140 THR B CA 1
ATOM 2734 C C . THR B 1 140 ? 1.579 5.145 -13.508 1 98.31 140 THR B C 1
ATOM 2736 O O . THR B 1 140 ? 2.523 5.938 -13.492 1 98.31 140 THR B O 1
ATOM 2739 N N . LEU B 1 141 ? 0.921 4.828 -12.438 1 98.38 141 LEU B N 1
ATOM 2740 C CA . LEU B 1 141 ? 1.236 5.383 -11.125 1 98.38 141 LEU B CA 1
ATOM 2741 C C . LEU B 1 141 ? 2.67 5.047 -10.727 1 98.38 141 LEU B C 1
ATOM 2743 O O . LEU B 1 141 ? 3.404 5.918 -10.25 1 98.38 141 LEU B O 1
ATOM 2747 N N . ALA B 1 142 ? 3.045 3.781 -10.922 1 98.19 142 ALA B N 1
ATOM 2748 C CA . ALA B 1 142 ? 4.375 3.312 -10.555 1 98.19 142 ALA B CA 1
ATOM 2749 C C . ALA B 1 142 ? 5.461 4.152 -11.219 1 98.19 142 ALA B C 1
ATOM 2751 O O . ALA B 1 142 ? 6.453 4.516 -10.586 1 98.19 142 ALA B O 1
ATOM 2752 N N . ASN B 1 143 ? 5.277 4.496 -12.461 1 97.94 143 ASN B N 1
ATOM 2753 C CA . ASN B 1 143 ? 6.281 5.227 -13.227 1 97.94 143 ASN B CA 1
ATOM 2754 C C . ASN B 1 143 ? 6.348 6.691 -12.812 1 97.94 143 ASN B C 1
ATOM 2756 O O . ASN B 1 143 ? 7.383 7.34 -12.961 1 97.94 143 ASN B O 1
ATOM 2760 N N . LEU B 1 144 ? 5.309 7.203 -12.227 1 95.94 144 LEU B N 1
ATOM 2761 C CA . LEU B 1 144 ? 5.258 8.594 -11.781 1 95.94 144 LEU B CA 1
ATOM 2762 C C . LEU B 1 144 ? 5.719 8.719 -10.336 1 95.94 144 LEU B C 1
ATOM 2764 O O . LEU B 1 144 ? 6.191 9.781 -9.922 1 95.94 144 LEU B O 1
ATOM 2768 N N . ALA B 1 145 ? 5.633 7.641 -9.57 1 94.62 145 ALA B N 1
ATOM 2769 C CA . ALA B 1 145 ? 5.734 7.703 -8.109 1 94.62 145 ALA B CA 1
ATOM 2770 C C . ALA B 1 145 ? 7.152 7.375 -7.648 1 94.62 145 ALA B C 1
ATOM 2772 O O . ALA B 1 145 ? 7.508 7.625 -6.492 1 94.62 145 ALA B O 1
ATOM 2773 N N . THR B 1 146 ? 7.992 6.844 -8.523 1 94.31 146 THR B N 1
ATOM 2774 C CA . THR B 1 146 ? 9.273 6.316 -8.07 1 94.31 146 THR B CA 1
ATOM 2775 C C . THR B 1 146 ? 10.43 7.141 -8.633 1 94.31 146 THR B C 1
ATOM 2777 O O . THR B 1 146 ? 10.297 7.754 -9.695 1 94.31 146 THR B O 1
ATOM 2780 N N . LYS B 1 147 ? 11.555 7.117 -7.852 1 90.75 147 LYS B N 1
ATOM 2781 C CA . LYS B 1 147 ? 12.773 7.766 -8.32 1 90.75 147 LYS B CA 1
ATOM 2782 C C . LYS B 1 147 ? 13.227 7.184 -9.656 1 90.75 147 LYS B C 1
ATOM 2784 O O . LYS B 1 147 ? 13.492 7.926 -10.609 1 90.75 147 LYS B O 1
ATOM 2789 N N . VAL B 1 148 ? 13.25 5.895 -9.797 1 92.19 148 VAL B N 1
ATOM 2790 C CA . VAL B 1 148 ? 13.742 5.227 -11 1 92.19 148 VAL B CA 1
ATOM 2791 C C . VAL B 1 148 ? 12.82 5.543 -12.18 1 92.19 148 VAL B C 1
ATOM 2793 O O . VAL B 1 148 ? 13.281 5.738 -13.305 1 92.19 148 VAL B O 1
ATOM 2796 N N . GLY B 1 149 ? 11.555 5.598 -11.93 1 92.5 149 GLY B N 1
ATOM 2797 C CA . GLY B 1 149 ? 10.602 5.945 -12.977 1 92.5 149 GLY B CA 1
ATOM 2798 C C . GLY B 1 149 ? 10.812 7.34 -13.531 1 92.5 149 GLY B C 1
ATOM 2799 O O . GLY B 1 149 ? 10.875 7.523 -14.75 1 92.5 149 GLY B O 1
ATOM 2800 N N . VAL B 1 150 ? 10.961 8.305 -12.625 1 90.5 150 VAL B N 1
ATOM 2801 C CA . VAL B 1 150 ? 11.07 9.688 -13.062 1 90.5 150 VAL B CA 1
ATOM 2802 C C . VAL B 1 150 ? 12.469 9.945 -13.625 1 90.5 150 VAL B C 1
ATOM 2804 O O . VAL B 1 150 ? 12.688 10.914 -14.352 1 90.5 150 VAL B O 1
ATOM 2807 N N . GLU B 1 151 ? 13.43 9.094 -13.297 1 90.56 151 GLU B N 1
ATOM 2808 C CA . GLU B 1 151 ? 14.781 9.234 -13.812 1 90.56 151 GLU B CA 1
ATOM 2809 C C . GLU B 1 151 ? 14.961 8.461 -15.117 1 90.56 151 GLU B C 1
ATOM 2811 O O . GLU B 1 151 ? 16.062 8.406 -15.672 1 90.56 151 GLU B O 1
ATOM 2816 N N . GLY B 1 152 ? 13.961 7.809 -15.586 1 91.88 152 GLY B N 1
ATOM 2817 C CA . GLY B 1 152 ? 14.008 7.34 -16.969 1 91.88 152 GLY B CA 1
ATOM 2818 C C . GLY B 1 152 ? 13.844 5.84 -17.094 1 91.88 152 GLY B C 1
ATOM 2819 O O . GLY B 1 152 ? 13.664 5.32 -18.188 1 91.88 152 GLY B O 1
ATOM 2820 N N . THR B 1 153 ? 13.953 5.094 -16.016 1 94 153 THR B N 1
ATOM 2821 C CA . THR B 1 153 ? 13.711 3.656 -16.078 1 94 153 THR B CA 1
ATOM 2822 C C . THR B 1 153 ? 12.211 3.369 -16.203 1 94 153 THR B C 1
ATOM 2824 O O . THR B 1 153 ? 11.406 3.904 -15.445 1 94 153 THR B O 1
ATOM 2827 N N . GLN B 1 154 ? 11.891 2.568 -17.188 1 96.69 154 GLN B N 1
ATOM 2828 C CA . GLN B 1 154 ? 10.484 2.195 -17.359 1 96.69 154 GLN B CA 1
ATOM 2829 C C . GLN B 1 154 ? 10.133 0.983 -16.5 1 96.69 154 GLN B C 1
ATOM 2831 O O . GLN B 1 154 ? 10.719 -0.092 -16.656 1 96.69 154 GLN B O 1
ATOM 2836 N N . LEU B 1 155 ? 9.172 1.153 -15.617 1 98 155 LEU B N 1
ATOM 2837 C CA . LEU B 1 155 ? 8.656 0.055 -14.805 1 98 155 LEU B CA 1
ATOM 2838 C C . LEU B 1 155 ? 7.48 -0.628 -15.5 1 98 155 LEU B C 1
ATOM 2840 O O . LEU B 1 155 ? 6.656 0.036 -16.125 1 98 155 LEU B O 1
ATOM 2844 N N . HIS B 1 156 ? 7.43 -1.941 -15.391 1 98.62 156 HIS B N 1
ATOM 2845 C CA . HIS B 1 156 ? 6.359 -2.732 -15.984 1 98.62 156 HIS B CA 1
ATOM 2846 C C . HIS B 1 156 ? 5.652 -3.588 -14.938 1 98.62 156 HIS B C 1
ATOM 2848 O O . HIS B 1 156 ? 6.305 -4.176 -14.07 1 98.62 156 HIS B O 1
ATOM 2854 N N . VAL B 1 157 ? 4.348 -3.58 -14.992 1 98.62 157 VAL B N 1
ATOM 2855 C CA . VAL B 1 157 ? 3.529 -4.492 -14.203 1 98.62 157 VAL B CA 1
ATOM 2856 C C . VAL B 1 157 ? 2.928 -5.566 -15.102 1 98.62 157 VAL B C 1
ATOM 2858 O O . VAL B 1 157 ? 2.168 -5.258 -16.031 1 98.62 157 VAL B O 1
ATOM 2861 N N . HIS B 1 158 ? 3.311 -6.785 -14.844 1 98.62 158 HIS B N 1
ATOM 2862 C CA . HIS B 1 158 ? 2.879 -7.914 -15.664 1 98.62 158 HIS B CA 1
ATOM 2863 C C . HIS B 1 158 ? 1.784 -8.711 -14.969 1 98.62 158 HIS B C 1
ATOM 2865 O O . HIS B 1 158 ? 1.898 -9.023 -13.781 1 98.62 158 HIS B O 1
ATOM 2871 N N . ALA B 1 159 ? 0.726 -9 -15.664 1 97.88 159 ALA B N 1
ATOM 2872 C CA . ALA B 1 159 ? -0.34 -9.906 -15.25 1 97.88 159 ALA B CA 1
ATOM 2873 C C . ALA B 1 159 ? -0.564 -11 -16.281 1 97.88 159 ALA B C 1
ATOM 2875 O O . ALA B 1 159 ? -1.59 -11.016 -16.969 1 97.88 159 ALA B O 1
ATOM 2876 N N . PRO B 1 160 ? 0.325 -11.953 -16.297 1 98.25 160 PRO B N 1
ATOM 2877 C CA . PRO B 1 160 ? 0.309 -12.914 -17.406 1 98.25 160 PRO B CA 1
ATOM 2878 C C . PRO B 1 160 ? -0.928 -13.805 -17.391 1 98.25 160 PRO B C 1
ATOM 2880 O O . PRO B 1 160 ? -1.24 -14.445 -18.406 1 98.25 160 PRO B O 1
ATOM 2883 N N . LEU B 1 161 ? -1.661 -13.891 -16.266 1 96.88 161 LEU B N 1
ATOM 2884 C CA . LEU B 1 161 ? -2.822 -14.773 -16.172 1 96.88 161 LEU B CA 1
ATOM 2885 C C . LEU B 1 161 ? -4.113 -13.992 -16.406 1 96.88 161 LEU B C 1
ATOM 2887 O O . LEU B 1 161 ? -5.207 -14.547 -16.297 1 96.88 161 LEU B O 1
ATOM 2891 N N . GLN B 1 162 ? -4.051 -12.742 -16.75 1 95.38 162 GLN B N 1
ATOM 2892 C CA . GLN B 1 162 ? -5.141 -11.773 -16.797 1 95.38 162 GLN B CA 1
ATOM 2893 C C . GLN B 1 162 ? -6.336 -12.32 -17.578 1 95.38 162 GLN B C 1
ATOM 2895 O O . GLN B 1 162 ? -7.484 -12.125 -17.172 1 95.38 162 GLN B O 1
ATOM 2900 N N . PHE B 1 163 ? -6.113 -13.07 -18.641 1 94.69 163 PHE B N 1
ATOM 2901 C CA . PHE B 1 163 ? -7.191 -13.461 -19.547 1 94.69 163 PHE B CA 1
ATOM 2902 C C . PHE B 1 163 ? -7.246 -14.977 -19.703 1 94.69 163 PHE B C 1
ATOM 2904 O O . PHE B 1 163 ? -7.863 -15.484 -20.641 1 94.69 163 PHE B O 1
ATOM 2911 N N . LEU B 1 164 ? -6.609 -15.703 -18.812 1 95.81 164 LEU B N 1
ATOM 2912 C CA . LEU B 1 164 ? -6.59 -17.156 -18.891 1 95.81 164 LEU B CA 1
ATOM 2913 C C . LEU B 1 164 ? -7.691 -17.766 -18.031 1 95.81 164 LEU B C 1
ATOM 2915 O O . LEU B 1 164 ? -7.965 -17.281 -16.938 1 95.81 164 LEU B O 1
ATOM 2919 N N . SER B 1 165 ? -8.289 -18.781 -18.531 1 94.31 165 SER B N 1
ATOM 2920 C CA . SER B 1 165 ? -9.164 -19.578 -17.688 1 94.31 165 SER B CA 1
ATOM 2921 C C . SER B 1 165 ? -8.375 -20.391 -16.656 1 94.31 165 SER B C 1
ATOM 2923 O O . SER B 1 165 ? -7.156 -20.547 -16.797 1 94.31 165 SER B O 1
ATOM 2925 N N . LYS B 1 166 ? -9.125 -20.844 -15.664 1 95.12 166 LYS B N 1
ATOM 2926 C CA . LYS B 1 166 ? -8.445 -21.672 -14.664 1 95.12 166 LYS B CA 1
ATOM 2927 C C . LYS B 1 166 ? -7.844 -22.922 -15.297 1 95.12 166 LYS B C 1
ATOM 2929 O O . LYS B 1 166 ? -6.77 -23.359 -14.891 1 95.12 166 LYS B O 1
ATOM 2934 N N . ALA B 1 167 ? -8.492 -23.516 -16.297 1 96.94 167 ALA B N 1
ATOM 2935 C CA . ALA B 1 167 ? -7.957 -24.656 -17.016 1 96.94 167 ALA B CA 1
ATOM 2936 C C . ALA B 1 167 ? -6.668 -24.297 -17.75 1 96.94 167 ALA B C 1
ATOM 2938 O O . ALA B 1 167 ? -5.699 -25.062 -17.734 1 96.94 167 ALA B O 1
ATOM 2939 N N . GLU B 1 168 ? -6.656 -23.188 -18.375 1 97.69 168 GLU B N 1
ATOM 2940 C CA . GLU B 1 168 ? -5.453 -22.719 -19.062 1 97.69 168 GLU B CA 1
ATOM 2941 C C . GLU B 1 168 ? -4.316 -22.469 -18.078 1 97.69 168 GLU B C 1
ATOM 2943 O O . GLU B 1 168 ? -3.148 -22.703 -18.406 1 97.69 168 GLU B O 1
ATOM 2948 N N . ILE B 1 169 ? -4.648 -21.953 -16.922 1 97.69 169 ILE B N 1
ATOM 2949 C CA . ILE B 1 169 ? -3.65 -21.719 -15.875 1 97.69 169 ILE B CA 1
ATOM 2950 C C . ILE B 1 169 ? -3.037 -23.047 -15.445 1 97.69 169 ILE B C 1
ATOM 2952 O O . ILE B 1 169 ? -1.821 -23.156 -15.266 1 97.69 169 ILE B O 1
ATOM 2956 N N . VAL B 1 170 ? -3.857 -24.078 -15.312 1 98.12 170 VAL B N 1
ATOM 2957 C CA . VAL B 1 170 ? -3.367 -25.422 -15 1 98.12 170 VAL B CA 1
ATOM 2958 C C . VAL B 1 170 ? -2.383 -25.875 -16.078 1 98.12 170 VAL B C 1
ATOM 2960 O O . VAL B 1 170 ? -1.282 -26.328 -15.758 1 98.12 170 VAL B O 1
ATOM 2963 N N . HIS B 1 171 ? -2.707 -25.688 -17.297 1 98.56 171 HIS B N 1
ATOM 2964 C CA . HIS B 1 171 ? -1.849 -26.109 -18.391 1 98.56 171 HIS B CA 1
ATOM 2965 C C . HIS B 1 171 ? -0.533 -25.344 -18.391 1 98.56 171 HIS B C 1
ATOM 2967 O O . HIS B 1 171 ? 0.533 -25.922 -18.609 1 98.56 171 HIS B O 1
ATOM 2973 N N . GLU B 1 172 ? -0.591 -24.062 -18.156 1 98.25 172 GLU B N 1
ATOM 2974 C CA . GLU B 1 172 ? 0.624 -23.25 -18.062 1 98.25 172 GLU B CA 1
ATOM 2975 C C . GLU B 1 172 ? 1.529 -23.75 -16.938 1 98.25 172 GLU B C 1
ATOM 2977 O O . GLU B 1 172 ? 2.746 -23.844 -17.109 1 98.25 172 GLU B O 1
ATOM 2982 N N . GLY B 1 173 ? 0.898 -24 -15.789 1 98.44 173 GLY B N 1
ATOM 2983 C CA . GLY B 1 173 ? 1.675 -24.516 -14.664 1 98.44 173 GLY B CA 1
ATOM 2984 C C . GLY B 1 173 ? 2.395 -25.812 -14.977 1 98.44 173 GLY B C 1
ATOM 2985 O O . GLY B 1 173 ? 3.578 -25.953 -14.672 1 98.44 173 GLY B O 1
ATOM 2986 N N . LEU B 1 174 ? 1.706 -26.719 -15.617 1 98.12 174 LEU B N 1
ATOM 2987 C CA . LEU B 1 174 ? 2.303 -27.984 -15.992 1 98.12 174 LEU B CA 1
ATOM 2988 C C . LEU B 1 174 ? 3.424 -27.781 -17.016 1 98.12 174 LEU B C 1
ATOM 2990 O O . LEU B 1 174 ? 4.496 -28.375 -16.875 1 98.12 174 LEU B O 1
ATOM 2994 N N . LEU B 1 175 ? 3.189 -26.953 -17.969 1 98.12 175 LEU B N 1
ATOM 2995 C CA . LEU B 1 175 ? 4.168 -26.672 -19 1 98.12 175 LEU B CA 1
ATOM 2996 C C . LEU B 1 175 ? 5.469 -26.156 -18.391 1 98.12 175 LEU B C 1
ATOM 2998 O O . LEU B 1 175 ? 6.559 -26.469 -18.891 1 98.12 175 LEU B O 1
ATOM 3002 N N . HIS B 1 176 ? 5.367 -25.391 -17.312 1 98.06 176 HIS B N 1
ATOM 3003 C CA . HIS B 1 176 ? 6.543 -24.734 -16.75 1 98.06 176 HIS B CA 1
ATOM 3004 C C . HIS B 1 176 ? 7.016 -25.453 -15.492 1 98.06 176 HIS B C 1
ATOM 3006 O O . HIS B 1 176 ? 7.848 -24.922 -14.742 1 98.06 176 HIS B O 1
ATOM 3012 N N . GLY B 1 177 ? 6.398 -26.594 -15.195 1 96.88 177 GLY B N 1
ATOM 3013 C CA . GLY B 1 177 ? 6.938 -27.469 -14.172 1 96.88 177 GLY B CA 1
ATOM 3014 C C . GLY B 1 177 ? 6.461 -27.125 -12.773 1 96.88 177 GLY B C 1
ATOM 3015 O O . GLY B 1 177 ? 7.133 -27.453 -11.789 1 96.88 177 GLY B O 1
ATOM 3016 N N . VAL B 1 178 ? 5.371 -26.5 -12.641 1 98.31 178 VAL B N 1
ATOM 3017 C CA . VAL B 1 178 ? 4.832 -26.156 -11.328 1 98.31 178 VAL B CA 1
ATOM 3018 C C . VAL B 1 178 ? 4.266 -27.406 -10.656 1 98.31 178 VAL B C 1
ATOM 3020 O O . VAL B 1 178 ? 3.498 -28.156 -11.266 1 98.31 178 VAL B O 1
ATOM 3023 N N . ASP B 1 179 ? 4.703 -27.688 -9.469 1 98.44 179 ASP B N 1
ATOM 3024 C CA . ASP B 1 179 ? 4.078 -28.703 -8.633 1 98.44 179 ASP B CA 1
ATOM 3025 C C . ASP B 1 179 ? 2.871 -28.141 -7.891 1 98.44 179 ASP B C 1
ATOM 3027 O O . ASP B 1 179 ? 3.016 -27.562 -6.816 1 98.44 179 ASP B O 1
ATOM 3031 N N . PHE B 1 180 ? 1.699 -28.375 -8.414 1 98.44 180 PHE B N 1
ATOM 3032 C CA . PHE B 1 180 ? 0.48 -27.812 -7.844 1 98.44 180 PHE B CA 1
ATOM 3033 C C . PHE B 1 180 ? 0.199 -28.406 -6.469 1 98.44 180 PHE B C 1
ATOM 3035 O O . PHE B 1 180 ? -0.584 -27.844 -5.695 1 98.44 180 PHE B O 1
ATOM 3042 N N . GLY B 1 181 ? 0.773 -29.5 -6.164 1 97.69 181 GLY B N 1
ATOM 3043 C CA . GLY B 1 181 ? 0.615 -30.109 -4.852 1 97.69 181 GLY B CA 1
ATOM 3044 C C . GLY B 1 181 ? 1.184 -29.266 -3.729 1 97.69 181 GLY B C 1
ATOM 3045 O O . GLY B 1 181 ? 0.846 -29.453 -2.561 1 97.69 181 GLY B O 1
ATOM 3046 N N . LEU B 1 182 ? 2.014 -28.375 -4.055 1 97.75 182 LEU B N 1
ATOM 3047 C CA . LEU B 1 182 ? 2.656 -27.516 -3.066 1 97.75 182 LEU B CA 1
ATOM 3048 C C . LEU B 1 182 ? 1.796 -26.297 -2.762 1 97.75 182 LEU B C 1
ATOM 3050 O O . LEU B 1 182 ? 2.07 -25.547 -1.812 1 97.75 182 LEU B O 1
ATOM 3054 N N . THR B 1 183 ? 0.732 -26.047 -3.5 1 97.94 183 THR B N 1
ATOM 3055 C CA . THR B 1 183 ? -0.017 -24.797 -3.41 1 97.94 183 THR B CA 1
ATOM 3056 C C . THR B 1 183 ? -1.235 -24.953 -2.506 1 97.94 183 THR B C 1
ATOM 3058 O O . THR B 1 183 ? -1.753 -26.062 -2.348 1 97.94 183 THR B O 1
ATOM 3061 N N . VAL B 1 184 ? -1.67 -23.922 -1.863 1 96.12 184 VAL B N 1
ATOM 3062 C CA . VAL B 1 184 ? -2.877 -23.828 -1.049 1 96.12 184 VAL B CA 1
ATOM 3063 C C . VAL B 1 184 ? -3.732 -22.656 -1.528 1 96.12 184 VAL B C 1
ATOM 3065 O O . VAL B 1 184 ? -3.354 -21.484 -1.36 1 96.12 184 VAL B O 1
ATOM 3068 N N . SER B 1 185 ? -4.852 -22.969 -2.08 1 93.5 185 SER B N 1
ATOM 3069 C CA . SER B 1 185 ? -5.707 -21.938 -2.652 1 93.5 185 SER B CA 1
ATOM 3070 C C . SER B 1 185 ? -6.93 -21.688 -1.776 1 93.5 185 SER B C 1
ATOM 3072 O O . SER B 1 185 ? -7.594 -20.656 -1.911 1 93.5 185 SER B O 1
ATOM 3074 N N . CYS B 1 186 ? -7.242 -22.5 -0.849 1 91.19 186 CYS B N 1
ATOM 3075 C CA . CYS B 1 186 ? -8.461 -22.484 -0.047 1 91.19 186 CYS B CA 1
ATOM 3076 C C . CYS B 1 186 ? -8.445 -21.328 0.94 1 91.19 186 CYS B C 1
ATOM 3078 O O . CYS B 1 186 ? -7.441 -21.078 1.61 1 91.19 186 CYS B O 1
ATOM 3080 N N . TYR B 1 187 ? -9.625 -20.688 1.094 1 85.69 187 TYR B N 1
ATOM 3081 C CA . TYR B 1 187 ? -9.75 -19.578 2.041 1 85.69 187 TYR B CA 1
ATOM 3082 C C . TYR B 1 187 ? -9.812 -20.094 3.473 1 85.69 187 TYR B C 1
ATOM 3084 O O . TYR B 1 187 ? -9.594 -19.328 4.422 1 85.69 187 TYR B O 1
ATOM 3092 N N . ARG B 1 188 ? -10.102 -21.406 3.607 1 86.88 188 ARG B N 1
ATOM 3093 C CA . ARG B 1 188 ? -10.328 -22 4.922 1 86.88 188 ARG B CA 1
ATOM 3094 C C . ARG B 1 188 ? -9.438 -23.219 5.133 1 86.88 188 ARG B C 1
ATOM 3096 O O . ARG B 1 188 ? -9.859 -24.219 5.727 1 86.88 188 ARG B O 1
ATOM 3103 N N . ALA B 1 189 ? -8.352 -23.109 4.559 1 90.69 189 ALA B N 1
ATOM 3104 C CA . ALA B 1 189 ? -7.469 -24.266 4.688 1 90.69 189 ALA B CA 1
ATOM 3105 C C . ALA B 1 189 ? -7.074 -24.484 6.145 1 90.69 189 ALA B C 1
ATOM 3107 O O . ALA B 1 189 ? -6.934 -23.531 6.914 1 90.69 189 ALA B O 1
ATOM 3108 N N . ASP B 1 190 ? -6.887 -25.688 6.52 1 91.38 190 ASP B N 1
ATOM 3109 C CA . ASP B 1 190 ? -6.453 -25.969 7.883 1 91.38 190 ASP B CA 1
ATOM 3110 C C . ASP B 1 190 ? -4.941 -25.812 8.023 1 91.38 190 ASP B C 1
ATOM 3112 O O . ASP B 1 190 ? -4.266 -25.375 7.094 1 91.38 190 ASP B O 1
ATOM 3116 N N . VAL B 1 191 ? -4.391 -26.141 9.148 1 88.5 191 VAL B N 1
ATOM 3117 C CA . VAL B 1 191 ? -3 -25.859 9.492 1 88.5 191 VAL B CA 1
ATOM 3118 C C . VAL B 1 191 ? -2.074 -26.703 8.625 1 88.5 191 VAL B C 1
ATOM 3120 O O . VAL B 1 191 ? -0.927 -26.328 8.375 1 88.5 191 VAL B O 1
ATOM 3123 N N . ASP B 1 192 ? -2.602 -27.797 8.086 1 91.12 192 ASP B N 1
ATOM 3124 C CA . ASP B 1 192 ? -1.803 -28.688 7.25 1 91.12 192 ASP B CA 1
ATOM 3125 C C . ASP B 1 192 ? -1.962 -28.344 5.77 1 91.12 192 ASP B C 1
ATOM 3127 O O . ASP B 1 192 ? -1.39 -29.016 4.906 1 91.12 192 ASP B O 1
ATOM 3131 N N . GLY B 1 193 ? -2.801 -27.312 5.508 1 92.75 193 GLY B N 1
ATOM 3132 C CA . GLY B 1 193 ? -2.994 -26.875 4.141 1 92.75 193 GLY B CA 1
ATOM 3133 C C . GLY B 1 193 ? -4.09 -27.625 3.41 1 92.75 193 GLY B C 1
ATOM 3134 O O . GLY B 1 193 ? -4.215 -27.516 2.188 1 92.75 193 GLY B O 1
ATOM 3135 N N . ARG B 1 194 ? -4.852 -28.5 4.16 1 95 194 ARG B N 1
ATOM 3136 C CA . ARG B 1 194 ? -5.961 -29.203 3.521 1 95 194 ARG B CA 1
ATOM 3137 C C . ARG B 1 194 ? -7.117 -28.25 3.229 1 95 194 ARG B C 1
ATOM 3139 O O . ARG B 1 194 ? -7.461 -27.406 4.059 1 95 194 ARG B O 1
ATOM 3146 N N . ALA B 1 195 ? -7.625 -28.391 2.072 1 95.25 195 ALA B N 1
ATOM 3147 C CA . ALA B 1 195 ? -8.664 -27.484 1.582 1 95.25 195 ALA B CA 1
ATOM 3148 C C . ALA B 1 195 ? -10.039 -27.922 2.078 1 95.25 195 ALA B C 1
ATOM 3150 O O . ALA B 1 195 ? -10.281 -29.109 2.307 1 95.25 195 ALA B O 1
ATOM 3151 N N . CYS B 1 196 ? -10.984 -26.984 2.17 1 91.56 196 CYS B N 1
ATOM 3152 C CA . CYS B 1 196 ? -12.312 -27.25 2.703 1 91.56 196 CYS B CA 1
ATOM 3153 C C . CYS B 1 196 ? -13.203 -27.906 1.647 1 91.56 196 CYS B C 1
ATOM 3155 O O . CYS B 1 196 ? -14.195 -28.562 1.979 1 91.56 196 CYS B O 1
ATOM 3157 N N . GLY B 1 197 ? -12.898 -27.641 0.369 1 92.12 197 GLY B N 1
ATOM 3158 C CA . GLY B 1 197 ? -13.648 -28.219 -0.733 1 92.12 197 GLY B CA 1
ATOM 3159 C C . GLY B 1 197 ? -14.961 -27.5 -1.01 1 92.12 197 GLY B C 1
ATOM 3160 O O . GLY B 1 197 ? -15.664 -27.828 -1.96 1 92.12 197 GLY B O 1
ATOM 3161 N N . ARG B 1 198 ? -15.227 -26.406 -0.232 1 89.69 198 ARG B N 1
ATOM 3162 C CA . ARG B 1 198 ? -16.562 -25.812 -0.326 1 89.69 198 ARG B CA 1
ATOM 3163 C C . ARG B 1 198 ? -16.5 -24.328 -0.656 1 89.69 198 ARG B C 1
ATOM 3165 O O . ARG B 1 198 ? -17.453 -23.766 -1.166 1 89.69 198 ARG B O 1
ATOM 3172 N N . CYS B 1 199 ? -15.469 -23.703 -0.346 1 85.94 199 CYS B N 1
ATOM 3173 C CA . CYS B 1 199 ? -15.391 -22.281 -0.627 1 85.94 199 CYS B CA 1
ATOM 3174 C C . CYS B 1 199 ? -15.242 -22.031 -2.121 1 85.94 199 CYS B C 1
ATOM 3176 O O . CYS B 1 199 ? -14.977 -22.953 -2.891 1 85.94 199 CYS B O 1
ATOM 3178 N N . ASP B 1 200 ? -15.297 -20.797 -2.514 1 84.38 200 ASP B N 1
ATOM 3179 C CA . ASP B 1 200 ? -15.25 -20.438 -3.928 1 84.38 200 ASP B CA 1
ATOM 3180 C C . ASP B 1 200 ? -13.891 -20.781 -4.535 1 84.38 200 ASP B C 1
ATOM 3182 O O . ASP B 1 200 ? -13.812 -21.25 -5.672 1 84.38 200 ASP B O 1
ATOM 3186 N N . ALA B 1 201 ? -12.906 -20.562 -3.828 1 88.38 201 ALA B N 1
ATOM 3187 C CA . ALA B 1 201 ? -11.562 -20.859 -4.32 1 88.38 201 ALA B CA 1
ATOM 3188 C C . ALA B 1 201 ? -11.398 -22.344 -4.605 1 88.38 201 ALA B C 1
ATOM 3190 O O . ALA B 1 201 ? -10.82 -22.719 -5.625 1 88.38 201 ALA B O 1
ATOM 3191 N N . CYS B 1 202 ? -11.922 -23.141 -3.705 1 92 202 CYS B N 1
ATOM 3192 C CA . CYS B 1 202 ? -11.844 -24.594 -3.893 1 92 202 CYS B CA 1
ATOM 3193 C C . CYS B 1 202 ? -12.633 -25.031 -5.121 1 92 202 CYS B C 1
ATOM 3195 O O . CYS B 1 202 ? -12.156 -25.844 -5.918 1 92 202 CYS B O 1
ATOM 3197 N N . LYS B 1 203 ? -13.781 -24.453 -5.23 1 90.19 203 LYS B N 1
ATOM 3198 C CA . LYS B 1 203 ? -14.641 -24.828 -6.352 1 90.19 203 LYS B CA 1
ATOM 3199 C C . LYS B 1 203 ? -14.008 -24.438 -7.684 1 90.19 203 LYS B C 1
ATOM 3201 O O . LYS B 1 203 ? -14.008 -25.234 -8.633 1 90.19 203 LYS B O 1
ATOM 3206 N N . LEU B 1 204 ? -13.484 -23.281 -7.719 1 90.38 204 LEU B N 1
ATOM 3207 C CA . LEU B 1 204 ? -12.859 -22.781 -8.945 1 90.38 204 LEU B CA 1
ATOM 3208 C C . LEU B 1 204 ? -11.633 -23.609 -9.305 1 90.38 204 LEU B C 1
ATOM 3210 O O . LEU B 1 204 ? -11.414 -23.938 -10.469 1 90.38 204 LEU B O 1
ATOM 3214 N N . ARG B 1 205 ? -10.875 -23.922 -8.312 1 94.31 205 ARG B N 1
ATOM 3215 C CA . ARG B 1 205 ? -9.688 -24.734 -8.539 1 94.31 205 ARG B CA 1
ATOM 3216 C C . ARG B 1 205 ? -10.062 -26.125 -9.055 1 94.31 205 ARG B C 1
ATOM 3218 O O . ARG B 1 205 ? -9.516 -26.594 -10.062 1 94.31 205 ARG B O 1
ATOM 3225 N N . ALA B 1 206 ? -10.992 -26.766 -8.375 1 94.94 206 ALA B N 1
ATOM 3226 C CA . ALA B 1 206 ? -11.438 -28.094 -8.781 1 94.94 206 ALA B CA 1
ATOM 3227 C C . ALA B 1 206 ? -11.961 -28.078 -10.211 1 94.94 206 ALA B C 1
ATOM 3229 O O . ALA B 1 206 ? -11.617 -28.953 -11.016 1 94.94 206 ALA B O 1
ATOM 3230 N N . ALA B 1 207 ? -12.75 -27.094 -10.477 1 94.31 207 ALA B N 1
ATOM 3231 C CA . ALA B 1 207 ? -13.289 -26.969 -11.828 1 94.31 207 ALA B CA 1
ATOM 3232 C C . ALA B 1 207 ? -12.18 -26.75 -12.844 1 94.31 207 ALA B C 1
ATOM 3234 O O . ALA B 1 207 ? -12.234 -27.281 -13.961 1 94.31 207 ALA B O 1
ATOM 3235 N N . GLY B 1 208 ? -11.164 -25.969 -12.477 1 95.56 208 GLY B N 1
ATOM 3236 C CA . GLY B 1 208 ? -10.039 -25.719 -13.359 1 95.56 208 GLY B CA 1
ATOM 3237 C C . GLY B 1 208 ? -9.281 -26.984 -13.734 1 95.56 208 GLY B C 1
ATOM 3238 O O . GLY B 1 208 ? -8.977 -27.219 -14.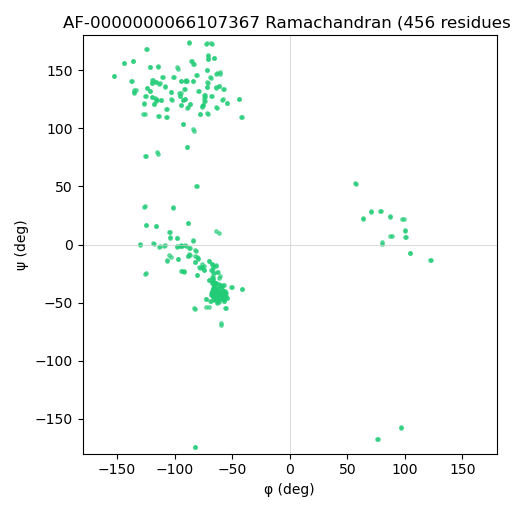906 1 95.56 208 GLY B O 1
ATOM 3239 N N . PHE B 1 209 ? -9.016 -27.812 -12.805 1 97.69 209 PHE B N 1
ATOM 3240 C CA . PHE B 1 209 ? -8.312 -29.062 -13.055 1 97.69 209 PHE B CA 1
ATOM 3241 C C . PHE B 1 209 ? -9.18 -30.016 -13.875 1 97.69 209 PHE B C 1
ATOM 3243 O O . PHE B 1 209 ? -8.695 -30.672 -14.797 1 97.69 209 PHE B O 1
ATOM 3250 N N . ALA B 1 210 ? -10.453 -30.094 -13.508 1 97.5 210 ALA B N 1
ATOM 3251 C CA . ALA B 1 210 ? -11.375 -30.938 -14.258 1 97.5 210 ALA B CA 1
ATOM 3252 C C . ALA B 1 210 ? -11.438 -30.531 -15.727 1 97.5 210 ALA B C 1
ATOM 3254 O O . ALA B 1 210 ? -11.297 -31.375 -16.625 1 97.5 210 ALA B O 1
ATOM 3255 N N . ASP B 1 211 ? -11.57 -29.234 -15.969 1 97.19 211 ASP B N 1
ATOM 3256 C CA . ASP B 1 211 ? -11.672 -28.703 -17.328 1 97.19 211 ASP B CA 1
ATOM 3257 C C . ASP B 1 211 ? -10.375 -28.906 -18.094 1 97.19 211 ASP B C 1
ATOM 3259 O O . ASP B 1 211 ? -10.398 -29.062 -19.328 1 97.19 211 ASP B O 1
ATOM 3263 N N . ALA B 1 212 ? -9.289 -28.922 -17.406 1 97.88 212 ALA B N 1
ATOM 3264 C CA . ALA B 1 212 ? -7.98 -29.125 -18.031 1 97.88 212 ALA B CA 1
ATOM 3265 C C . ALA B 1 212 ? -7.723 -30.609 -18.312 1 97.88 212 ALA B C 1
ATOM 3267 O O . ALA B 1 212 ? -6.781 -30.953 -19.031 1 97.88 212 ALA B O 1
ATOM 3268 N N . GLY B 1 213 ? -8.57 -31.484 -17.734 1 98 213 GLY B N 1
ATOM 3269 C CA . GLY B 1 213 ? -8.352 -32.906 -17.859 1 98 213 GLY B CA 1
ATOM 3270 C C . GLY B 1 213 ? -7.16 -33.406 -17.078 1 98 213 GLY B C 1
ATOM 3271 O O . GLY B 1 213 ? -6.457 -34.312 -17.5 1 98 213 GLY B O 1
ATOM 3272 N N . VAL B 1 214 ? -6.82 -32.781 -16.031 1 97.69 214 VAL B N 1
ATOM 3273 C CA . VAL B 1 214 ? -5.68 -33.094 -15.18 1 97.69 214 VAL B CA 1
ATOM 3274 C C . VAL B 1 214 ? -6.164 -33.438 -13.773 1 97.69 214 VAL B C 1
ATOM 3276 O O . VAL B 1 214 ? -7.102 -32.812 -13.258 1 97.69 214 VAL B O 1
ATOM 3279 N N . VAL B 1 215 ? -5.551 -34.406 -13.109 1 96.62 215 VAL B N 1
ATOM 3280 C CA . VAL B 1 215 ? -5.898 -34.781 -11.742 1 96.62 215 VAL B CA 1
ATOM 3281 C C . VAL B 1 215 ? -5.52 -33.656 -10.789 1 96.62 215 VAL B C 1
ATOM 3283 O O . VAL B 1 215 ? -4.398 -33.125 -10.836 1 96.62 215 VAL B O 1
ATOM 3286 N N . ASP B 1 216 ? -6.438 -33.25 -10.008 1 96.75 216 ASP B N 1
ATOM 3287 C CA . ASP B 1 216 ? -6.199 -32.219 -9 1 96.75 216 ASP B CA 1
ATOM 3288 C C . ASP B 1 216 ? -5.434 -32.781 -7.805 1 96.75 216 ASP B C 1
ATOM 3290 O O . ASP B 1 216 ? -5.945 -33.625 -7.082 1 96.75 216 ASP B O 1
ATOM 3294 N N . PRO B 1 217 ? -4.312 -32.281 -7.547 1 97 217 PRO B N 1
ATOM 3295 C CA . PRO B 1 217 ? -3.52 -32.844 -6.449 1 97 217 PRO B CA 1
ATOM 3296 C C . PRO B 1 217 ? -3.916 -32.281 -5.086 1 97 217 PRO B C 1
ATOM 3298 O O . PRO B 1 217 ? -3.271 -32.562 -4.078 1 97 217 PRO B O 1
ATOM 3301 N N . THR B 1 218 ? -4.895 -31.453 -4.973 1 95.88 218 THR B N 1
ATOM 3302 C CA . THR B 1 218 ? -5.305 -30.797 -3.738 1 95.88 218 THR B CA 1
ATOM 3303 C C . THR B 1 218 ? -5.641 -31.828 -2.66 1 95.88 218 THR B C 1
ATOM 3305 O O . THR B 1 218 ? -6.301 -32.844 -2.938 1 95.88 218 THR B O 1
ATOM 3308 N N . ARG B 1 219 ? -5.105 -31.562 -1.473 1 94.19 219 ARG B N 1
ATOM 3309 C CA . ARG B 1 219 ? -5.504 -32.344 -0.3 1 94.19 219 ARG B CA 1
ATOM 3310 C C . ARG B 1 219 ? -6.723 -31.719 0.374 1 94.19 219 ARG B C 1
ATOM 3312 O O . ARG B 1 219 ? -6.668 -30.594 0.862 1 94.19 219 ARG B O 1
ATOM 3319 N N . TYR B 1 220 ? -7.812 -32.438 0.431 1 94.31 220 TYR B N 1
ATOM 3320 C CA . TYR B 1 220 ? -9.047 -31.938 1.034 1 94.31 220 TYR B CA 1
ATOM 3321 C C . TYR B 1 220 ? -9.227 -32.5 2.439 1 94.31 220 TYR B C 1
ATOM 3323 O O . TYR B 1 220 ? -8.781 -33.625 2.734 1 94.31 220 TYR B O 1
ATOM 3331 N N . MET B 1 221 ? -9.812 -31.641 3.373 1 90.12 221 MET B N 1
ATOM 3332 C CA . MET B 1 221 ? -10.094 -32.031 4.746 1 90.12 221 MET B CA 1
ATOM 3333 C C . MET B 1 221 ? -11.055 -33.219 4.773 1 90.12 221 MET B C 1
ATOM 3335 O O . MET B 1 221 ? -10.852 -34.188 5.527 1 90.12 221 MET B O 1
ATOM 3339 N N . GLU B 1 222 ? -12.336 -33 4.379 1 75.44 222 GLU B N 1
ATOM 3340 C CA . GLU B 1 222 ? -13.312 -34.094 4.309 1 75.44 222 GLU B CA 1
ATOM 3341 C C . GLU B 1 222 ? -13.523 -34.562 2.869 1 75.44 222 GLU B C 1
ATOM 3343 O O . GLU B 1 222 ? -13.406 -33.75 1.936 1 75.44 222 GLU B O 1
ATOM 3348 N N . LEU B 1 223 ? -13.344 -35.812 2.582 1 57.88 223 LEU B N 1
ATOM 3349 C CA . LEU B 1 223 ? -13.547 -36.344 1.252 1 57.88 223 LEU B CA 1
ATOM 3350 C C . LEU B 1 223 ? -14.797 -35.781 0.599 1 57.88 223 LEU B C 1
ATOM 3352 O O . LEU B 1 223 ? -15.852 -35.688 1.232 1 57.88 223 LEU B O 1
ATOM 3356 N N . PRO B 1 224 ? -14.625 -34.938 -0.409 1 51.22 224 PRO B N 1
ATOM 3357 C CA . PRO B 1 224 ? -15.812 -34.469 -1.12 1 51.22 224 PRO B CA 1
ATOM 3358 C C . PRO B 1 224 ? -16.797 -35.594 -1.422 1 51.22 224 PRO B C 1
ATOM 3360 O O . PRO B 1 224 ? -16.406 -36.75 -1.548 1 51.22 224 PRO B O 1
ATOM 3363 N N . CYS B 1 225 ? -18.031 -35.438 -1.012 1 47 225 CYS B N 1
ATOM 3364 C CA . CYS B 1 225 ? -19.016 -36.469 -1.291 1 47 225 CYS B CA 1
ATOM 3365 C C . CYS B 1 225 ? -18.859 -37 -2.707 1 47 225 CYS B C 1
ATOM 3367 O O . CYS B 1 225 ? -19.141 -38.156 -2.963 1 47 225 CYS B O 1
ATOM 3369 N N . SER B 1 226 ? -18.547 -36.094 -3.693 1 43.38 226 SER B N 1
ATOM 3370 C CA . SER B 1 226 ? -18.547 -36.594 -5.059 1 43.38 226 SER B CA 1
ATOM 3371 C C . SER B 1 226 ? -17.422 -37.594 -5.277 1 43.38 226 SER B C 1
ATOM 3373 O O . SER B 1 226 ? -17.438 -38.344 -6.254 1 43.38 226 SER B O 1
ATOM 3375 N N . LEU B 1 227 ? -16.344 -37.531 -4.582 1 43.28 227 LEU B N 1
ATOM 3376 C CA . LEU B 1 227 ? -15.312 -38.562 -4.742 1 43.28 227 LEU B CA 1
ATOM 3377 C C . LEU B 1 227 ? -15.695 -39.812 -3.996 1 43.28 227 LEU B C 1
ATOM 3379 O O . LEU B 1 227 ? -15 -40.844 -4.102 1 43.28 227 LEU B O 1
ATOM 3383 N N . LEU B 1 228 ? -16.547 -39.812 -3.064 1 39.16 228 LEU B N 1
ATOM 3384 C CA . LEU B 1 228 ? -17.031 -41.062 -2.475 1 39.16 228 LEU B CA 1
ATOM 3385 C C . LEU B 1 228 ? -17.719 -41.938 -3.525 1 39.16 228 LEU B C 1
ATOM 3387 O O . LEU B 1 228 ? -17.953 -43.125 -3.293 1 39.16 228 LEU B O 1
ATOM 3391 N N . LEU B 1 229 ? -18.266 -41.281 -4.566 1 35.75 229 LEU B N 1
A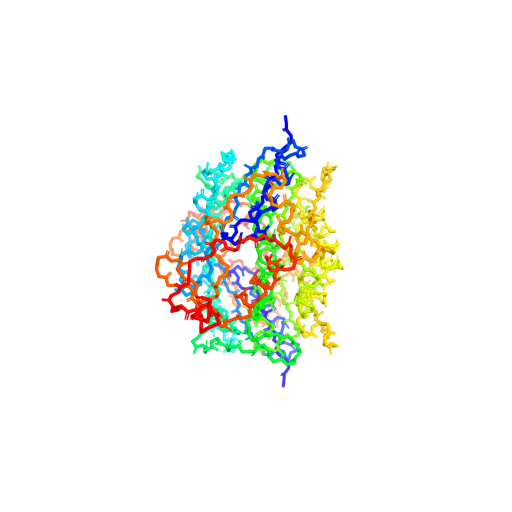TOM 3392 C CA . LEU B 1 229 ? -18.984 -42.156 -5.488 1 35.75 229 LEU B CA 1
ATOM 3393 C C . LEU B 1 229 ? -18.016 -42.812 -6.457 1 35.75 229 LEU B C 1
ATOM 3395 O O . LEU B 1 229 ? -18.438 -43.594 -7.32 1 35.75 229 LEU B O 1
ATOM 3399 N N . LEU B 1 230 ? -16.688 -42.406 -6.523 1 32.72 230 LEU B N 1
ATOM 3400 C CA . LEU B 1 230 ? -15.93 -43.312 -7.383 1 32.72 230 LEU B CA 1
ATOM 3401 C C . LEU B 1 230 ? -15.297 -44.438 -6.57 1 32.72 230 LEU B C 1
ATOM 3403 O O . LEU B 1 230 ? -14.836 -44.219 -5.445 1 32.72 230 LEU B O 1
#

Sequence (460 aa):
MKKAVILLSGGMDSAVVTAIAQSQGFMVHALSIRYGQRHTSELDAAVRIARALNVVAHKVVDVDLRSIGGSALTDDIEIPDAGGEGIPVTYVPARNTIMLSLALGWAEVIGAADIFCGVNAVDYSGYPDCRPQFITAFETLANLATKVGVEGTQLHVHAPLQFLSKAEIVHEGLLHGVDFGLTVSCYRADVDGRACGRCDACKLRAAGFADAGVVDPTRYMELPCSLLLLMKKAVILLSGGMDSAVVTAIAQSQGFMVHALSIRYGQRHTSELDAAVRIARALNVVAHKVVDVDLRSIGGSALTDDIEIPDAGGEGIPVTYVPARNTIMLSLALGWAEVIGAADIFCGVNAVDYSGYPDCRPQFITAFETLANLATKVGVEGTQLHVHAPLQFLSKAEIVHEGLLHGVDFGLTVSCYRADVDGRACGRCDACKLRAAGFADAGVVDPTRYMELPCSLLLL

Foldseek 3Di:
DAEEEFEQQQALLSLLQQLVCVVVPHQYEYEYEAAPFPACLSVVLSVVSCVVSVHPYYDYYYHHLLVVDQAVRNDVDDADLDADPADGRRDRPCVLVVVVVVSLVVCVVVVHQEYEYRQECPQRVHHPCSAPVNQVVVQVVSLVPDPCSVVPRRHHYDHPRHYPALLRSVVSCVVSVHDNLSGAQASDADNNRAHQCRHSRNVRNVVNCVVNVHDRNGHHPDPPPVVVVD/DAEEEFEQQQALLSLLQQLVCVVVPHQYEYEYEAAPFPACLSVVLSVVSCVVSVHPYYDYYYHHLLVVDQAVRNDVDDADLDADPADGRRDRPCVLVVVVVVSLVVCVVVVHQEYEYRQECPQRVHHPCRAPVNQVVVQVVSLVPDPCSVVPRRHHYDHPRHYPALLRSVVSCVVSPHDNLSGAQASDADNNRAHQCRHSRNVRNVVNCVVNVHDRNGHHDDPDPVVVVD